Protein AF-A0A948QXV6-F1 (afdb_monomer_lite)

Secondary structure (DSSP, 8-state):
--EEEEEEEE-S-TT-SS-SEEEEEEETT--GGG-EEEEEP-S-SS-------EEE-SSEEEEEE--SS-EEEEEETTT--EEEEEE-TT-SSEEEEEEETTEEEEEEGGGTEEEEEEE-SS-EEEEEEEEES-SS-SSSS-EEEEEEETTEEEEEE---BSSSSGGGB-SEEEEETTTTEEEEEEESSEEEEEEETTEEEEEEGGGTEEEESS-EEEE-SSEEEEEEESSSSEEEEEEE-EEES-GGG---B-TTSSSEEES--EEEEEETTTTEEEEEEE-TTT-S-EEEEEEE--SS-HHHHHHHHHHHHHHHHHHHHHHHHHHHHHHHHHHHHHHHHHHHHHHHHHHHHHHHHHHHHHHHHHHHHHHHHHHHHHHHHHHHHHHHHHHHHHHHHHH-HHHHHHHHHHHHHHHHHHHHHHHHHHHHT-THHHHHHHHHHHHHHHHHHHHHHHHHHHHHHHHHHHSTTHHHHTTTTTSSS-S------

Foldseek 3Di:
DQFFWKKWAFAQAPPDWFFRIKIWGQGPQNDQVPIDIFGFGQQDPTGARTWAAWEDDPFWIWTWGQDVQTKIWIAGQQFNHTLEMDTDNVAHRWHYWYDDPQKIWTQRQQQQFIWIWHDDRRDTDDTDGPDHPDPPRGNQFRWHEWDDDPNWIKTWTLAGAPDDFSQRGFFTFMARRRVRGTLDTGQQGWHYWDDAPNWIWTFSFFLQFTDTSVGGQDHAFARKAEWEASDRFKIKTWHAFAFDPDVVVSTGGHNPGDHDTTGFGKIWIAGRVVSDTSYIDGPVVVHRGIRYMYTRDDPHDNSVSSNVSSVVVVVVSVVVVVVVVVVVVVVVVVVVVVVVVVVVVVVVVVVVVVVVVVVVVVVVVVVVVVVVVVVVVVVVVVVVVVVVVVVVVVVCVVVPVVVVVVVVVVVVVVVVVVVVVVVVVVVVVDCVVVVVVVVVVVVVVVVVVVVVVVVVVVVVVVVVVPDPPVVPPVVDVCVPVVVPDDDDD

Structure (mmCIF, N/CA/C/O backbone):
data_AF-A0A948QXV6-F1
#
_entry.id   AF-A0A948QXV6-F1
#
loop_
_atom_site.group_PDB
_atom_site.id
_atom_site.type_symbol
_atom_site.label_atom_id
_atom_site.label_alt_id
_atom_site.label_comp_id
_atom_site.label_asym_id
_atom_site.label_entity_id
_atom_site.label_seq_id
_atom_site.pdbx_PDB_ins_code
_atom_site.Cartn_x
_atom_site.Cartn_y
_atom_site.Cartn_z
_atom_site.occupancy
_atom_site.B_iso_or_equiv
_atom_site.auth_seq_id
_atom_site.auth_comp_id
_atom_site.auth_asym_id
_atom_site.auth_atom_id
_atom_site.pdbx_PDB_model_num
ATOM 1 N N . MET A 1 1 ? 1.401 -11.202 35.530 1.00 58.97 1 MET A N 1
ATOM 2 C CA . MET A 1 1 ? 1.587 -10.327 34.350 1.00 58.97 1 MET A CA 1
ATOM 3 C C . MET A 1 1 ? 1.499 -8.888 34.831 1.00 58.97 1 MET A C 1
ATOM 5 O O . MET A 1 1 ? 0.636 -8.617 35.659 1.00 58.97 1 MET A O 1
ATOM 9 N N . ASN A 1 2 ? 2.392 -8.000 34.383 1.00 81.88 2 ASN A N 1
ATOM 10 C CA . ASN A 1 2 ? 2.449 -6.621 34.900 1.00 81.88 2 ASN A CA 1
ATOM 11 C C . ASN A 1 2 ? 1.577 -5.630 34.114 1.00 81.88 2 ASN A C 1
ATOM 13 O O . ASN A 1 2 ? 1.372 -4.518 34.594 1.00 81.88 2 ASN A O 1
ATOM 17 N N . HIS A 1 3 ? 1.097 -6.015 32.928 1.00 92.56 3 HIS A N 1
ATOM 18 C CA . HIS A 1 3 ? 0.218 -5.196 32.100 1.00 92.56 3 HIS A CA 1
ATOM 19 C C . HIS A 1 3 ? -0.831 -6.065 31.391 1.00 92.56 3 HIS A C 1
ATOM 21 O O . HIS A 1 3 ? -0.591 -7.242 31.120 1.00 92.56 3 HIS A O 1
ATOM 27 N N . HIS A 1 4 ? -1.953 -5.439 31.060 1.00 96.12 4 HIS A N 1
ATOM 28 C CA . HIS A 1 4 ? -2.925 -5.831 30.050 1.00 96.12 4 HIS A CA 1
ATOM 29 C C . HIS A 1 4 ? -2.556 -5.134 28.735 1.00 96.12 4 HIS A C 1
ATOM 31 O O . HIS A 1 4 ? -2.218 -3.948 28.754 1.00 96.12 4 HIS A O 1
ATOM 37 N N . TYR A 1 5 ? -2.608 -5.839 27.606 1.00 96.94 5 TYR A N 1
ATOM 38 C CA . TYR A 1 5 ? -2.215 -5.278 26.314 1.00 96.94 5 TYR A CA 1
ATOM 39 C C . TYR A 1 5 ? -3.438 -4.940 25.460 1.00 96.94 5 TYR A C 1
ATOM 41 O O . TYR A 1 5 ? -4.331 -5.770 25.283 1.00 96.94 5 TYR A O 1
ATOM 49 N N . VAL A 1 6 ? -3.466 -3.723 24.918 1.00 97.56 6 VAL A N 1
ATOM 50 C CA . VAL A 1 6 ? -4.425 -3.317 23.882 1.00 97.56 6 VAL A CA 1
ATOM 51 C C . VAL A 1 6 ? -3.691 -2.729 22.682 1.00 97.56 6 VAL A C 1
ATOM 53 O O . VAL A 1 6 ? -2.679 -2.045 22.842 1.00 97.56 6 VAL A O 1
ATOM 56 N N . LEU A 1 7 ? -4.200 -2.985 21.481 1.00 97.44 7 LEU A N 1
ATOM 57 C CA . LEU A 1 7 ? -3.773 -2.329 20.250 1.00 97.44 7 LEU A CA 1
ATOM 58 C C . LEU A 1 7 ? -4.766 -1.218 19.934 1.00 97.44 7 LEU A C 1
ATOM 60 O O . LEU A 1 7 ? -5.964 -1.472 19.962 1.00 97.44 7 LEU A O 1
ATOM 64 N N . ILE A 1 8 ? -4.287 -0.013 19.636 1.00 97.31 8 ILE A N 1
ATOM 65 C CA . ILE A 1 8 ? -5.129 1.128 19.248 1.00 97.31 8 ILE A CA 1
ATOM 66 C C . ILE A 1 8 ? -4.711 1.578 17.855 1.00 97.31 8 ILE A C 1
ATOM 68 O O . ILE A 1 8 ? -3.530 1.880 17.654 1.00 97.31 8 ILE A O 1
ATOM 72 N N . SER A 1 9 ? -5.656 1.630 16.915 1.00 95.56 9 SER A N 1
ATOM 73 C CA . SER A 1 9 ? -5.441 2.186 15.575 1.00 95.56 9 SER A CA 1
ATOM 74 C C . SER A 1 9 ? -5.757 3.680 15.511 1.00 95.56 9 SER A C 1
ATOM 76 O O . SER A 1 9 ? -6.545 4.201 16.304 1.00 95.56 9 SER A O 1
ATOM 78 N N . PHE A 1 10 ? -5.134 4.363 14.551 1.00 94.00 10 PHE A N 1
ATOM 79 C CA . PHE A 1 10 ? -5.308 5.787 14.276 1.00 94.00 10 PHE A CA 1
ATOM 80 C C . PHE A 1 10 ? -5.606 6.022 12.795 1.00 94.00 10 PHE A C 1
ATOM 82 O O . PHE A 1 10 ? -5.034 5.367 11.920 1.00 94.00 10 PHE A O 1
ATOM 89 N N . CYS A 1 11 ? -6.471 6.995 12.515 1.00 90.69 11 CYS A N 1
ATOM 90 C CA . CYS A 1 11 ? -6.873 7.376 11.163 1.00 90.69 11 CYS A CA 1
ATOM 91 C C . CYS A 1 11 ? -6.550 8.847 10.859 1.00 90.69 11 CYS A C 1
ATOM 93 O O . CYS A 1 11 ? -6.300 9.644 11.762 1.00 90.69 11 CYS A O 1
ATOM 95 N N . ASN A 1 12 ? -6.522 9.193 9.568 1.00 84.69 12 ASN A N 1
ATOM 96 C CA . ASN A 1 12 ? -6.351 10.556 9.044 1.00 84.69 12 ASN A CA 1
ATOM 97 C C . ASN A 1 12 ? -5.079 11.285 9.525 1.00 84.69 12 ASN A C 1
ATOM 99 O O . ASN A 1 12 ? -4.978 12.513 9.485 1.00 84.69 12 ASN A O 1
ATOM 103 N N . ASN A 1 13 ? -4.073 10.529 9.957 1.00 81.06 13 ASN A N 1
ATOM 104 C CA . ASN A 1 13 ? -2.902 11.049 10.636 1.00 81.06 13 ASN A CA 1
ATOM 105 C C . ASN A 1 13 ? -1.810 11.431 9.630 1.00 81.06 13 ASN A C 1
ATOM 107 O O . ASN A 1 13 ? -1.088 10.582 9.104 1.00 81.06 13 ASN A O 1
ATOM 111 N N . GLN A 1 14 ? -1.668 12.734 9.393 1.00 68.25 14 GLN A N 1
ATOM 112 C CA . GLN A 1 14 ? -0.707 13.295 8.437 1.00 68.25 14 GLN A CA 1
ATOM 113 C C . GLN A 1 14 ? 0.762 13.235 8.908 1.00 68.25 14 GLN A C 1
ATOM 115 O O . GLN A 1 14 ? 1.654 13.590 8.141 1.00 68.25 14 GLN A O 1
ATOM 120 N N . LEU A 1 15 ? 1.035 12.804 10.148 1.00 54.91 15 LEU A N 1
ATOM 121 C CA . LEU A 1 15 ? 2.356 12.916 10.785 1.00 54.91 15 LEU A CA 1
ATOM 122 C C . LEU A 1 15 ? 3.175 11.612 10.826 1.00 54.91 15 LEU A C 1
ATOM 124 O O . LEU A 1 15 ? 4.343 11.653 11.211 1.00 54.91 15 LEU A O 1
ATOM 128 N N . SER A 1 16 ? 2.603 10.460 10.459 1.00 55.31 16 SER A N 1
ATOM 129 C CA . SER A 1 16 ? 3.240 9.147 10.656 1.00 55.31 16 SER A CA 1
ATOM 130 C C . SER A 1 16 ? 3.413 8.375 9.349 1.00 55.31 16 SER A C 1
ATOM 132 O O . SER A 1 16 ? 2.462 8.153 8.608 1.00 55.31 16 SER A O 1
ATOM 134 N N . SER A 1 17 ? 4.649 7.944 9.083 1.00 50.84 17 SER A N 1
ATOM 135 C CA . SER A 1 17 ? 5.034 7.170 7.895 1.00 50.84 17 SER A CA 1
ATOM 136 C C . SER A 1 17 ? 5.190 5.664 8.134 1.00 50.84 17 SER A C 1
ATOM 138 O O . SER A 1 17 ? 5.533 4.953 7.198 1.00 50.84 17 SER A O 1
ATOM 140 N N . SER A 1 18 ? 5.005 5.170 9.366 1.00 51.03 18 SER A N 1
ATOM 141 C CA . SER A 1 18 ? 5.247 3.746 9.703 1.00 51.03 18 SER A CA 1
ATOM 142 C C . SER A 1 18 ? 4.484 3.198 10.918 1.00 51.03 18 SER A C 1
ATOM 144 O O . SER A 1 18 ? 4.548 1.997 11.173 1.00 51.03 18 SER A O 1
ATOM 146 N N . GLY A 1 19 ? 3.746 4.027 11.668 1.00 59.25 19 GLY A N 1
ATOM 147 C CA . GLY A 1 19 ? 3.029 3.594 12.872 1.00 59.25 19 GLY A CA 1
ATOM 148 C C . GLY A 1 19 ? 1.684 4.294 13.020 1.00 59.25 19 GLY A C 1
ATOM 149 O O . GLY A 1 19 ? 1.620 5.390 13.570 1.00 59.25 19 GLY A O 1
ATOM 150 N N . GLN A 1 20 ? 0.625 3.651 12.529 1.00 84.25 20 GLN A N 1
ATOM 151 C CA . GLN A 1 20 ? -0.781 4.034 12.748 1.00 84.25 20 GLN A CA 1
ATOM 152 C C . GLN A 1 20 ? -1.489 3.059 13.699 1.00 84.25 20 GLN A C 1
ATOM 154 O O . GLN A 1 20 ? -2.712 3.011 13.792 1.00 84.25 20 GLN A O 1
ATOM 159 N N . THR A 1 21 ? -0.715 2.229 14.393 1.00 92.88 21 THR A N 1
ATOM 160 C CA . THR A 1 21 ? -1.191 1.335 15.442 1.00 92.88 21 THR A CA 1
ATOM 161 C C . THR A 1 21 ? -0.153 1.322 16.553 1.00 92.88 21 THR A C 1
ATOM 163 O O . THR A 1 21 ? 1.052 1.283 16.288 1.00 92.88 21 THR A O 1
ATOM 166 N N . ILE A 1 22 ? -0.605 1.387 17.802 1.00 94.50 22 ILE A N 1
ATOM 167 C CA . ILE A 1 22 ? 0.264 1.304 18.979 1.00 94.50 22 ILE A CA 1
ATOM 168 C C . ILE A 1 22 ? -0.183 0.156 19.876 1.00 94.50 22 ILE A C 1
ATOM 170 O O . ILE A 1 22 ? -1.375 -0.045 20.091 1.00 94.50 22 ILE A O 1
ATOM 174 N N . CYS A 1 23 ? 0.783 -0.560 20.441 1.00 96.50 23 CYS A N 1
ATOM 175 C CA . CYS A 1 23 ? 0.571 -1.465 21.558 1.00 96.50 23 CYS A CA 1
ATOM 176 C C . CYS A 1 23 ? 0.688 -0.659 22.855 1.00 96.50 23 CYS A C 1
ATOM 178 O O . CYS A 1 23 ? 1.739 -0.073 23.142 1.00 96.50 23 CYS A O 1
ATOM 180 N N . VAL A 1 24 ? -0.377 -0.658 23.651 1.00 97.44 24 VAL A N 1
ATOM 181 C CA . VAL A 1 24 ? -0.440 -0.047 24.980 1.00 97.44 24 VAL A CA 1
ATOM 182 C C . VAL A 1 24 ? -0.389 -1.147 26.032 1.00 97.44 24 VAL A C 1
ATOM 184 O O . VAL A 1 24 ? -1.213 -2.057 26.024 1.00 97.44 24 VAL A O 1
ATOM 187 N N . GLY A 1 25 ? 0.569 -1.063 26.952 1.00 97.56 25 GLY A N 1
ATOM 188 C CA . GLY A 1 25 ? 0.586 -1.868 28.169 1.00 97.56 25 GLY A CA 1
ATOM 189 C C . GLY A 1 25 ? -0.051 -1.089 29.309 1.00 97.56 25 GLY A C 1
ATOM 190 O O . GLY A 1 25 ? 0.597 -0.226 29.904 1.00 97.56 25 GLY A O 1
ATOM 191 N N . ILE A 1 26 ? -1.308 -1.407 29.608 1.00 97.81 26 ILE A N 1
ATOM 192 C CA . ILE A 1 26 ? -2.075 -0.872 30.734 1.00 97.81 26 ILE A CA 1
ATOM 193 C C . ILE A 1 26 ? -1.650 -1.647 31.986 1.00 97.81 26 ILE A C 1
ATOM 195 O O . ILE A 1 26 ? -1.830 -2.861 32.016 1.00 97.81 26 ILE A O 1
ATOM 199 N N . PRO A 1 27 ? -1.066 -1.020 33.014 1.00 96.50 27 PRO A N 1
ATOM 200 C CA . PRO A 1 27 ? -0.561 -1.740 34.178 1.00 96.50 27 PRO A CA 1
ATOM 201 C C . PRO A 1 27 ? -1.707 -2.366 34.985 1.00 96.50 27 PRO A C 1
ATOM 203 O O . PRO A 1 27 ? -2.786 -1.786 35.087 1.00 96.50 27 PRO A O 1
ATOM 206 N N . SER A 1 28 ? -1.473 -3.536 35.585 1.00 94.12 28 SER A N 1
ATOM 207 C CA . SER A 1 28 ? -2.515 -4.301 36.300 1.00 94.12 28 SER A CA 1
ATOM 208 C C . SER A 1 28 ? -3.048 -3.619 37.574 1.00 94.12 28 SER A C 1
ATOM 210 O O . SER A 1 28 ? -4.035 -4.072 38.142 1.00 94.12 28 SER A O 1
ATOM 212 N N . ASP A 1 29 ? -2.383 -2.558 38.047 1.00 95.06 29 ASP A N 1
ATOM 213 C CA . ASP A 1 29 ? -2.828 -1.691 39.148 1.00 95.06 29 ASP A CA 1
ATOM 214 C C . ASP A 1 29 ? -3.473 -0.378 38.664 1.00 95.06 29 ASP A C 1
ATOM 216 O O . ASP A 1 29 ? -3.742 0.505 39.474 1.00 95.06 29 ASP A O 1
ATOM 220 N N . PHE A 1 30 ? -3.682 -0.238 37.348 1.00 96.44 30 PHE A N 1
ATOM 221 C CA . PHE A 1 30 ? -4.265 0.924 36.665 1.00 96.44 30 PHE A CA 1
ATOM 222 C C . PHE A 1 30 ? -3.591 2.274 36.977 1.00 96.44 30 PHE A C 1
ATOM 224 O O . PHE A 1 30 ? -4.162 3.337 36.751 1.00 96.44 30 PHE A O 1
ATOM 231 N N . ASN A 1 31 ? -2.336 2.264 37.435 1.00 95.44 31 ASN A N 1
ATOM 232 C CA . ASN A 1 31 ? -1.577 3.484 37.693 1.00 95.44 31 ASN A CA 1
ATOM 233 C C . ASN A 1 31 ? -1.109 4.134 36.378 1.00 95.44 31 ASN A C 1
ATOM 235 O O . ASN A 1 31 ? -0.182 3.635 35.740 1.00 95.44 31 ASN A O 1
ATOM 239 N N . GLU A 1 32 ? -1.703 5.270 35.997 1.00 93.62 32 GLU A N 1
ATOM 240 C CA . GLU A 1 32 ? -1.393 5.976 34.742 1.00 93.62 32 GLU A CA 1
ATOM 241 C C . GLU A 1 32 ? 0.115 6.206 34.535 1.00 93.62 32 GLU A C 1
ATOM 243 O O . GLU A 1 32 ? 0.632 5.943 33.454 1.00 93.62 32 GLU A O 1
ATOM 248 N N . ALA A 1 33 ? 0.867 6.573 35.578 1.00 94.19 33 ALA A N 1
ATOM 249 C CA . ALA A 1 33 ? 2.305 6.846 35.474 1.00 94.19 33 ALA A CA 1
ATOM 250 C C . ALA A 1 33 ? 3.164 5.612 35.115 1.00 94.19 33 ALA A C 1
ATOM 252 O O . ALA A 1 33 ? 4.362 5.746 34.853 1.00 94.19 33 ALA A O 1
ATOM 253 N N . LYS A 1 34 ? 2.582 4.405 35.111 1.00 95.75 34 LYS A N 1
ATOM 254 C CA . LYS A 1 34 ? 3.232 3.154 34.686 1.00 95.75 34 LYS A CA 1
ATOM 255 C C . LYS A 1 34 ? 2.806 2.691 33.290 1.00 95.75 34 LYS A C 1
ATOM 257 O O . LYS A 1 34 ? 3.318 1.662 32.841 1.00 95.75 34 LYS A O 1
ATOM 262 N N . ILE A 1 35 ? 1.901 3.405 32.612 1.00 96.25 35 ILE A N 1
ATOM 263 C CA . ILE A 1 35 ? 1.470 3.064 31.253 1.00 96.25 35 ILE A CA 1
ATOM 264 C C . ILE A 1 35 ? 2.645 3.117 30.276 1.00 96.25 35 ILE A C 1
ATOM 266 O O . ILE A 1 35 ? 3.581 3.909 30.418 1.00 96.25 35 ILE A O 1
ATOM 270 N N . LYS A 1 36 ? 2.629 2.229 29.283 1.00 96.38 36 LYS A N 1
ATOM 271 C CA . LYS A 1 36 ? 3.708 2.116 28.299 1.00 96.38 36 LYS A CA 1
ATOM 272 C C . LYS A 1 36 ? 3.154 1.962 26.902 1.00 96.38 36 LYS A C 1
ATOM 274 O O . LYS A 1 36 ? 2.168 1.266 26.694 1.00 96.38 36 LYS A O 1
ATOM 279 N N . PHE A 1 37 ? 3.881 2.535 25.953 1.00 95.25 37 PHE A N 1
ATOM 280 C CA . PHE A 1 37 ? 3.551 2.505 24.538 1.00 95.25 37 PHE A CA 1
ATOM 281 C C . PHE A 1 37 ? 4.693 1.876 23.728 1.00 95.25 37 PHE A C 1
ATOM 283 O O . PHE A 1 37 ? 5.882 1.988 24.073 1.00 95.25 37 PHE A O 1
ATOM 290 N N . ALA A 1 38 ? 4.320 1.215 22.640 1.00 94.25 38 ALA A N 1
ATOM 291 C CA . ALA A 1 38 ? 5.201 0.730 21.591 1.00 94.25 38 ALA A CA 1
ATOM 292 C C . ALA A 1 38 ? 4.510 0.929 20.231 1.00 94.25 38 ALA A C 1
ATOM 294 O O . ALA A 1 38 ? 3.331 0.594 20.124 1.00 94.25 38 ALA A O 1
ATOM 295 N N . PRO A 1 39 ? 5.197 1.446 19.198 1.00 91.81 39 PRO A N 1
ATOM 296 C CA . PRO A 1 39 ? 4.643 1.439 17.849 1.00 91.81 39 PRO A CA 1
ATOM 297 C C . PRO A 1 39 ? 4.538 -0.007 17.352 1.00 91.81 39 PRO A C 1
ATOM 299 O O . PRO A 1 39 ? 5.430 -0.816 17.614 1.00 91.81 39 PRO A O 1
ATOM 302 N N . VAL A 1 40 ? 3.460 -0.319 16.639 1.00 90.94 40 VAL A N 1
ATOM 303 C CA . VAL A 1 40 ? 3.284 -1.583 15.918 1.00 90.94 40 VAL A CA 1
ATOM 304 C C . VAL A 1 40 ? 3.514 -1.293 14.441 1.00 90.94 40 VAL A C 1
ATOM 306 O O . VAL A 1 40 ? 2.949 -0.338 13.902 1.00 90.94 40 VAL A O 1
ATOM 309 N N . TYR A 1 41 ? 4.375 -2.083 13.796 1.00 85.06 41 TYR A N 1
ATOM 310 C CA . TYR A 1 41 ? 4.558 -1.979 12.353 1.00 85.06 41 TYR A CA 1
ATOM 311 C C . TYR A 1 41 ? 3.266 -2.398 11.649 1.00 85.06 41 TYR A C 1
ATOM 313 O O . TYR A 1 41 ? 2.662 -3.403 12.002 1.00 85.06 41 TYR A O 1
ATOM 321 N N . SER A 1 42 ? 2.838 -1.621 10.657 1.00 80.31 42 SER A N 1
ATOM 322 C CA . SER A 1 42 ? 1.554 -1.851 9.988 1.00 80.31 42 SER A CA 1
ATOM 323 C C . SER A 1 42 ? 1.550 -2.998 8.969 1.00 80.31 42 SER A C 1
ATOM 325 O O . SER A 1 42 ? 0.478 -3.329 8.481 1.00 80.31 42 SER A O 1
ATOM 327 N N . GLY A 1 43 ? 2.693 -3.615 8.641 1.00 77.31 43 GLY A N 1
ATOM 328 C CA . GLY A 1 43 ? 2.791 -4.614 7.560 1.00 77.31 43 GLY A CA 1
ATOM 329 C C . GLY A 1 43 ? 2.571 -4.023 6.167 1.00 77.31 43 GLY A C 1
ATOM 330 O O . GLY A 1 43 ? 2.031 -4.675 5.283 1.00 77.31 43 GLY A O 1
ATOM 331 N N . PHE A 1 44 ? 2.901 -2.743 5.980 1.00 76.69 44 PHE A N 1
ATOM 332 C CA . PHE A 1 44 ? 2.770 -2.062 4.698 1.00 76.69 44 PHE A CA 1
ATOM 333 C C . PHE A 1 44 ? 4.031 -1.270 4.364 1.00 76.69 44 PHE A C 1
ATOM 335 O O . PHE A 1 44 ? 4.610 -0.587 5.212 1.00 76.69 44 PHE A O 1
ATOM 342 N N . GLN A 1 45 ? 4.423 -1.311 3.093 1.00 69.88 45 GLN A N 1
ATOM 343 C CA . GLN A 1 45 ? 5.464 -0.444 2.549 1.00 69.88 45 GLN A CA 1
ATOM 344 C C . GLN A 1 45 ? 4.871 0.899 2.096 1.00 69.88 45 GLN A C 1
ATOM 346 O O . GLN A 1 45 ? 3.814 0.943 1.457 1.00 69.88 45 GLN A O 1
ATOM 351 N N . GLY A 1 46 ? 5.592 1.986 2.382 1.00 69.44 46 GLY A N 1
ATOM 352 C CA . GLY A 1 46 ? 5.215 3.354 2.014 1.00 69.44 46 GLY A CA 1
ATOM 353 C C . GLY A 1 46 ? 4.444 4.108 3.102 1.00 69.44 46 GLY A C 1
ATOM 354 O O . GLY A 1 46 ? 4.277 3.635 4.221 1.00 69.44 46 GLY A O 1
ATOM 355 N N . PHE A 1 47 ? 3.998 5.322 2.775 1.00 70.44 47 PHE A N 1
ATOM 356 C CA . PHE A 1 47 ? 3.281 6.187 3.712 1.00 70.44 47 PHE A CA 1
ATOM 357 C C . PHE A 1 47 ? 1.852 5.680 3.955 1.00 70.44 47 PHE A C 1
ATOM 359 O O . PHE A 1 47 ? 1.044 5.628 3.028 1.00 70.44 47 PHE A O 1
ATOM 366 N N . ILE A 1 48 ? 1.541 5.343 5.208 1.00 79.50 48 ILE A N 1
ATOM 367 C CA . ILE A 1 48 ? 0.209 4.929 5.661 1.00 79.50 48 ILE A CA 1
ATOM 368 C C . ILE A 1 48 ? -0.324 5.991 6.618 1.00 79.50 48 ILE A C 1
ATOM 370 O O . ILE A 1 48 ? 0.223 6.173 7.701 1.00 79.50 48 ILE A O 1
ATOM 374 N N . ASN A 1 49 ? -1.396 6.678 6.227 1.00 81.12 49 ASN A N 1
ATOM 375 C CA . ASN A 1 49 ? -2.066 7.725 7.012 1.00 81.12 49 ASN A CA 1
ATOM 376 C C . ASN A 1 49 ? -3.174 7.198 7.943 1.00 81.12 49 ASN A C 1
ATOM 378 O O . ASN A 1 49 ? -3.571 7.901 8.871 1.00 81.12 49 ASN A O 1
ATOM 382 N N . SER A 1 50 ? -3.677 5.986 7.691 1.00 90.25 50 SER A N 1
ATOM 383 C CA . SER A 1 50 ? -4.817 5.416 8.410 1.00 90.25 50 SER A CA 1
ATOM 384 C C . SER A 1 50 ? -4.701 3.907 8.594 1.00 90.25 50 SER A C 1
ATOM 386 O O . SER A 1 50 ? -4.434 3.182 7.635 1.00 90.25 50 SER A O 1
ATOM 388 N N . ILE A 1 51 ? -5.012 3.442 9.802 1.00 93.44 51 ILE A N 1
ATOM 389 C CA . ILE A 1 51 ? -5.516 2.095 10.074 1.00 93.44 51 ILE A CA 1
ATOM 390 C C . ILE A 1 51 ? -6.885 2.267 10.727 1.00 93.44 51 ILE A C 1
ATOM 392 O O . ILE A 1 51 ? -7.043 3.080 11.638 1.00 93.44 51 ILE A O 1
ATOM 396 N N . THR A 1 52 ? -7.879 1.542 10.231 1.00 93.69 52 THR A N 1
ATOM 397 C CA . THR A 1 52 ? -9.257 1.599 10.730 1.00 93.69 52 THR A CA 1
ATOM 398 C C . THR A 1 52 ? -9.506 0.406 11.638 1.00 93.69 52 THR A C 1
ATOM 400 O O . THR A 1 52 ? -9.157 0.468 12.817 1.00 93.69 52 THR A O 1
ATOM 403 N N . GLY A 1 53 ? -10.038 -0.688 11.098 1.00 92.56 53 GLY A N 1
ATOM 404 C CA . GLY A 1 53 ? -10.355 -1.894 11.854 1.00 92.56 53 GLY A CA 1
ATOM 405 C C . GLY A 1 53 ? -9.117 -2.651 12.327 1.00 92.56 53 GLY A C 1
ATOM 406 O O . GLY A 1 53 ? -8.152 -2.827 11.573 1.00 92.56 53 GLY A O 1
ATOM 407 N N . VAL A 1 54 ? -9.181 -3.136 13.569 1.00 95.62 54 VAL A N 1
ATOM 408 C CA . VAL A 1 54 ? -8.180 -4.024 14.174 1.00 95.62 54 VAL A CA 1
ATOM 409 C C . VAL A 1 54 ? -8.893 -5.241 14.746 1.00 95.62 54 VAL A C 1
ATOM 411 O O . VAL A 1 54 ? -9.714 -5.130 15.649 1.00 95.62 54 VAL A O 1
ATOM 414 N N . SER A 1 55 ? -8.565 -6.425 14.239 1.00 96.25 55 SER A N 1
ATOM 415 C CA . SER A 1 55 ? -9.201 -7.681 14.663 1.00 96.25 55 SER A CA 1
ATOM 416 C C . SER A 1 55 ? -8.177 -8.805 14.772 1.00 96.25 55 SER A C 1
ATOM 418 O O . SER A 1 55 ? -7.049 -8.650 14.313 1.00 96.25 55 SER A O 1
ATOM 420 N N . ASN A 1 56 ? -8.529 -9.925 15.398 1.00 95.75 56 ASN A N 1
ATOM 421 C CA . ASN A 1 56 ? -7.638 -11.075 15.518 1.00 95.75 56 ASN A CA 1
ATOM 422 C C . ASN A 1 56 ? -8.368 -12.413 15.398 1.00 95.75 56 ASN A C 1
ATOM 424 O O . ASN A 1 56 ? -9.585 -12.505 15.557 1.00 95.75 56 ASN A O 1
ATOM 428 N N . ASP A 1 57 ? -7.574 -13.454 15.167 1.00 94.06 57 ASP A N 1
ATOM 429 C CA . ASP A 1 57 ? -7.916 -14.830 15.509 1.00 94.06 57 ASP A CA 1
ATOM 430 C C . ASP A 1 57 ? -7.006 -15.330 16.657 1.00 94.06 57 ASP A C 1
ATOM 432 O O . ASP A 1 57 ? -6.546 -14.542 17.487 1.00 94.06 57 ASP A O 1
ATOM 436 N N . GLN A 1 58 ? -6.780 -16.642 16.757 1.00 90.12 58 GLN A N 1
ATOM 437 C CA . GLN A 1 58 ? -5.908 -17.236 17.778 1.00 90.12 58 GLN A CA 1
ATOM 438 C C . GLN A 1 58 ? -4.419 -16.889 17.586 1.00 90.12 58 GLN A C 1
ATOM 440 O O . GLN A 1 58 ? -3.701 -16.729 18.572 1.00 90.12 58 GLN A O 1
ATOM 445 N N . ASN A 1 59 ? -3.969 -16.762 16.336 1.00 91.69 59 ASN A N 1
ATOM 446 C CA . ASN A 1 59 ? -2.563 -16.697 15.929 1.00 91.69 59 ASN A CA 1
ATOM 447 C C . ASN A 1 59 ? -2.197 -15.384 15.214 1.00 91.69 59 ASN A C 1
ATOM 449 O O . ASN A 1 59 ? -1.013 -15.076 15.067 1.00 91.69 59 ASN A O 1
ATOM 453 N N . ASN A 1 60 ? -3.191 -14.638 14.725 1.00 95.50 60 ASN A N 1
ATOM 454 C CA . ASN A 1 60 ? -3.003 -13.537 13.785 1.00 95.50 60 ASN A CA 1
ATOM 455 C C . ASN A 1 60 ? -3.731 -12.262 14.228 1.00 95.50 60 ASN A C 1
ATOM 457 O O . ASN A 1 60 ? -4.861 -12.325 14.711 1.00 95.50 60 ASN A O 1
ATOM 461 N N . ILE A 1 61 ? -3.120 -11.105 13.973 1.00 96.19 61 ILE A N 1
ATOM 462 C CA . ILE A 1 61 ? -3.736 -9.776 14.057 1.00 96.19 61 ILE A CA 1
ATOM 463 C C . ILE A 1 61 ? -3.930 -9.247 12.635 1.00 96.19 61 ILE A C 1
ATOM 465 O O . ILE A 1 61 ? -3.019 -9.306 11.816 1.00 96.19 61 ILE A O 1
ATOM 469 N N . TYR A 1 62 ? -5.100 -8.686 12.360 1.00 96.94 62 TYR A N 1
ATOM 470 C CA . TYR A 1 62 ? -5.522 -8.162 11.068 1.00 96.94 62 TYR A CA 1
ATOM 471 C C . TYR A 1 62 ? -5.692 -6.645 11.167 1.00 96.94 62 TYR A C 1
ATOM 473 O O . TYR A 1 62 ? -6.500 -6.166 11.968 1.00 96.94 62 TYR A O 1
ATOM 481 N N . LEU A 1 63 ? -4.942 -5.903 10.349 1.00 95.88 63 LEU A N 1
ATOM 482 C CA . LEU A 1 63 ? -4.949 -4.439 10.295 1.00 95.88 63 LEU A CA 1
ATOM 483 C C . LEU A 1 63 ? -5.502 -3.957 8.947 1.00 95.88 63 LEU A C 1
ATOM 485 O O . LEU A 1 63 ? -4.888 -4.193 7.904 1.00 95.88 63 LEU A O 1
ATOM 489 N N . LEU A 1 64 ? -6.645 -3.264 8.961 1.00 94.94 64 LEU A N 1
ATOM 490 C CA . LEU A 1 64 ? -7.238 -2.664 7.760 1.00 94.94 64 LEU A CA 1
ATOM 491 C C . LEU A 1 64 ? -6.658 -1.275 7.479 1.00 94.94 64 LEU A C 1
ATOM 493 O O . LEU A 1 64 ? -6.684 -0.397 8.338 1.00 94.94 64 LEU A O 1
ATOM 497 N N . ASN A 1 65 ? -6.216 -1.043 6.243 1.00 92.69 65 ASN A N 1
ATOM 498 C CA . ASN A 1 65 ? -5.847 0.276 5.738 1.00 92.69 65 ASN A CA 1
ATOM 499 C C . ASN A 1 65 ? -6.874 0.749 4.687 1.00 92.69 65 ASN A C 1
ATOM 501 O O . ASN A 1 65 ? -6.937 0.148 3.605 1.00 92.69 65 ASN A O 1
ATOM 505 N N . PRO A 1 66 ? -7.626 1.843 4.943 1.00 89.25 66 PRO A N 1
ATOM 506 C CA . PRO A 1 66 ? -8.505 2.470 3.958 1.00 89.25 66 PRO A CA 1
ATOM 507 C C . PRO A 1 66 ? -7.687 3.281 2.939 1.00 89.25 66 PRO A C 1
ATOM 509 O O . PRO A 1 66 ? -7.635 4.510 2.957 1.00 89.25 66 PRO A O 1
ATOM 512 N N . GLY A 1 67 ? -6.953 2.569 2.089 1.00 81.12 67 GLY A N 1
ATOM 513 C CA . GLY A 1 67 ? -6.179 3.135 0.989 1.00 81.12 67 GLY A CA 1
ATOM 514 C C . GLY A 1 67 ? -6.961 3.194 -0.325 1.00 81.12 67 GLY A C 1
ATOM 515 O O . GLY A 1 67 ? -8.067 2.674 -0.454 1.00 81.12 67 GLY A O 1
ATOM 516 N N . ALA A 1 68 ? -6.326 3.761 -1.351 1.00 77.88 68 ALA A N 1
ATOM 517 C CA . ALA A 1 68 ? -6.745 3.623 -2.743 1.00 77.88 68 ALA A CA 1
ATOM 518 C C . ALA A 1 68 ? -5.643 2.873 -3.524 1.00 77.88 68 ALA A C 1
ATOM 520 O O . ALA A 1 68 ? -4.682 3.512 -3.957 1.00 77.88 68 ALA A O 1
ATOM 521 N N . PRO A 1 69 ? -5.724 1.534 -3.690 1.00 85.69 69 PRO A N 1
ATOM 522 C CA . PRO A 1 69 ? -6.764 0.614 -3.204 1.00 85.69 69 PRO A CA 1
ATOM 523 C C . PRO A 1 69 ? -6.645 0.276 -1.708 1.00 85.69 69 PRO A C 1
ATOM 525 O O . PRO A 1 69 ? -5.572 0.422 -1.118 1.00 85.69 69 PRO A O 1
ATOM 528 N N . ASN A 1 70 ? -7.735 -0.236 -1.124 1.00 91.75 70 ASN A N 1
ATOM 529 C CA . ASN A 1 70 ? -7.770 -0.740 0.252 1.00 91.75 70 ASN A CA 1
ATOM 530 C C . ASN A 1 70 ? -6.787 -1.902 0.427 1.00 91.75 70 ASN A C 1
ATOM 532 O O . ASN A 1 70 ? -6.583 -2.701 -0.495 1.00 91.75 70 ASN A O 1
ATOM 536 N N . LYS A 1 71 ? -6.200 -2.015 1.619 1.00 92.81 71 LYS A N 1
ATOM 537 C CA . LYS A 1 71 ? -5.256 -3.081 1.964 1.00 92.81 71 LYS A CA 1
ATOM 538 C C . LYS A 1 71 ? -5.586 -3.694 3.315 1.00 92.81 71 LYS A C 1
ATOM 540 O O . LYS A 1 71 ? -6.179 -3.050 4.179 1.00 92.81 71 LYS A O 1
ATOM 545 N N . ILE A 1 72 ? -5.110 -4.913 3.511 1.00 95.19 72 ILE A N 1
ATOM 546 C CA . ILE A 1 72 ? -5.028 -5.565 4.810 1.00 95.19 72 ILE A CA 1
ATOM 547 C C . ILE A 1 72 ? -3.629 -6.126 5.021 1.00 95.19 72 ILE A C 1
ATOM 549 O O . ILE A 1 72 ? -2.972 -6.560 4.076 1.00 95.19 72 ILE A O 1
ATOM 553 N N . SER A 1 73 ? -3.189 -6.085 6.268 1.00 94.38 73 SER A N 1
ATOM 554 C CA . SER A 1 73 ? -1.949 -6.675 6.748 1.00 94.38 73 SER A CA 1
ATOM 555 C C . SER A 1 73 ? -2.291 -7.685 7.832 1.00 94.38 73 SER A C 1
ATOM 557 O O . SER A 1 73 ? -3.173 -7.433 8.661 1.00 94.38 73 SER A O 1
ATOM 559 N N . VAL A 1 74 ? -1.621 -8.833 7.793 1.00 96.06 74 VAL A N 1
ATOM 560 C CA . VAL A 1 74 ? -1.783 -9.922 8.751 1.00 96.06 74 VAL A CA 1
ATOM 561 C C . VAL A 1 74 ? -0.456 -10.124 9.467 1.00 96.06 74 VAL A C 1
ATOM 563 O O . VAL A 1 74 ? 0.550 -10.475 8.850 1.00 96.06 74 VAL A O 1
ATOM 566 N N . LEU A 1 75 ? -0.457 -9.880 10.774 1.00 94.44 75 LEU A N 1
ATOM 567 C CA . LEU A 1 75 ? 0.706 -9.979 11.648 1.00 94.44 75 LEU A CA 1
ATOM 568 C C . LEU A 1 75 ? 0.586 -11.189 12.577 1.00 94.44 75 LEU A C 1
ATOM 570 O O . LEU A 1 75 ? -0.521 -11.571 12.954 1.00 94.44 75 LEU A O 1
ATOM 574 N N . ASP A 1 76 ? 1.707 -11.753 13.018 1.00 93.69 76 ASP A N 1
ATOM 575 C CA . ASP A 1 76 ? 1.711 -12.724 14.112 1.00 93.69 76 ASP A CA 1
ATOM 576 C C . ASP A 1 76 ? 1.352 -12.074 15.462 1.00 93.69 76 ASP A C 1
ATOM 578 O O . ASP A 1 76 ? 1.828 -10.986 15.798 1.00 93.69 76 ASP A O 1
ATOM 582 N N . ASN A 1 77 ? 0.520 -12.756 16.250 1.00 91.88 77 ASN A N 1
ATOM 583 C CA . ASN A 1 77 ? 0.016 -12.266 17.534 1.00 91.88 77 ASN A CA 1
ATOM 584 C C . ASN A 1 77 ? 1.084 -12.232 18.655 1.00 91.88 77 ASN A C 1
ATOM 586 O O . ASN A 1 77 ? 0.985 -11.419 19.574 1.00 91.88 77 ASN A O 1
ATOM 590 N N . ASP A 1 78 ? 2.124 -13.072 18.580 1.00 91.25 78 ASP A N 1
ATOM 591 C CA . ASP A 1 78 ? 3.167 -13.189 19.610 1.00 91.25 78 ASP A CA 1
ATOM 592 C C . ASP A 1 78 ? 4.416 -12.339 19.331 1.00 91.25 78 ASP A C 1
ATOM 594 O O . ASP A 1 78 ? 5.264 -12.166 20.223 1.00 91.25 78 ASP A O 1
ATOM 598 N N . ASP A 1 79 ? 4.598 -11.823 18.109 1.00 90.94 79 ASP A N 1
ATOM 599 C CA . ASP A 1 79 ? 5.751 -10.973 17.790 1.00 90.94 79 ASP A CA 1
ATOM 600 C C . ASP A 1 79 ? 5.550 -9.785 16.841 1.00 90.94 79 ASP A C 1
ATOM 602 O O . ASP A 1 79 ? 6.460 -8.956 16.755 1.00 90.94 79 ASP A O 1
ATOM 606 N N . PHE A 1 80 ? 4.366 -9.624 16.243 1.00 92.94 80 PHE A N 1
ATOM 607 C CA . PHE A 1 80 ? 4.046 -8.596 15.245 1.00 92.94 80 PHE A CA 1
ATOM 608 C C . PHE A 1 80 ? 4.881 -8.667 13.951 1.00 92.94 80 PHE A C 1
ATOM 610 O O . PHE A 1 80 ? 4.982 -7.668 13.235 1.00 92.94 80 PHE A O 1
ATOM 617 N N . SER A 1 81 ? 5.485 -9.815 13.627 1.00 90.62 81 SER A N 1
ATOM 618 C CA . SER A 1 81 ? 6.037 -10.055 12.289 1.00 90.62 81 SER A CA 1
ATOM 619 C C . SER A 1 81 ? 4.918 -10.110 11.246 1.00 90.62 81 SER A C 1
ATOM 621 O O . SER A 1 81 ? 3.836 -10.631 11.509 1.00 90.62 81 SER A O 1
ATOM 623 N N . GLU A 1 82 ? 5.157 -9.550 10.060 1.00 91.00 82 GLU A N 1
ATOM 624 C CA . GLU A 1 82 ? 4.215 -9.636 8.940 1.00 91.00 82 GLU A CA 1
ATOM 625 C C . GLU A 1 82 ? 4.217 -11.060 8.369 1.00 91.00 82 GLU A C 1
ATOM 627 O O . GLU A 1 82 ? 5.271 -11.576 7.996 1.00 91.00 82 GLU A O 1
ATOM 632 N N . LYS A 1 83 ? 3.036 -11.682 8.291 1.00 92.94 83 LYS A N 1
ATOM 633 C CA . LYS A 1 83 ? 2.823 -12.955 7.587 1.00 92.94 83 LYS A CA 1
ATOM 634 C C . LYS A 1 83 ? 2.557 -12.702 6.112 1.00 92.94 83 LYS A C 1
ATOM 636 O O . LYS A 1 83 ? 3.235 -13.266 5.259 1.00 92.94 83 LYS A O 1
ATOM 641 N N . PHE A 1 84 ? 1.602 -11.820 5.828 1.00 93.56 84 PHE A N 1
ATOM 642 C CA . PHE A 1 84 ? 1.344 -11.305 4.489 1.00 93.56 84 PHE A CA 1
ATOM 643 C C . PHE A 1 84 ? 0.582 -9.978 4.540 1.00 93.56 84 PHE A C 1
ATOM 645 O O . PHE A 1 84 ? -0.128 -9.678 5.503 1.00 93.56 84 PHE A O 1
ATOM 652 N N . SER A 1 85 ? 0.664 -9.219 3.452 1.00 93.00 85 SER A N 1
ATOM 653 C CA . SER A 1 85 ? -0.203 -8.077 3.179 1.00 93.00 85 SER A CA 1
ATOM 654 C C . SER A 1 85 ? -0.792 -8.174 1.772 1.00 93.00 85 SER A C 1
ATOM 656 O O . SER A 1 85 ? -0.174 -8.689 0.840 1.00 93.00 85 SER A O 1
ATOM 658 N N . GLN A 1 86 ? -2.036 -7.722 1.617 1.00 94.25 86 GLN A N 1
ATOM 659 C CA . GLN A 1 86 ? -2.816 -7.920 0.397 1.00 94.25 86 GLN A CA 1
ATOM 660 C C . GLN A 1 86 ? -3.751 -6.735 0.121 1.00 94.25 86 GLN A C 1
ATOM 662 O O . GLN A 1 86 ? -4.321 -6.133 1.030 1.00 94.25 86 GLN A O 1
ATOM 667 N N . TYR A 1 87 ? -3.946 -6.421 -1.162 1.00 94.94 87 TYR A N 1
ATOM 668 C CA . TYR A 1 87 ? -4.983 -5.494 -1.616 1.00 94.94 87 TYR A CA 1
ATOM 669 C C . TYR A 1 87 ? -6.374 -6.138 -1.568 1.00 94.94 87 TYR A C 1
ATOM 671 O O . TYR A 1 87 ? -6.553 -7.275 -2.006 1.00 94.94 87 TYR A O 1
ATOM 679 N N . LEU A 1 88 ? -7.373 -5.375 -1.123 1.00 96.25 88 LEU A N 1
ATOM 680 C CA . LEU A 1 88 ? -8.784 -5.766 -1.079 1.00 96.25 88 LEU A CA 1
ATOM 681 C C . LEU A 1 88 ? -9.595 -4.955 -2.111 1.00 96.25 88 LEU A C 1
ATOM 683 O O . LEU A 1 88 ? -10.341 -4.056 -1.724 1.00 96.25 88 LEU A O 1
ATOM 687 N N . PRO A 1 89 ? -9.456 -5.208 -3.430 1.00 95.12 89 PRO A N 1
ATOM 688 C CA . PRO A 1 89 ? -10.054 -4.360 -4.465 1.00 95.12 89 PRO A CA 1
ATOM 689 C C . PRO A 1 89 ? -11.591 -4.407 -4.515 1.00 95.12 89 PRO A C 1
ATOM 691 O O . PRO A 1 89 ? -12.193 -3.551 -5.154 1.00 95.12 89 PRO A O 1
ATOM 694 N N . GLN A 1 90 ? -12.231 -5.381 -3.857 1.00 95.12 90 GLN A N 1
ATOM 695 C CA . GLN A 1 90 ? -13.690 -5.455 -3.699 1.00 95.12 90 GLN A CA 1
ATOM 696 C C . GLN A 1 90 ? -14.214 -4.653 -2.497 1.00 95.12 90 GLN A C 1
ATOM 698 O O . GLN A 1 90 ? -15.422 -4.493 -2.364 1.00 95.12 90 GLN A O 1
ATOM 703 N N . VAL A 1 91 ? -13.334 -4.173 -1.613 1.00 96.38 91 VAL A N 1
ATOM 704 C CA . VAL A 1 91 ? -13.699 -3.321 -0.475 1.00 96.38 91 VAL A CA 1
ATOM 705 C C . VAL A 1 91 ? -13.422 -1.870 -0.849 1.00 96.38 91 VAL A C 1
ATOM 707 O O . VAL A 1 91 ? -12.342 -1.553 -1.351 1.00 96.38 91 VAL A O 1
ATOM 710 N N . ILE A 1 92 ? -14.380 -0.987 -0.575 1.00 94.69 92 ILE A N 1
ATOM 711 C CA . ILE A 1 92 ? -14.270 0.464 -0.732 1.00 94.69 92 ILE A CA 1
ATOM 712 C C . ILE A 1 92 ? -14.478 1.098 0.645 1.00 94.69 92 ILE A C 1
ATOM 714 O O . ILE A 1 92 ? -15.470 0.809 1.308 1.00 94.69 92 ILE A O 1
ATOM 718 N N . ASP A 1 93 ? -13.548 1.961 1.057 1.00 93.00 93 ASP A N 1
ATOM 719 C CA . ASP A 1 93 ? -13.503 2.588 2.386 1.00 93.00 93 ASP A CA 1
ATOM 720 C C . ASP A 1 93 ? -13.625 1.568 3.540 1.00 93.00 93 ASP A C 1
ATOM 722 O O . ASP A 1 93 ? -14.662 1.422 4.191 1.00 93.00 93 ASP A O 1
ATOM 726 N N . ALA A 1 94 ? -12.566 0.770 3.725 1.00 95.06 94 ALA A N 1
ATOM 727 C CA . ALA A 1 94 ? -12.533 -0.313 4.705 1.00 95.06 94 ALA A CA 1
ATOM 728 C C . ALA A 1 94 ? -12.610 0.227 6.145 1.00 95.06 94 ALA A C 1
ATOM 730 O O . ALA A 1 94 ? -11.710 0.940 6.589 1.00 95.06 94 ALA A O 1
ATOM 731 N N . HIS A 1 95 ? -13.647 -0.147 6.898 1.00 94.25 95 HIS A N 1
ATOM 732 C CA . HIS A 1 95 ? -13.907 0.407 8.237 1.00 94.25 95 HIS A CA 1
ATOM 733 C C . HIS A 1 95 ? -13.636 -0.560 9.391 1.00 94.25 95 HIS A C 1
ATOM 735 O O . HIS A 1 95 ? -12.857 -0.255 10.287 1.00 94.25 95 HIS A O 1
ATOM 741 N N . SER A 1 96 ? -14.247 -1.740 9.382 1.00 96.94 96 SER A N 1
ATOM 742 C CA . SER A 1 96 ? -14.161 -2.706 10.482 1.00 96.94 96 SER A CA 1
ATOM 743 C C . SER A 1 96 ? -14.076 -4.117 9.920 1.00 96.94 96 SER A C 1
ATOM 745 O O . SER A 1 96 ? -14.590 -4.386 8.833 1.00 96.94 96 SER A O 1
ATOM 747 N N . SER A 1 97 ? -13.427 -5.024 10.644 1.00 97.62 97 SER A N 1
ATOM 748 C CA . SER A 1 97 ? -13.400 -6.440 10.296 1.00 97.62 97 SER A CA 1
ATOM 749 C C . SER A 1 97 ? -13.530 -7.337 11.508 1.00 97.62 97 SER A C 1
ATOM 751 O O . SER A 1 97 ? -13.196 -6.951 12.623 1.00 97.62 97 SER A O 1
ATOM 753 N N . ILE A 1 98 ? -13.955 -8.571 11.255 1.00 97.81 98 ILE A N 1
ATOM 754 C CA . ILE A 1 98 ? -13.882 -9.678 12.207 1.00 97.81 98 ILE A CA 1
ATOM 755 C C . ILE A 1 98 ? -13.421 -10.948 11.506 1.00 97.81 98 ILE A C 1
ATOM 757 O O . ILE A 1 98 ? -13.683 -11.146 10.317 1.00 97.81 98 ILE A O 1
ATOM 761 N N . VAL A 1 99 ? -12.795 -11.839 12.270 1.00 97.19 99 VAL A N 1
ATOM 762 C CA . VAL A 1 99 ? -12.420 -13.177 11.815 1.00 97.19 99 VAL A CA 1
ATOM 763 C C . VAL A 1 99 ? -13.214 -14.211 12.597 1.00 97.19 99 VAL A C 1
ATOM 765 O O . VAL A 1 99 ? -13.192 -14.239 13.825 1.00 97.19 99 VAL A O 1
ATOM 768 N N . CYS A 1 100 ? -13.953 -15.060 11.887 1.00 95.75 100 CYS A N 1
ATOM 769 C CA . CYS A 1 100 ? -14.655 -16.196 12.478 1.00 95.75 100 CYS A CA 1
ATOM 770 C C . CYS A 1 100 ? -14.877 -17.294 11.431 1.00 95.75 100 CYS A C 1
ATOM 772 O O . CYS A 1 100 ? -15.002 -17.015 10.240 1.00 95.75 100 CYS A O 1
ATOM 774 N N . ASN A 1 101 ? -14.924 -18.557 11.864 1.00 92.88 101 ASN A N 1
ATOM 775 C CA . ASN A 1 101 ? -15.153 -19.718 10.990 1.00 92.88 101 ASN A CA 1
ATOM 776 C C . ASN A 1 101 ? -14.191 -19.789 9.777 1.00 92.88 101 ASN A C 1
ATOM 778 O O . ASN A 1 101 ? -14.616 -20.098 8.667 1.00 92.88 101 ASN A O 1
ATOM 782 N N . ASN A 1 102 ? -12.906 -19.467 9.991 1.00 93.69 102 ASN A N 1
ATOM 783 C CA . ASN A 1 102 ? -11.856 -19.385 8.960 1.00 93.69 102 ASN A CA 1
ATOM 784 C C . ASN A 1 102 ? -12.172 -18.428 7.785 1.00 93.69 102 ASN A C 1
ATOM 786 O O . ASN A 1 102 ? -11.678 -18.593 6.668 1.00 93.69 102 ASN A O 1
ATOM 790 N N . LYS A 1 103 ? -13.005 -17.414 8.043 1.00 97.56 103 LYS A N 1
ATOM 791 C CA . LYS A 1 103 ? -13.331 -16.333 7.114 1.00 97.56 103 LYS A CA 1
ATOM 792 C C . LYS A 1 103 ? -13.072 -14.979 7.763 1.00 97.56 103 LYS A C 1
ATOM 794 O O . LYS A 1 103 ? -13.376 -14.772 8.940 1.00 97.56 103 LYS A O 1
ATOM 799 N N . LEU A 1 104 ? -12.562 -14.053 6.962 1.00 98.44 104 LEU A N 1
ATOM 800 C CA . LEU A 1 104 ? -12.502 -12.632 7.282 1.00 98.44 104 LEU A CA 1
ATOM 801 C C . LEU A 1 104 ? -13.770 -11.970 6.740 1.00 98.44 104 LEU A C 1
ATOM 803 O O . LEU A 1 104 ? -14.123 -12.195 5.586 1.00 98.44 104 LEU A O 1
ATOM 807 N N . TYR A 1 105 ? -14.418 -11.125 7.534 1.00 98.56 105 TYR A N 1
ATOM 808 C CA . TYR A 1 105 ? -15.542 -10.288 7.110 1.00 98.56 105 TYR A CA 1
ATOM 809 C C . TYR A 1 105 ? -15.128 -8.830 7.257 1.00 98.56 105 TYR A C 1
ATOM 811 O O . TYR A 1 105 ? -14.686 -8.441 8.335 1.00 98.56 105 TYR A O 1
ATOM 819 N N . VAL A 1 106 ? -15.258 -8.038 6.193 1.00 98.44 106 VAL A N 1
ATOM 820 C CA . VAL A 1 106 ? -14.819 -6.637 6.128 1.00 98.44 106 VAL A CA 1
ATOM 821 C C . VAL A 1 106 ? -15.999 -5.739 5.777 1.00 98.44 106 VAL A C 1
ATOM 823 O O . VAL A 1 106 ? -16.702 -5.990 4.799 1.00 98.44 106 VAL A O 1
ATOM 826 N N . VAL A 1 107 ? -16.197 -4.677 6.554 1.00 98.12 107 VAL A N 1
ATOM 827 C CA . VAL A 1 107 ? -17.140 -3.596 6.256 1.00 98.12 107 VAL A CA 1
ATOM 828 C C . VAL A 1 107 ? -16.556 -2.713 5.151 1.00 98.12 107 VAL A C 1
ATOM 830 O O . VAL A 1 107 ? -15.519 -2.075 5.339 1.00 98.12 107 VAL A O 1
ATOM 833 N N . SER A 1 108 ? -17.242 -2.698 4.009 1.00 96.94 108 SER A N 1
ATOM 834 C CA . SER A 1 108 ? -17.009 -1.848 2.841 1.00 96.94 108 SER A CA 1
ATOM 835 C C . SER A 1 108 ? -17.988 -0.679 2.891 1.00 96.94 108 SER A C 1
ATOM 837 O O . SER A 1 108 ? -19.086 -0.736 2.330 1.00 96.94 108 SER A O 1
ATOM 839 N N . THR A 1 109 ? -17.624 0.373 3.620 1.00 94.94 109 THR A N 1
ATOM 840 C CA . THR A 1 109 ? -18.517 1.507 3.896 1.00 94.94 109 THR A CA 1
ATOM 841 C C . THR A 1 109 ? -18.839 2.294 2.639 1.00 94.94 109 THR A C 1
ATOM 843 O O . THR A 1 109 ? -19.975 2.716 2.442 1.00 94.94 109 THR A O 1
ATOM 846 N N . GLY A 1 110 ? -17.871 2.399 1.727 1.00 93.75 110 GLY A N 1
ATOM 847 C CA . GLY A 1 110 ? -18.035 3.062 0.441 1.00 93.75 110 GLY A CA 1
ATOM 848 C C . GLY A 1 110 ? -19.093 2.424 -0.464 1.00 93.75 110 GLY A C 1
ATOM 849 O O . GLY A 1 110 ? -19.532 3.086 -1.401 1.00 93.75 110 GLY A O 1
ATOM 850 N N . THR A 1 111 ? -19.521 1.183 -0.189 1.00 95.00 111 THR A N 1
ATOM 851 C CA . THR A 1 111 ? -20.603 0.485 -0.911 1.00 95.00 111 THR A CA 1
ATOM 852 C C . THR A 1 111 ? -21.786 0.059 -0.030 1.00 95.00 111 THR A C 1
ATOM 854 O O . THR A 1 111 ? -22.745 -0.496 -0.563 1.00 95.00 111 THR A O 1
ATOM 857 N N . ASP A 1 112 ? -21.750 0.332 1.282 1.00 96.19 112 ASP A N 1
ATOM 858 C CA . ASP A 1 112 ? -22.649 -0.232 2.305 1.00 96.19 112 ASP A CA 1
ATOM 859 C C . ASP A 1 112 ? -22.747 -1.774 2.275 1.00 96.19 112 ASP A C 1
ATOM 861 O O . ASP A 1 112 ? -23.831 -2.364 2.375 1.00 96.19 112 ASP A O 1
ATOM 865 N N . GLU A 1 113 ? -21.604 -2.452 2.155 1.00 97.19 113 GLU A N 1
ATOM 866 C CA . GLU A 1 113 ? -21.531 -3.915 2.077 1.00 97.19 113 GLU A CA 1
ATOM 867 C C . GLU A 1 113 ? -20.653 -4.533 3.168 1.00 97.19 113 GLU A C 1
ATOM 869 O O . GLU A 1 113 ? -19.754 -3.905 3.724 1.00 97.19 113 GLU A O 1
ATOM 874 N N . VAL A 1 114 ? -20.889 -5.814 3.443 1.00 98.25 114 VAL A N 1
ATOM 875 C CA . VAL A 1 114 ? -19.942 -6.683 4.146 1.00 98.25 114 VAL A CA 1
ATOM 876 C C . VAL A 1 114 ? -19.387 -7.664 3.123 1.00 98.25 114 VAL A C 1
ATOM 878 O O . VAL A 1 114 ? -20.144 -8.441 2.537 1.00 98.25 114 VAL A O 1
ATOM 881 N N . ILE A 1 115 ? -18.074 -7.646 2.914 1.00 98.19 115 ILE A N 1
ATOM 882 C CA . ILE A 1 115 ? -17.371 -8.561 2.011 1.00 98.19 115 ILE A CA 1
ATOM 883 C C . ILE A 1 115 ? -16.678 -9.635 2.850 1.00 98.19 115 ILE A C 1
ATOM 885 O O . ILE A 1 115 ? -15.895 -9.315 3.742 1.00 98.19 115 ILE A O 1
ATOM 889 N N . SER A 1 116 ? -16.959 -10.907 2.572 1.00 98.44 116 SER A N 1
ATOM 890 C CA . SER A 1 116 ? -16.258 -12.040 3.180 1.00 98.44 116 SER A CA 1
ATOM 891 C C . SER A 1 116 ? -15.156 -12.576 2.272 1.00 98.44 116 SER A C 1
ATOM 893 O O . SER A 1 116 ? -15.356 -12.656 1.059 1.00 98.44 116 SER A O 1
ATOM 895 N N . TYR A 1 117 ? -14.056 -13.021 2.872 1.00 98.62 117 TYR A N 1
ATOM 896 C CA . TYR A 1 117 ? -12.942 -13.716 2.230 1.00 98.62 117 TYR A CA 1
ATOM 897 C C . TYR A 1 117 ? -12.678 -15.040 2.952 1.00 98.62 117 TYR A C 1
ATOM 899 O O . TYR A 1 117 ? -12.794 -15.107 4.179 1.00 98.62 117 TYR A O 1
ATOM 907 N N . ASP A 1 118 ? -12.286 -16.072 2.209 1.00 98.25 118 ASP A N 1
ATOM 908 C CA . ASP A 1 118 ? -11.689 -17.278 2.788 1.00 98.25 118 ASP A CA 1
ATOM 909 C C . ASP A 1 118 ? -10.227 -16.996 3.160 1.00 98.25 118 ASP A C 1
ATOM 911 O O . ASP A 1 118 ? -9.512 -16.323 2.411 1.00 98.25 118 ASP A O 1
ATOM 915 N N . ILE A 1 119 ? -9.791 -17.504 4.314 1.00 97.38 119 ILE A N 1
ATOM 916 C CA . ILE A 1 119 ? -8.422 -17.334 4.816 1.00 97.38 119 ILE A CA 1
ATOM 917 C C . ILE A 1 119 ? -7.598 -18.580 4.474 1.00 97.38 119 ILE A C 1
ATOM 919 O O . ILE A 1 119 ? -7.909 -19.677 4.944 1.00 97.38 119 ILE A O 1
ATOM 923 N N . GLU A 1 120 ? -6.539 -18.404 3.684 1.00 95.00 120 GLU A N 1
ATOM 924 C CA . GLU A 1 120 ? -5.461 -19.386 3.516 1.00 95.00 120 GLU A CA 1
ATOM 925 C C . GLU A 1 120 ? -4.212 -18.946 4.309 1.00 95.00 120 GLU A C 1
ATOM 927 O O . GLU A 1 120 ? -4.209 -17.897 4.951 1.00 95.00 120 GLU A O 1
ATOM 932 N N . GLU A 1 121 ? -3.153 -19.761 4.302 1.00 90.12 121 GLU A N 1
ATOM 933 C CA . GLU A 1 121 ? -1.934 -19.533 5.098 1.00 90.12 121 GLU A CA 1
ATOM 934 C C . GLU A 1 121 ? -1.222 -18.209 4.760 1.00 90.12 121 GLU A C 1
ATOM 936 O O . GLU A 1 121 ? -0.734 -17.523 5.658 1.00 90.12 121 GLU A O 1
ATOM 941 N N . ASP A 1 122 ? -1.190 -17.843 3.475 1.00 93.81 122 ASP A N 1
ATOM 942 C CA . ASP A 1 122 ? -0.394 -16.739 2.929 1.00 93.81 122 ASP A CA 1
ATOM 943 C C . ASP A 1 122 ? -1.216 -15.637 2.235 1.00 93.81 122 ASP A C 1
ATOM 945 O O . ASP A 1 122 ? -0.638 -14.696 1.687 1.00 93.81 122 ASP A O 1
ATOM 949 N N . LYS A 1 123 ? -2.552 -15.759 2.204 1.00 96.56 123 LYS A N 1
ATOM 950 C CA . LYS A 1 123 ? -3.436 -14.866 1.434 1.00 96.56 123 LYS A CA 1
ATOM 951 C C . LYS A 1 123 ? -4.920 -15.001 1.789 1.00 96.56 123 LYS A C 1
ATOM 953 O O . LYS A 1 123 ? -5.364 -15.956 2.425 1.00 96.56 123 LYS A O 1
ATOM 958 N N . LEU A 1 124 ? -5.706 -14.057 1.278 1.00 97.81 124 LEU A N 1
ATOM 959 C CA . LEU A 1 124 ? -7.168 -14.047 1.304 1.00 97.81 124 LEU A CA 1
ATOM 960 C C . LEU A 1 124 ? -7.724 -14.309 -0.098 1.00 97.81 124 LEU A C 1
ATOM 962 O O . LEU A 1 124 ? -7.326 -13.651 -1.064 1.00 97.81 124 LEU A O 1
ATOM 966 N N . ILE A 1 125 ? -8.680 -15.228 -0.218 1.00 97.69 125 ILE A N 1
ATOM 967 C CA . ILE A 1 125 ? -9.280 -15.613 -1.506 1.00 97.69 125 ILE A CA 1
ATOM 968 C C . ILE A 1 125 ? -10.811 -15.549 -1.474 1.00 97.69 125 ILE A C 1
ATOM 970 O O . ILE A 1 125 ? -11.421 -15.254 -0.448 1.00 97.69 125 ILE A O 1
ATOM 974 N N . ASN A 1 126 ? -11.431 -15.821 -2.626 1.00 97.56 126 ASN A N 1
ATOM 975 C CA . ASN A 1 126 ? -12.881 -15.946 -2.799 1.00 97.56 126 ASN A CA 1
ATOM 976 C C . ASN A 1 126 ? -13.700 -14.775 -2.202 1.00 97.56 126 ASN A C 1
ATOM 978 O O . ASN A 1 126 ? -14.593 -15.019 -1.387 1.00 97.56 126 ASN A O 1
ATOM 982 N N . PRO A 1 127 ? -13.435 -13.512 -2.600 1.00 97.94 127 PRO A N 1
ATOM 983 C CA . PRO A 1 127 ? -14.249 -12.374 -2.177 1.00 97.94 127 PRO A CA 1
ATOM 984 C C . PRO A 1 127 ? -15.720 -12.583 -2.549 1.00 97.94 127 PRO A C 1
ATOM 986 O O . PRO A 1 127 ? -16.053 -12.813 -3.713 1.00 97.94 127 PRO A O 1
ATOM 989 N N . GLN A 1 128 ? -16.605 -12.467 -1.563 1.00 97.75 128 GLN A N 1
ATOM 990 C CA . GLN A 1 128 ? -18.054 -12.580 -1.731 1.00 97.75 128 GLN A CA 1
ATOM 991 C C . GLN A 1 128 ? -18.762 -11.471 -0.953 1.00 97.75 128 GLN A C 1
ATOM 993 O O . GLN A 1 128 ? -18.440 -11.234 0.210 1.00 97.75 128 GLN A O 1
ATOM 998 N N . THR A 1 129 ? -19.766 -10.828 -1.552 1.00 97.50 129 THR A N 1
ATOM 999 C CA . THR A 1 129 ? -20.688 -9.959 -0.808 1.00 97.50 129 THR A CA 1
ATOM 1000 C C . THR A 1 129 ? -21.521 -10.822 0.138 1.00 97.50 129 THR A C 1
ATOM 1002 O O . THR A 1 129 ? -22.448 -11.508 -0.290 1.00 97.50 129 THR A O 1
ATOM 1005 N N . PHE A 1 130 ? -21.186 -10.792 1.425 1.00 97.56 130 PHE A N 1
ATOM 1006 C CA . PHE A 1 130 ? -21.895 -11.509 2.482 1.00 97.56 130 PHE A CA 1
ATOM 1007 C C . PHE A 1 130 ? -23.232 -10.837 2.815 1.00 97.56 130 PHE A C 1
ATOM 1009 O O . PHE A 1 130 ? -24.239 -11.510 3.025 1.00 97.56 130 PHE A O 1
ATOM 1016 N N . TRP A 1 131 ? -23.250 -9.502 2.836 1.00 97.69 131 TRP A N 1
ATOM 1017 C CA . TRP A 1 131 ? -24.443 -8.701 3.111 1.00 97.69 131 TRP A CA 1
ATOM 1018 C C . TRP A 1 131 ? -24.338 -7.308 2.473 1.00 97.69 131 TRP A C 1
ATOM 1020 O O . TRP A 1 131 ? -23.237 -6.850 2.169 1.00 97.69 131 TRP A O 1
ATOM 1030 N N . LYS A 1 132 ? -25.476 -6.632 2.280 1.00 95.44 132 LYS A N 1
ATOM 1031 C CA . LYS A 1 132 ? -25.567 -5.240 1.808 1.00 95.44 132 LYS A CA 1
ATOM 1032 C C . LYS A 1 132 ? -26.720 -4.511 2.503 1.00 95.44 132 LYS A C 1
ATOM 1034 O O . LYS A 1 132 ? -27.783 -5.110 2.668 1.00 95.44 132 LYS A O 1
ATOM 1039 N N . ALA A 1 133 ? -26.535 -3.242 2.871 1.00 91.69 133 ALA A N 1
ATOM 1040 C CA . ALA A 1 133 ? -27.614 -2.429 3.446 1.00 91.69 133 ALA A CA 1
ATOM 1041 C C . ALA A 1 133 ? -28.567 -1.883 2.370 1.00 91.69 133 ALA A C 1
ATOM 1043 O O . ALA A 1 133 ? -29.767 -1.756 2.608 1.00 91.69 133 ALA A O 1
ATOM 1044 N N . SER A 1 134 ? -28.042 -1.588 1.177 1.00 84.81 134 SER A N 1
ATOM 1045 C CA . SER A 1 134 ? -28.808 -1.097 0.029 1.00 84.81 134 SER A CA 1
ATOM 1046 C C . SER A 1 134 ? -28.318 -1.727 -1.281 1.00 84.81 134 SER A C 1
ATOM 1048 O O . SER A 1 134 ? -27.288 -2.400 -1.337 1.00 84.81 134 SER A O 1
ATOM 1050 N N . SER A 1 135 ? -29.078 -1.537 -2.361 1.00 86.00 135 SER A N 1
ATOM 1051 C CA . SER A 1 135 ? -28.674 -1.910 -3.724 1.00 86.00 135 SER A CA 1
ATOM 1052 C C . SER A 1 135 ? -27.891 -0.808 -4.448 1.00 86.00 135 SER A C 1
ATOM 1054 O O . SER A 1 135 ? -27.551 -0.982 -5.616 1.00 86.00 135 SER A O 1
ATOM 1056 N N . ASP A 1 136 ? -27.636 0.326 -3.792 1.00 82.94 136 ASP A N 1
ATOM 1057 C CA . ASP A 1 136 ? -27.142 1.540 -4.446 1.00 82.94 136 ASP A CA 1
ATOM 1058 C C . ASP A 1 136 ? -25.637 1.500 -4.755 1.00 82.94 136 ASP A C 1
ATOM 1060 O O . ASP A 1 136 ? -25.171 2.302 -5.564 1.00 82.94 136 ASP A O 1
ATOM 1064 N N . GLY A 1 137 ? -24.881 0.597 -4.115 1.00 87.12 137 GLY A N 1
ATOM 1065 C CA . GLY A 1 137 ? -23.438 0.429 -4.333 1.00 87.12 137 GLY A CA 1
ATOM 1066 C C . GLY A 1 137 ? -22.610 1.669 -3.977 1.00 87.12 137 GLY A C 1
ATOM 1067 O O . GLY A 1 137 ? -21.592 1.930 -4.615 1.00 87.12 137 GLY A O 1
ATOM 1068 N N . LYS A 1 138 ? -23.072 2.457 -3.000 1.00 92.12 138 LYS A N 1
ATOM 1069 C CA . LYS A 1 138 ? -22.472 3.719 -2.543 1.00 92.12 138 LYS A CA 1
ATOM 1070 C C . LYS A 1 138 ? -22.695 3.887 -1.038 1.00 92.12 138 LYS A C 1
ATOM 1072 O O . LYS A 1 138 ? -23.675 3.355 -0.527 1.00 92.12 138 LYS A O 1
ATOM 1077 N N . ASP A 1 139 ? -21.882 4.708 -0.377 1.00 92.88 139 ASP A N 1
ATOM 1078 C CA . ASP A 1 139 ? -22.090 5.134 1.017 1.00 92.88 139 ASP A CA 1
ATOM 1079 C C . ASP A 1 139 ? -23.387 5.961 1.174 1.00 92.88 139 ASP A C 1
ATOM 1081 O O . ASP A 1 139 ? -23.420 7.187 0.993 1.00 92.88 139 ASP A O 1
ATOM 1085 N N . SER A 1 140 ? -24.467 5.248 1.488 1.00 93.69 140 SER A N 1
ATOM 1086 C CA . SER A 1 140 ? -25.837 5.722 1.679 1.00 93.69 140 SER A CA 1
ATOM 1087 C C . SER A 1 140 ? -26.326 5.577 3.126 1.00 93.69 140 SER A C 1
ATOM 1089 O O . SER A 1 140 ? -27.196 6.342 3.540 1.00 93.69 140 SER A O 1
ATOM 1091 N N . HIS A 1 141 ? -25.777 4.631 3.893 1.00 95.31 141 HIS A N 1
ATOM 1092 C CA . HIS A 1 141 ? -26.113 4.325 5.289 1.00 95.31 141 HIS A CA 1
ATOM 1093 C C . HIS A 1 141 ? -24.906 4.440 6.237 1.00 95.31 141 HIS A C 1
ATOM 1095 O O . HIS A 1 141 ? -25.099 4.625 7.442 1.00 95.31 141 HIS A O 1
ATOM 1101 N N . HIS A 1 142 ? -23.685 4.347 5.706 1.00 95.50 142 HIS A N 1
ATOM 1102 C CA . HIS A 1 142 ? -22.414 4.440 6.417 1.00 95.50 142 HIS A CA 1
ATOM 1103 C C . HIS A 1 142 ? -22.298 3.422 7.562 1.00 95.50 142 HIS A C 1
ATOM 1105 O O . HIS A 1 142 ? -22.447 3.741 8.750 1.00 95.50 142 HIS A O 1
ATOM 1111 N N . ILE A 1 143 ? -22.067 2.161 7.195 1.00 97.12 143 ILE A N 1
ATOM 1112 C CA . ILE A 1 143 ? -21.781 1.075 8.142 1.00 97.12 143 ILE A CA 1
ATOM 1113 C C . ILE A 1 143 ? -20.446 1.364 8.858 1.00 97.12 143 ILE A C 1
ATOM 1115 O O . ILE A 1 143 ? -19.472 1.770 8.234 1.00 97.12 143 ILE A O 1
ATOM 1119 N N . ASN A 1 144 ? -20.383 1.174 10.177 1.00 96.12 144 ASN A N 1
ATOM 1120 C CA . ASN A 1 144 ? -19.163 1.440 10.957 1.00 96.12 144 ASN A CA 1
ATOM 1121 C C . ASN A 1 144 ? -18.520 0.164 11.498 1.00 96.12 144 ASN A C 1
ATOM 1123 O O . ASN A 1 144 ? -17.315 -0.021 11.369 1.00 96.12 144 ASN A O 1
ATOM 1127 N N . SER A 1 145 ? -19.310 -0.713 12.118 1.00 97.44 145 SER A N 1
ATOM 1128 C CA . SER A 1 145 ? -18.799 -1.875 12.846 1.00 97.44 145 SER A CA 1
ATOM 1129 C C . SER A 1 145 ? -19.575 -3.135 12.503 1.00 97.44 145 SER A C 1
ATOM 1131 O O . SER A 1 145 ? -20.773 -3.075 12.218 1.00 97.44 145 SER A O 1
ATOM 1133 N N . ILE A 1 146 ? -18.884 -4.271 12.563 1.00 98.31 146 ILE A N 1
ATOM 1134 C CA . ILE A 1 146 ? -19.457 -5.612 12.490 1.00 98.31 146 ILE A CA 1
ATOM 1135 C C . ILE A 1 146 ? -18.945 -6.447 13.665 1.00 98.31 146 ILE A C 1
ATOM 1137 O O . ILE A 1 146 ? -17.766 -6.384 13.995 1.00 98.31 146 ILE A O 1
ATOM 1141 N N . ILE A 1 147 ? -19.813 -7.257 14.272 1.00 97.88 147 ILE A N 1
ATOM 1142 C CA . ILE A 1 147 ? -19.424 -8.295 15.239 1.00 97.88 147 ILE A CA 1
ATOM 1143 C C . ILE A 1 147 ? -20.210 -9.589 15.005 1.00 97.88 147 ILE A C 1
ATOM 1145 O O . ILE A 1 147 ? -21.326 -9.563 14.483 1.00 97.88 147 ILE A O 1
ATOM 1149 N N . ASN A 1 148 ? -19.644 -10.725 15.419 1.00 97.25 148 ASN A N 1
ATOM 1150 C CA . ASN A 1 148 ? -20.358 -11.998 15.500 1.00 97.25 148 ASN A CA 1
ATOM 1151 C C . ASN A 1 148 ? -20.676 -12.313 16.968 1.00 97.25 148 ASN A C 1
ATOM 1153 O O . ASN A 1 148 ? -19.785 -12.279 17.813 1.00 97.25 148 ASN A O 1
ATOM 1157 N N . ILE A 1 149 ? -21.937 -12.626 17.262 1.00 96.00 149 ILE A N 1
ATOM 1158 C CA . ILE A 1 149 ? -22.410 -13.048 18.582 1.00 96.00 149 ILE A CA 1
ATOM 1159 C C . ILE A 1 149 ? -23.098 -14.396 18.407 1.00 96.00 149 ILE A C 1
ATOM 1161 O O . ILE A 1 149 ? -24.178 -14.472 17.824 1.00 96.00 149 ILE A O 1
ATOM 1165 N N . ASN A 1 150 ? -22.495 -15.464 18.933 1.00 92.81 150 ASN A N 1
ATOM 1166 C CA . ASN A 1 150 ? -23.062 -16.819 18.911 1.00 92.81 150 ASN A CA 1
ATOM 1167 C C . ASN A 1 150 ? -23.507 -17.292 17.506 1.00 92.81 150 ASN A C 1
ATOM 1169 O O . ASN A 1 150 ? -24.510 -17.990 17.370 1.00 92.81 150 ASN A O 1
ATOM 1173 N N . GLY A 1 151 ? -22.774 -16.898 16.458 1.00 94.06 151 GLY A N 1
ATOM 1174 C CA . GLY A 1 151 ? -23.079 -17.213 15.060 1.00 94.06 151 GLY A CA 1
ATOM 1175 C C . GLY A 1 151 ? -23.871 -16.132 14.315 1.00 94.06 151 GLY A C 1
ATOM 1176 O O . GLY A 1 151 ? -23.741 -16.048 13.095 1.00 94.06 151 GLY A O 1
ATOM 1177 N N . ASP A 1 152 ? -24.598 -15.256 15.013 1.00 97.06 152 ASP A N 1
ATOM 1178 C CA . ASP A 1 152 ? -25.319 -14.136 14.401 1.00 97.06 152 ASP A CA 1
ATOM 1179 C C . ASP A 1 152 ? -24.406 -12.925 14.176 1.00 97.06 152 ASP A C 1
ATOM 1181 O O . ASP A 1 152 ? -23.742 -12.434 15.094 1.00 97.06 152 ASP A O 1
ATOM 1185 N N . PHE A 1 153 ? -24.451 -12.364 12.974 1.00 98.44 153 PHE A N 1
ATOM 1186 C CA . PHE A 1 153 ? -23.739 -11.143 12.626 1.00 98.44 153 PHE A CA 1
ATOM 1187 C C . PHE A 1 153 ? -24.593 -9.910 12.927 1.00 98.44 153 PHE A C 1
ATOM 1189 O O . PHE A 1 153 ? -25.784 -9.857 12.606 1.00 98.44 153 PHE A O 1
ATOM 1196 N N . HIS A 1 154 ? -23.960 -8.905 13.521 1.00 98.62 154 HIS A N 1
ATOM 1197 C CA . HIS A 1 154 ? -24.571 -7.639 13.904 1.00 98.62 154 HIS A CA 1
ATOM 1198 C C . HIS A 1 154 ? -23.752 -6.479 13.350 1.00 98.62 154 HIS A C 1
ATOM 1200 O O . HIS A 1 154 ? -22.523 -6.541 13.387 1.00 98.62 154 HIS A O 1
ATOM 1206 N N . ILE A 1 155 ? -24.421 -5.428 12.870 1.00 98.56 155 ILE A N 1
ATOM 1207 C CA . ILE A 1 155 ? -23.771 -4.206 12.375 1.00 98.56 155 ILE A CA 1
ATOM 1208 C C . ILE A 1 155 ? -24.340 -2.947 13.019 1.00 98.56 155 ILE A C 1
ATOM 1210 O O . ILE A 1 155 ? -25.491 -2.929 13.466 1.00 98.56 155 ILE A O 1
ATOM 1214 N N . SER A 1 156 ? -23.528 -1.892 13.026 1.00 98.50 156 SER A N 1
ATOM 1215 C CA . SER A 1 156 ? -23.934 -0.512 13.296 1.00 98.50 156 SER A CA 1
ATOM 1216 C C . SER A 1 156 ? -23.813 0.343 12.035 1.00 98.50 156 SER A C 1
ATOM 1218 O O . SER A 1 156 ? -22.880 0.171 11.247 1.00 98.50 156 SER A O 1
ATOM 1220 N N . ALA A 1 157 ? -24.732 1.289 11.848 1.00 98.00 157 ALA A N 1
ATOM 1221 C CA . ALA A 1 157 ? -24.681 2.244 10.742 1.00 98.00 157 ALA A CA 1
ATOM 1222 C C . ALA A 1 157 ? -25.211 3.622 11.158 1.00 98.00 157 ALA A C 1
ATOM 1224 O O . ALA A 1 157 ? -26.119 3.718 11.990 1.00 98.00 157 ALA A O 1
ATOM 1225 N N . PHE A 1 158 ? -24.684 4.699 10.565 1.00 97.12 158 PHE A N 1
ATOM 1226 C CA . PHE A 1 158 ? -25.172 6.061 10.838 1.00 97.12 158 PHE A CA 1
ATOM 1227 C C . PHE A 1 158 ? -26.603 6.306 10.342 1.00 97.12 158 PHE A C 1
ATOM 1229 O O . PHE A 1 158 ? -27.264 7.227 10.830 1.00 97.12 158 PHE A O 1
ATOM 1236 N N . GLY A 1 159 ? -27.087 5.463 9.430 1.00 95.31 159 GLY A N 1
ATOM 1237 C CA . GLY A 1 159 ? -28.428 5.523 8.865 1.00 95.31 159 GLY A CA 1
ATOM 1238 C C . GLY A 1 159 ? -28.498 6.381 7.599 1.00 95.31 159 GLY A C 1
ATOM 1239 O O . GLY A 1 159 ? -27.492 6.972 7.198 1.00 95.31 159 GLY A O 1
ATOM 1240 N N . PRO A 1 160 ? -29.671 6.443 6.941 1.00 93.75 160 PRO A N 1
ATOM 1241 C CA . PRO A 1 160 ? -29.825 7.079 5.637 1.00 93.75 160 PRO A CA 1
ATOM 1242 C C . PRO A 1 160 ? -29.244 8.499 5.563 1.00 93.75 160 PRO A C 1
ATOM 1244 O O . PRO A 1 160 ? -29.624 9.396 6.324 1.00 93.75 160 PRO A O 1
ATOM 1247 N N . LYS A 1 161 ? -28.326 8.700 4.615 1.00 92.69 161 LYS A N 1
ATOM 1248 C CA . LYS A 1 161 ? -27.661 9.972 4.314 1.00 92.69 161 LYS A CA 1
ATOM 1249 C C . LYS A 1 161 ? -28.462 10.784 3.302 1.00 92.69 161 LYS A C 1
ATOM 1251 O O . LYS A 1 161 ? -28.898 10.276 2.272 1.00 92.69 161 LYS A O 1
ATOM 1256 N N . SER A 1 162 ? -28.596 12.082 3.570 1.00 89.50 162 SER A N 1
ATOM 1257 C CA . SER A 1 162 ? -29.206 13.053 2.642 1.00 89.50 162 SER A CA 1
ATOM 1258 C C . SER A 1 162 ? -28.179 13.824 1.798 1.00 89.50 162 SER A C 1
ATOM 1260 O O . SER A 1 162 ? -28.556 14.615 0.935 1.00 89.50 162 SER A O 1
ATOM 1262 N N . GLY A 1 163 ? -26.884 13.593 2.024 1.00 87.50 163 GLY A N 1
ATOM 1263 C CA . GLY A 1 163 ? -25.779 14.199 1.286 1.00 87.50 163 GLY A CA 1
ATOM 1264 C C . GLY A 1 163 ? -24.458 13.473 1.545 1.00 87.50 163 GLY A C 1
ATOM 1265 O O . GLY A 1 163 ? -24.437 12.368 2.082 1.00 87.50 163 GLY A O 1
ATOM 1266 N N . THR A 1 164 ? -23.338 14.089 1.169 1.00 84.62 164 THR A N 1
ATOM 1267 C CA . THR A 1 164 ? -22.005 13.473 1.300 1.00 84.62 164 THR A CA 1
ATOM 1268 C C . THR A 1 164 ? -21.485 13.439 2.742 1.00 84.62 164 THR A C 1
ATOM 1270 O O . THR A 1 164 ? -20.850 12.460 3.122 1.00 84.62 164 THR A O 1
ATOM 1273 N N . LEU A 1 165 ? -21.787 14.467 3.547 1.00 86.81 165 LEU A N 1
ATOM 1274 C CA . LEU A 1 165 ? -21.333 14.613 4.940 1.00 86.81 165 LEU A CA 1
ATOM 1275 C C . LEU A 1 165 ? -21.936 13.560 5.883 1.00 86.81 165 LEU A C 1
ATOM 1277 O O . LEU A 1 165 ? -23.110 13.199 5.752 1.00 86.81 165 LEU A O 1
ATOM 1281 N N . HIS A 1 166 ? -21.185 13.146 6.905 1.00 84.62 166 HIS A N 1
ATOM 1282 C CA . HIS A 1 166 ? -21.624 12.150 7.894 1.00 84.62 166 HIS A CA 1
ATOM 1283 C C . HIS A 1 166 ? -22.737 12.690 8.802 1.00 84.62 166 HIS A C 1
ATOM 1285 O O . HIS A 1 166 ? -23.664 11.976 9.178 1.00 84.62 166 HIS A O 1
ATOM 1291 N N . SER A 1 167 ? -22.696 13.981 9.122 1.00 85.69 167 SER A N 1
ATOM 1292 C CA . SER A 1 167 ? -23.742 14.728 9.836 1.00 85.69 167 SER A CA 1
ATOM 1293 C C . SER A 1 167 ? -25.079 14.808 9.085 1.00 85.69 167 SER A C 1
ATOM 1295 O O . SER A 1 167 ? -26.111 15.106 9.700 1.00 85.69 167 SER A O 1
ATOM 1297 N N . SER A 1 168 ? -25.103 14.490 7.783 1.00 87.75 168 SER A N 1
ATOM 1298 C CA . SER A 1 168 ? -26.345 14.365 7.006 1.00 87.75 168 SER A CA 1
ATOM 1299 C C . SER A 1 168 ? -27.116 13.071 7.298 1.00 87.75 168 SER A C 1
ATOM 1301 O O . SER A 1 168 ? -28.319 13.029 7.033 1.00 87.75 168 SER A O 1
ATOM 1303 N N . ALA A 1 169 ? -26.453 12.054 7.866 1.00 90.50 169 ALA A N 1
ATOM 1304 C CA . ALA A 1 169 ? -27.067 10.793 8.270 1.00 90.50 169 ALA A CA 1
ATOM 1305 C C . ALA A 1 169 ? -28.079 10.998 9.406 1.00 90.50 169 ALA A C 1
ATOM 1307 O O . ALA A 1 169 ? -27.908 11.870 10.275 1.00 90.50 169 ALA A O 1
ATOM 1308 N N . LYS A 1 170 ? -29.156 10.211 9.392 1.00 91.69 170 LYS A N 1
ATOM 1309 C CA . LYS A 1 170 ? -30.235 10.245 10.388 1.00 91.69 170 LYS A CA 1
ATOM 1310 C C . LYS A 1 170 ? -30.698 8.828 10.708 1.00 91.69 170 LYS A C 1
ATOM 1312 O O . LYS A 1 170 ? -30.586 7.936 9.878 1.00 91.69 170 LYS A O 1
ATOM 1317 N N . ASN A 1 171 ? -31.287 8.668 11.894 1.00 95.06 171 ASN A N 1
ATOM 1318 C CA . ASN A 1 171 ? -31.804 7.392 12.389 1.00 95.06 171 ASN A CA 1
ATOM 1319 C C . ASN A 1 171 ? -30.744 6.272 12.389 1.00 95.06 171 ASN A C 1
ATOM 1321 O O . ASN A 1 171 ? -30.962 5.203 11.825 1.00 95.06 171 ASN A O 1
ATOM 1325 N N . GLY A 1 172 ? -29.588 6.533 13.009 1.00 97.69 172 GLY A N 1
ATOM 1326 C CA . GLY A 1 172 ? -28.538 5.529 13.159 1.00 97.69 172 GLY A CA 1
ATOM 1327 C C . GLY A 1 172 ? -29.027 4.328 13.959 1.00 97.69 172 GLY A C 1
ATOM 1328 O O . GLY A 1 172 ? -29.857 4.464 14.864 1.00 97.69 172 GLY A O 1
ATOM 1329 N N . TYR A 1 173 ? -28.548 3.145 13.596 1.00 98.38 173 TYR A N 1
ATOM 1330 C CA . TYR A 1 173 ? -29.182 1.900 14.004 1.00 98.38 173 TYR A CA 1
ATOM 1331 C C . TYR A 1 173 ? -28.198 0.757 14.254 1.00 98.38 173 TYR A C 1
ATOM 1333 O O . TYR A 1 173 ? -27.027 0.809 13.869 1.00 98.38 173 TYR A O 1
ATOM 1341 N N . ILE A 1 174 ? -28.710 -0.281 14.917 1.00 98.62 174 ILE A N 1
ATOM 1342 C CA . ILE A 1 174 ? -28.039 -1.552 15.185 1.00 98.62 174 ILE A CA 1
ATOM 1343 C C . ILE A 1 174 ? -28.950 -2.679 14.705 1.00 98.62 174 ILE A C 1
ATOM 1345 O O . ILE A 1 174 ? -30.090 -2.797 15.162 1.00 98.62 174 ILE A O 1
ATOM 1349 N N . GLN A 1 175 ? -28.438 -3.530 13.818 1.00 98.25 175 GLN A N 1
ATOM 1350 C CA . GLN A 1 175 ? -29.202 -4.594 13.167 1.00 98.25 175 GLN A CA 1
ATOM 1351 C C . GLN A 1 175 ? -28.486 -5.940 13.304 1.00 98.25 175 GLN A C 1
ATOM 1353 O O . GLN A 1 175 ? -27.291 -6.043 13.038 1.00 98.25 175 GLN A O 1
ATOM 1358 N N . ASN A 1 176 ? -29.229 -6.988 13.663 1.00 98.38 176 ASN A N 1
ATOM 1359 C CA . ASN A 1 176 ? -28.821 -8.375 13.450 1.00 98.38 176 ASN A CA 1
ATOM 1360 C C . ASN A 1 176 ? -29.079 -8.711 11.975 1.00 98.38 176 ASN A C 1
ATOM 1362 O O . ASN A 1 176 ? -30.229 -8.879 11.560 1.00 98.38 176 ASN A O 1
ATOM 1366 N N . ILE A 1 177 ? -28.016 -8.762 11.173 1.00 98.19 177 ILE A N 1
ATOM 1367 C CA . ILE A 1 177 ? -28.105 -8.941 9.718 1.00 98.19 177 ILE A CA 1
ATOM 1368 C C . ILE A 1 177 ? -28.323 -10.404 9.315 1.00 98.19 177 ILE A C 1
ATOM 1370 O O . ILE A 1 177 ? -28.884 -10.660 8.255 1.00 98.19 177 ILE A O 1
ATOM 1374 N N . THR A 1 178 ? -27.973 -11.363 10.179 1.00 97.44 178 THR A N 1
ATOM 1375 C CA . THR A 1 178 ? -28.240 -12.797 9.962 1.00 97.44 178 THR A CA 1
ATOM 1376 C C . THR A 1 178 ? -29.729 -13.124 10.041 1.00 97.44 178 THR A C 1
ATOM 1378 O O . THR A 1 178 ? -30.239 -13.893 9.230 1.00 97.44 178 THR A O 1
ATOM 1381 N N . LYS A 1 179 ? -30.441 -12.530 11.005 1.00 97.12 179 LYS A N 1
ATOM 1382 C CA . LYS A 1 179 ? -31.883 -12.736 11.228 1.00 97.12 179 LYS A CA 1
ATOM 1383 C C . LYS A 1 179 ? -32.752 -11.634 10.622 1.00 97.12 179 LYS A C 1
ATOM 1385 O O . LYS A 1 179 ? -33.974 -11.745 10.658 1.00 97.12 179 LYS A O 1
ATOM 1390 N N . ASN A 1 180 ? -32.131 -10.585 10.080 1.00 96.31 180 ASN A N 1
ATOM 1391 C CA . ASN A 1 180 ? -32.779 -9.362 9.609 1.00 96.31 180 ASN A CA 1
ATOM 1392 C C . ASN A 1 180 ? -33.685 -8.707 10.677 1.00 96.31 180 ASN A C 1
ATOM 1394 O O . ASN A 1 180 ? -34.830 -8.346 10.409 1.00 96.31 180 ASN A O 1
ATOM 1398 N N . ILE A 1 181 ? -33.173 -8.578 11.906 1.00 97.44 181 ILE A N 1
ATOM 1399 C CA . ILE A 1 181 ? -33.893 -7.985 13.044 1.00 97.44 181 ILE A CA 1
ATOM 1400 C C . ILE A 1 181 ? -33.239 -6.656 13.416 1.00 97.44 181 ILE A C 1
ATOM 1402 O O . ILE A 1 181 ? -32.043 -6.605 13.710 1.00 97.44 181 ILE A O 1
ATOM 1406 N N . MET A 1 182 ? -34.032 -5.587 13.449 1.00 97.69 182 MET A N 1
ATOM 1407 C CA . MET A 1 182 ? -33.600 -4.299 13.984 1.00 97.69 182 MET A CA 1
ATOM 1408 C C . MET A 1 182 ? -33.592 -4.354 15.517 1.00 97.69 182 MET A C 1
ATOM 1410 O O . MET A 1 182 ? -34.610 -4.683 16.122 1.00 97.69 182 MET A O 1
ATOM 1414 N N . LEU A 1 183 ? -32.449 -4.063 16.145 1.00 97.81 183 LEU A N 1
ATOM 1415 C CA . LEU A 1 183 ? -32.298 -4.106 17.606 1.00 97.81 183 LEU A CA 1
ATOM 1416 C C . LEU A 1 183 ? -32.498 -2.734 18.253 1.00 97.81 183 LEU A C 1
ATOM 1418 O O . LEU A 1 183 ? -33.039 -2.649 19.354 1.00 97.81 183 LEU A O 1
ATOM 1422 N N . LYS A 1 184 ? -32.043 -1.662 17.594 1.00 98.06 184 LYS A N 1
ATOM 1423 C CA . LYS A 1 184 ? -32.178 -0.283 18.080 1.00 98.06 184 LYS A CA 1
ATOM 1424 C C . LYS A 1 184 ? -32.041 0.711 16.930 1.00 98.06 184 LYS A C 1
ATOM 1426 O O . LYS A 1 184 ? -31.229 0.504 16.036 1.00 98.06 184 LYS A O 1
ATOM 1431 N N . GLU A 1 185 ? -32.798 1.798 17.002 1.00 97.69 185 GLU A N 1
ATOM 1432 C CA . GLU A 1 185 ? -32.807 2.913 16.046 1.00 97.69 185 GLU A CA 1
ATOM 1433 C C . GLU A 1 185 ? -32.690 4.256 16.792 1.00 97.69 185 GLU A C 1
ATOM 1435 O O . GLU A 1 185 ? -32.655 4.289 18.026 1.00 97.69 185 GLU A O 1
ATOM 1440 N N . GLY A 1 186 ? -32.628 5.372 16.059 1.00 96.38 186 GLY A N 1
ATOM 1441 C CA . GLY A 1 186 ? -32.541 6.721 16.631 1.00 96.38 186 GLY A CA 1
ATOM 1442 C C . GLY A 1 186 ? -31.196 7.072 17.282 1.00 96.38 186 GLY A C 1
ATOM 1443 O O . GLY A 1 186 ? -31.123 8.040 18.038 1.00 96.38 186 GLY A O 1
ATOM 1444 N N . ILE A 1 187 ? -30.136 6.307 17.010 1.00 96.94 187 ILE A N 1
ATOM 1445 C CA . ILE A 1 187 ? -28.814 6.467 17.624 1.00 96.94 187 ILE A CA 1
ATOM 1446 C C . ILE A 1 187 ? -28.006 7.547 16.894 1.00 96.94 187 ILE A C 1
ATOM 1448 O O . ILE A 1 187 ? -27.974 7.610 15.663 1.00 96.94 187 ILE A O 1
ATOM 1452 N N . ASN A 1 188 ? -27.310 8.395 17.652 1.00 94.62 188 ASN A N 1
ATOM 1453 C CA . ASN A 1 188 ? -26.561 9.528 17.110 1.00 94.62 188 ASN A CA 1
ATOM 1454 C C . ASN A 1 188 ? -25.138 9.115 16.688 1.00 94.62 188 ASN A C 1
ATOM 1456 O O . ASN A 1 188 ? -24.193 9.200 17.475 1.00 94.62 188 ASN A O 1
ATOM 1460 N N . GLN A 1 189 ? -24.999 8.705 15.421 1.00 95.38 189 GLN A N 1
ATOM 1461 C CA . GLN A 1 189 ? -23.759 8.191 14.817 1.00 95.38 189 GLN A CA 1
ATOM 1462 C C . GLN A 1 189 ? -23.161 7.002 15.604 1.00 95.38 189 GLN A C 1
ATOM 1464 O O . GLN A 1 189 ? -22.134 7.164 16.262 1.00 95.38 189 GLN A O 1
ATOM 1469 N N . PRO A 1 190 ? -23.803 5.815 15.593 1.00 97.56 190 PRO A N 1
ATOM 1470 C CA . PRO A 1 190 ? -23.252 4.628 16.241 1.00 97.56 190 PRO A CA 1
ATOM 1471 C C . PRO A 1 190 ? -21.970 4.139 15.551 1.00 97.56 190 PRO A C 1
ATOM 1473 O O . PRO A 1 190 ? -21.955 3.978 14.332 1.00 97.56 190 PRO A O 1
ATOM 1476 N N . HIS A 1 191 ? -20.924 3.857 16.334 1.00 96.69 191 HIS A N 1
ATOM 1477 C CA . HIS A 1 191 ? -19.640 3.328 15.844 1.00 96.69 191 HIS A CA 1
ATOM 1478 C C . HIS A 1 191 ? -19.422 1.879 16.301 1.00 96.69 191 HIS A C 1
ATOM 1480 O O . HIS A 1 191 ? -20.200 1.007 15.918 1.00 96.69 191 HIS A O 1
ATOM 1486 N N . THR A 1 192 ? -18.392 1.586 17.100 1.00 97.88 192 THR A N 1
ATOM 1487 C CA . THR A 1 192 ? -18.009 0.206 17.431 1.00 97.88 192 THR A CA 1
ATOM 1488 C C . THR A 1 192 ? -19.093 -0.501 18.236 1.00 97.88 192 THR A C 1
ATOM 1490 O O . THR A 1 192 ? -19.640 0.065 19.184 1.00 97.88 192 THR A O 1
ATOM 1493 N N . LEU A 1 193 ? -19.393 -1.740 17.840 1.00 98.12 193 LEU A N 1
ATOM 1494 C CA . LEU A 1 193 ? -20.188 -2.690 18.608 1.00 98.12 193 LEU A CA 1
ATOM 1495 C C . LEU A 1 193 ? -19.271 -3.591 19.437 1.00 98.12 193 LEU A C 1
ATOM 1497 O O . LEU A 1 193 ? -18.165 -3.923 19.020 1.00 98.12 193 LEU A O 1
ATOM 1501 N N . SER A 1 194 ? -19.744 -4.034 20.597 1.00 97.62 194 SER A N 1
ATOM 1502 C CA . SER A 1 194 ? -19.035 -5.013 21.420 1.00 97.62 194 SER A CA 1
ATOM 1503 C C . SER A 1 194 ? -20.015 -5.850 22.235 1.00 97.62 194 SER A C 1
ATOM 1505 O O . SER A 1 194 ? -21.062 -5.356 22.648 1.00 97.62 194 SER A O 1
ATOM 1507 N N . GLU A 1 195 ? -19.677 -7.108 22.497 1.00 97.06 195 GLU A N 1
ATOM 1508 C CA . GLU A 1 195 ? -20.475 -8.012 23.327 1.00 97.06 195 GLU A CA 1
ATOM 1509 C C . GLU A 1 195 ? -19.712 -8.377 24.605 1.00 97.06 195 GLU A C 1
ATOM 1511 O O . GLU A 1 195 ? -18.485 -8.552 24.607 1.00 97.06 195 GLU A O 1
ATOM 1516 N N . ARG A 1 196 ? -20.452 -8.452 25.715 1.00 97.00 196 ARG A N 1
ATOM 1517 C CA . ARG A 1 196 ? -19.968 -9.015 26.975 1.00 97.00 196 ARG A CA 1
ATOM 1518 C C . ARG A 1 196 ? -21.138 -9.562 27.789 1.00 97.00 196 ARG A C 1
ATOM 1520 O O . ARG A 1 196 ? -22.114 -8.851 28.024 1.00 97.00 196 ARG A O 1
ATOM 1527 N N . ASN A 1 197 ? -21.013 -10.794 28.283 1.00 93.75 197 ASN A N 1
ATOM 1528 C CA . ASN A 1 197 ? -21.967 -11.429 29.204 1.00 93.75 197 ASN A CA 1
ATOM 1529 C C . ASN A 1 197 ? -23.433 -11.432 28.726 1.00 93.75 197 ASN A C 1
ATOM 1531 O O . ASN A 1 197 ? -24.360 -11.211 29.506 1.00 93.75 197 ASN A O 1
ATOM 1535 N N . GLY A 1 198 ? -23.649 -11.680 27.434 1.00 92.56 198 GLY A N 1
ATOM 1536 C CA . GLY A 1 198 ? -24.962 -11.704 26.794 1.00 92.56 198 GLY A CA 1
ATOM 1537 C C . GLY A 1 198 ? -25.556 -10.319 26.530 1.00 92.56 198 GLY A C 1
ATOM 1538 O O . GLY A 1 198 ? -26.720 -10.232 26.137 1.00 92.56 198 GLY A O 1
ATOM 1539 N N . LYS A 1 199 ? -24.795 -9.238 26.747 1.00 95.69 199 LYS A N 1
ATOM 1540 C CA . LYS A 1 199 ? -25.229 -7.856 26.521 1.00 95.69 199 LYS A CA 1
ATOM 1541 C C . LYS A 1 199 ? -24.457 -7.216 25.375 1.00 95.69 199 LYS A C 1
ATOM 1543 O O . LYS A 1 199 ? -23.239 -7.347 25.267 1.00 95.69 199 LYS A O 1
ATOM 1548 N N . LEU A 1 200 ? -25.195 -6.481 24.545 1.00 98.00 200 LEU A N 1
ATOM 1549 C CA . LEU A 1 200 ? -24.651 -5.685 23.453 1.00 98.00 200 LEU A CA 1
ATOM 1550 C C . LEU A 1 200 ? -24.381 -4.251 23.920 1.00 98.00 200 LEU A C 1
ATOM 1552 O O . LEU A 1 200 ? -25.252 -3.595 24.501 1.00 98.00 200 LEU A O 1
ATOM 1556 N N . TYR A 1 201 ? -23.181 -3.778 23.610 1.00 98.56 201 TYR A N 1
ATOM 1557 C CA . TYR A 1 201 ? -22.672 -2.448 23.907 1.00 98.56 201 TYR A CA 1
ATOM 1558 C C . TYR A 1 201 ? -22.266 -1.737 22.621 1.00 98.56 201 TYR A C 1
ATOM 1560 O O . TYR A 1 201 ? -21.886 -2.379 21.639 1.00 98.56 201 TYR A O 1
ATOM 1568 N N . TYR A 1 202 ? -22.339 -0.409 22.627 1.00 98.69 202 TYR A N 1
ATOM 1569 C CA . TYR A 1 202 ? -21.978 0.406 21.476 1.00 98.69 202 TYR A CA 1
ATOM 1570 C C . TYR A 1 202 ? -21.526 1.819 21.862 1.00 98.69 202 TYR A C 1
ATOM 1572 O O . TYR A 1 202 ? -21.845 2.337 22.938 1.00 98.69 202 TYR A O 1
ATOM 1580 N N . CYS A 1 203 ? -20.808 2.460 20.942 1.00 98.44 203 CYS A N 1
ATOM 1581 C CA . CYS A 1 203 ? -20.468 3.878 21.015 1.00 98.44 203 CYS A CA 1
ATOM 1582 C C . CYS A 1 203 ? -21.564 4.727 20.363 1.00 98.44 203 CYS A C 1
ATOM 1584 O O . CYS A 1 203 ? -21.778 4.609 19.160 1.00 98.44 203 CYS A O 1
ATOM 1586 N N . GLU A 1 204 ? -22.230 5.607 21.115 1.00 97.06 204 GLU A N 1
ATOM 1587 C CA . GLU A 1 204 ? -23.045 6.700 20.564 1.00 97.06 204 GLU A CA 1
ATOM 1588 C C . GLU A 1 204 ? -22.142 7.920 20.337 1.00 97.06 204 GLU A C 1
ATOM 1590 O O . GLU A 1 204 ? -22.110 8.872 21.124 1.00 97.06 204 GLU A O 1
ATOM 1595 N N . SER A 1 205 ? -21.326 7.830 19.287 1.00 96.62 205 SER A N 1
ATOM 1596 C CA . SER A 1 205 ? -20.084 8.588 19.141 1.00 96.62 205 SER A CA 1
ATOM 1597 C C . SER A 1 205 ? -20.265 10.093 19.165 1.00 96.62 205 SER A C 1
ATOM 1599 O O . SER A 1 205 ? -19.490 10.786 19.824 1.00 96.62 205 SER A O 1
ATOM 1601 N N . SER A 1 206 ? -21.311 10.598 18.506 1.00 93.81 206 SER A N 1
ATOM 1602 C CA . SER A 1 206 ? -21.518 12.046 18.391 1.00 93.81 206 SER A CA 1
ATOM 1603 C C . SER A 1 206 ? -22.077 12.726 19.646 1.00 93.81 206 SER A C 1
ATOM 1605 O O . SER A 1 206 ? -22.128 13.956 19.722 1.00 93.81 206 SER A O 1
ATOM 1607 N N . LEU A 1 207 ? -22.460 11.927 20.646 1.00 93.75 207 LEU A N 1
ATOM 1608 C CA . LEU A 1 207 ? -22.845 12.378 21.984 1.00 93.75 207 LEU A CA 1
ATOM 1609 C C . LEU A 1 207 ? -21.854 11.915 23.068 1.00 93.75 207 LEU A C 1
ATOM 1611 O O . LEU A 1 207 ? -22.144 12.076 24.249 1.00 93.75 207 LEU A O 1
ATOM 1615 N N . GLY A 1 208 ? -20.722 11.307 22.694 1.00 95.81 208 GLY A N 1
ATOM 1616 C CA . GLY A 1 208 ? -19.683 10.876 23.636 1.00 95.81 208 GLY A CA 1
ATOM 1617 C C . GLY A 1 208 ? -20.086 9.744 24.593 1.00 95.81 208 GLY A C 1
ATOM 1618 O O . GLY A 1 208 ? -19.404 9.541 25.597 1.00 95.81 208 GLY A O 1
ATOM 1619 N N . TYR A 1 209 ? -21.175 9.004 24.335 1.00 97.88 209 TYR A N 1
ATOM 1620 C CA . TYR A 1 209 ? -21.686 7.991 25.272 1.00 97.88 209 TYR A CA 1
ATOM 1621 C C . TYR A 1 209 ? -21.291 6.554 24.916 1.00 97.88 209 TYR A C 1
ATOM 1623 O O . TYR A 1 209 ? -21.660 6.034 23.863 1.00 97.88 209 TYR A O 1
ATOM 1631 N N . PHE A 1 210 ? -20.660 5.863 25.865 1.00 98.62 210 PHE A N 1
ATOM 1632 C CA . PHE A 1 210 ? -20.622 4.401 25.900 1.00 98.62 210 PHE A CA 1
ATOM 1633 C C . PHE A 1 210 ? -21.954 3.895 26.461 1.00 98.62 210 PHE A C 1
ATOM 1635 O O . PHE A 1 210 ? -22.388 4.344 27.527 1.00 98.62 210 PHE A O 1
ATOM 1642 N N . SER A 1 211 ? -22.620 2.994 25.740 1.00 98.31 211 SER A N 1
ATOM 1643 C CA . SER A 1 211 ? -24.007 2.598 26.017 1.00 98.31 211 SER A CA 1
ATOM 1644 C C . SER A 1 211 ? -24.205 1.089 25.902 1.00 98.31 211 SER A C 1
ATOM 1646 O O . SER A 1 211 ? -23.535 0.429 25.111 1.00 98.31 211 SER A O 1
ATOM 1648 N N . SER A 1 212 ? -25.163 0.551 26.655 1.00 97.44 212 SER A N 1
ATOM 1649 C CA . SER A 1 212 ? -25.833 -0.708 26.317 1.00 97.44 212 SER A CA 1
ATOM 1650 C C . SER A 1 212 ? -27.080 -0.413 25.475 1.00 97.44 212 SER A C 1
ATOM 1652 O O . SER A 1 212 ? -27.441 0.747 25.261 1.00 97.44 212 SER A O 1
ATOM 1654 N N . LEU A 1 213 ? -27.789 -1.448 25.014 1.00 96.06 213 LEU A N 1
ATOM 1655 C CA . LEU A 1 213 ? -29.104 -1.258 24.386 1.00 96.06 213 LEU A CA 1
ATOM 1656 C C . LEU A 1 213 ? -30.131 -0.576 25.312 1.00 96.06 213 LEU A C 1
ATOM 1658 O O . LEU A 1 213 ? -31.023 0.109 24.803 1.00 96.06 213 LEU A O 1
ATOM 1662 N N . ASP A 1 214 ? -29.983 -0.712 26.633 1.00 94.00 214 ASP A N 1
ATOM 1663 C CA . ASP A 1 214 ? -30.953 -0.257 27.636 1.00 94.00 214 ASP A CA 1
ATOM 1664 C C . ASP A 1 214 ? -30.603 1.108 28.257 1.00 94.00 214 ASP A C 1
ATOM 1666 O O . ASP A 1 214 ? -31.496 1.915 28.513 1.00 94.00 214 ASP A O 1
ATOM 1670 N N . GLU A 1 215 ? -29.316 1.392 28.500 1.00 95.19 215 GLU A N 1
ATOM 1671 C CA . GLU A 1 215 ? -28.861 2.595 29.216 1.00 95.19 215 GLU A CA 1
ATOM 1672 C C . GLU A 1 215 ? -27.562 3.196 28.645 1.00 95.19 215 GLU A C 1
ATOM 1674 O O . GLU A 1 215 ? -26.697 2.501 28.108 1.00 95.19 215 GLU A O 1
ATOM 1679 N N . ARG A 1 216 ? -27.391 4.512 28.826 1.00 97.25 216 ARG A N 1
ATOM 1680 C CA . ARG A 1 216 ? -26.103 5.201 28.649 1.00 97.25 216 ARG A CA 1
ATOM 1681 C C . ARG A 1 216 ? -25.280 5.035 29.927 1.00 97.25 216 ARG A C 1
ATOM 1683 O O . ARG A 1 216 ? -25.740 5.413 31.001 1.00 97.25 216 ARG A O 1
ATOM 1690 N N . LEU A 1 217 ? -24.076 4.480 29.809 1.00 97.81 217 LEU A N 1
ATOM 1691 C CA . LEU A 1 217 ? -23.264 4.023 30.943 1.00 97.81 217 LEU A CA 1
ATOM 1692 C C . LEU A 1 217 ? -22.212 5.049 31.368 1.00 97.81 217 LEU A C 1
ATOM 1694 O O . LEU A 1 217 ? -22.035 5.286 32.561 1.00 97.81 217 LEU A O 1
ATOM 1698 N N . LEU A 1 218 ? -21.525 5.654 30.396 1.00 98.31 218 LEU A N 1
ATOM 1699 C CA . LEU A 1 218 ? -20.452 6.620 30.626 1.00 98.31 218 LEU A CA 1
ATOM 1700 C C . LEU A 1 218 ? -20.438 7.676 29.519 1.00 98.31 218 LEU A C 1
ATOM 1702 O O . LEU A 1 218 ? -20.528 7.331 28.344 1.00 98.31 218 LEU A O 1
ATOM 1706 N N . HIS A 1 219 ? -20.288 8.946 29.896 1.00 97.50 219 HIS A N 1
ATOM 1707 C CA . HIS A 1 219 ? -20.000 10.047 28.976 1.00 97.50 219 HIS A CA 1
ATOM 1708 C C . HIS A 1 219 ? -18.500 10.355 28.990 1.00 97.50 219 HIS A C 1
ATOM 1710 O O . HIS A 1 219 ? -17.923 10.530 30.066 1.00 97.50 219 HIS A O 1
ATOM 1716 N N . LEU A 1 220 ? -17.884 10.482 27.816 1.00 96.88 220 LEU A N 1
ATOM 1717 C CA . LEU A 1 220 ? -16.489 10.878 27.644 1.00 96.88 220 LEU A CA 1
ATOM 1718 C C . LEU A 1 220 ? -16.379 12.098 26.725 1.00 96.88 220 LEU A C 1
ATOM 1720 O O . LEU A 1 220 ? -17.126 12.251 25.765 1.00 96.88 220 LEU A O 1
ATOM 1724 N N . ASP A 1 221 ? -15.420 12.970 27.032 1.00 94.44 221 ASP A N 1
ATOM 1725 C CA . ASP A 1 221 ? -15.138 14.169 26.245 1.00 94.44 221 ASP A CA 1
ATOM 1726 C C . ASP A 1 221 ? -14.373 13.819 24.958 1.00 94.44 221 ASP A C 1
ATOM 1728 O O . ASP A 1 221 ? -13.163 13.575 24.987 1.00 94.44 221 ASP A O 1
ATOM 1732 N N . GLY A 1 222 ? -15.085 13.764 23.834 1.00 95.06 222 GLY A N 1
ATOM 1733 C CA . GLY A 1 222 ? -14.552 13.407 22.520 1.00 95.06 222 GLY A CA 1
ATOM 1734 C C . GLY A 1 222 ? -15.516 12.555 21.702 1.00 95.06 222 GLY A C 1
ATOM 1735 O O . GLY A 1 222 ? -16.550 12.099 22.184 1.00 95.06 222 GLY A O 1
ATOM 1736 N N . TYR A 1 223 ? -15.154 12.324 20.445 1.00 96.75 223 TYR A N 1
ATOM 1737 C CA . TYR A 1 223 ? -15.878 11.422 19.560 1.00 96.75 223 TYR A CA 1
ATOM 1738 C C . TYR A 1 223 ? -15.510 9.979 19.915 1.00 96.75 223 TYR A C 1
ATOM 1740 O O . TYR A 1 223 ? -14.395 9.533 19.634 1.00 96.75 223 TYR A O 1
ATOM 1748 N N . LEU A 1 224 ? -16.405 9.271 20.604 1.00 97.06 224 LEU A N 1
ATOM 1749 C CA . LEU A 1 224 ? -16.144 7.916 21.096 1.00 97.06 224 LEU A CA 1
ATOM 1750 C C . LEU A 1 224 ? -16.046 6.927 19.926 1.00 97.06 224 LEU A C 1
ATOM 1752 O O . LEU A 1 224 ? -16.907 6.949 19.052 1.00 97.06 224 LEU A O 1
ATOM 1756 N N . ARG A 1 225 ? -15.040 6.050 19.892 1.00 95.44 225 ARG A N 1
ATOM 1757 C CA . ARG A 1 225 ? -14.868 5.095 18.788 1.00 95.44 225 ARG A CA 1
ATOM 1758 C C . ARG A 1 225 ? -14.694 3.654 19.241 1.00 95.44 225 ARG A C 1
ATOM 1760 O O . ARG A 1 225 ? -15.638 2.896 19.062 1.00 95.44 225 ARG A O 1
ATOM 1767 N N . GLY A 1 226 ? -13.554 3.273 19.813 1.00 96.31 226 GLY A N 1
ATOM 1768 C CA . GLY A 1 226 ? -13.231 1.871 20.102 1.00 96.31 226 GLY A CA 1
ATOM 1769 C C . GLY A 1 226 ? -13.745 1.355 21.455 1.00 96.31 226 GLY A C 1
ATOM 1770 O O . GLY A 1 226 ? -13.833 2.118 22.420 1.00 96.31 226 GLY A O 1
ATOM 1771 N N . ILE A 1 227 ? -14.027 0.044 21.530 1.00 98.44 227 ILE A N 1
ATOM 1772 C CA . ILE A 1 227 ? -14.398 -0.697 22.751 1.00 98.44 227 ILE A CA 1
ATOM 1773 C C . ILE A 1 227 ? -13.610 -2.018 22.815 1.00 98.44 227 ILE A C 1
ATOM 1775 O O . ILE A 1 227 ? -13.800 -2.879 21.961 1.00 98.44 227 ILE A O 1
ATOM 1779 N N . ALA A 1 228 ? -12.815 -2.237 23.867 1.00 98.06 228 ALA A N 1
ATOM 1780 C CA . ALA A 1 228 ? -12.143 -3.517 24.122 1.00 98.06 228 ALA A CA 1
ATOM 1781 C C . ALA A 1 228 ? -12.229 -3.922 25.596 1.00 98.06 228 ALA A C 1
ATOM 1783 O O . ALA A 1 228 ? -11.924 -3.133 26.481 1.00 98.06 228 ALA A O 1
ATOM 1784 N N . TRP A 1 229 ? -12.597 -5.167 25.881 1.00 98.00 229 TRP A N 1
ATOM 1785 C CA . TRP A 1 229 ? -12.746 -5.661 27.253 1.00 98.00 229 TRP A CA 1
ATOM 1786 C C . TRP A 1 229 ? -11.457 -6.310 27.760 1.00 98.00 229 TRP A C 1
ATOM 1788 O O . TRP A 1 229 ? -10.948 -7.236 27.132 1.00 98.00 229 TRP A O 1
ATOM 1798 N N . ILE A 1 230 ? -10.966 -5.867 28.921 1.00 96.62 230 ILE A N 1
ATOM 1799 C CA . ILE A 1 230 ? -9.869 -6.526 29.651 1.00 96.62 230 ILE A CA 1
ATOM 1800 C C . ILE A 1 230 ? -10.388 -7.791 30.347 1.00 96.62 230 ILE A C 1
ATOM 1802 O O . ILE A 1 230 ? -9.709 -8.818 30.391 1.00 96.62 230 ILE A O 1
ATOM 1806 N N . ASN A 1 231 ? -11.588 -7.702 30.919 1.00 95.88 231 ASN A N 1
ATOM 1807 C CA . ASN A 1 231 ? -12.315 -8.794 31.555 1.00 95.88 231 ASN A CA 1
ATOM 1808 C C . ASN A 1 231 ? -13.822 -8.474 31.539 1.00 95.88 231 ASN A C 1
ATOM 1810 O O . ASN A 1 231 ? -14.263 -7.591 30.809 1.00 95.88 231 ASN A O 1
ATOM 1814 N N . ASP A 1 232 ? -14.605 -9.188 32.337 1.00 96.88 232 ASP A N 1
ATOM 1815 C CA . ASP A 1 232 ? -16.066 -9.099 32.357 1.00 96.88 232 ASP A CA 1
ATOM 1816 C C . ASP A 1 232 ? -16.641 -7.815 32.977 1.00 96.88 232 ASP A C 1
ATOM 1818 O O . ASP A 1 232 ? -17.822 -7.526 32.783 1.00 96.88 232 ASP A O 1
ATOM 1822 N N . GLU A 1 233 ? -15.816 -7.031 33.677 1.00 96.94 233 GLU A N 1
ATOM 1823 C CA . GLU A 1 233 ? -16.207 -5.764 34.310 1.00 96.94 233 GLU A CA 1
ATOM 1824 C C . GLU A 1 233 ? -15.434 -4.549 33.777 1.00 96.94 233 GLU A C 1
ATOM 1826 O O . GLU A 1 233 ? -15.926 -3.423 33.845 1.00 96.94 233 GLU A O 1
ATOM 1831 N N . ILE A 1 234 ? -14.213 -4.755 33.277 1.00 98.19 234 ILE A N 1
ATOM 1832 C CA . ILE A 1 234 ? -13.271 -3.688 32.933 1.00 98.19 234 ILE A CA 1
ATOM 1833 C C . ILE A 1 234 ? -13.153 -3.550 31.415 1.00 98.19 234 ILE A C 1
ATOM 1835 O O . ILE A 1 234 ? -12.708 -4.470 30.721 1.00 98.19 234 ILE A O 1
ATOM 1839 N N . VAL A 1 235 ? -13.489 -2.360 30.917 1.00 98.62 235 VAL A N 1
ATOM 1840 C CA . VAL A 1 235 ? -13.489 -2.003 29.495 1.00 98.62 235 VAL A CA 1
ATOM 1841 C C . VAL A 1 235 ? -12.551 -0.831 29.205 1.00 98.62 235 VAL A C 1
ATOM 1843 O O . VAL A 1 235 ? -12.478 0.143 29.952 1.00 98.62 235 VAL A O 1
ATOM 1846 N N . CYS A 1 236 ? -11.828 -0.933 28.097 1.00 98.56 236 CYS A N 1
ATOM 1847 C CA . CYS A 1 236 ? -11.062 0.122 27.458 1.00 98.56 236 CYS A CA 1
ATOM 1848 C C . CYS A 1 236 ? -11.920 0.800 26.390 1.00 98.56 236 CYS A C 1
ATOM 1850 O O . CYS A 1 236 ? -12.482 0.137 25.519 1.00 98.56 236 CYS A O 1
ATOM 1852 N N . LEU A 1 237 ? -11.977 2.124 26.447 1.00 98.69 237 LEU A N 1
ATOM 1853 C CA . LEU A 1 237 ? -12.728 2.985 25.544 1.00 98.69 237 LEU A CA 1
ATOM 1854 C C . LEU A 1 237 ? -11.776 4.011 24.933 1.00 98.69 237 LEU A C 1
ATOM 1856 O O . LEU A 1 237 ? -10.977 4.607 25.661 1.00 98.69 237 LEU A O 1
ATOM 1860 N N . THR A 1 238 ? -11.863 4.241 23.622 1.00 98.31 238 THR A N 1
ATOM 1861 C CA . THR A 1 238 ? -11.068 5.278 22.946 1.00 98.31 238 THR A CA 1
ATOM 1862 C C . THR A 1 238 ? -11.934 6.411 22.417 1.00 98.31 238 THR A C 1
ATOM 1864 O O . THR A 1 238 ? -13.027 6.199 21.890 1.00 98.31 238 THR A O 1
ATOM 1867 N N . THR A 1 239 ? -11.436 7.638 22.551 1.00 97.94 239 THR A N 1
ATOM 1868 C CA . THR A 1 239 ? -12.035 8.848 21.978 1.00 97.94 239 THR A CA 1
ATOM 1869 C C . THR A 1 239 ? -11.112 9.480 20.940 1.00 97.94 239 THR A C 1
ATOM 1871 O O . THR A 1 239 ? -9.904 9.241 20.929 1.00 97.94 239 THR A O 1
ATOM 1874 N N . SER A 1 240 ? -11.692 10.295 20.064 1.00 96.50 240 SER A N 1
ATOM 1875 C CA . SER A 1 240 ? -11.020 11.108 19.045 1.00 96.50 240 SER A CA 1
ATOM 1876 C C . SER A 1 240 ? -11.418 12.579 19.174 1.00 96.50 240 SER A C 1
ATOM 1878 O O . SER A 1 240 ? -12.509 12.890 19.656 1.00 96.50 240 SER A O 1
ATOM 1880 N N . ILE A 1 241 ? -10.580 13.489 18.680 1.00 94.50 241 ILE A N 1
ATOM 1881 C CA . ILE A 1 241 ? -10.927 14.908 18.533 1.00 94.50 241 ILE A CA 1
ATOM 1882 C C . ILE A 1 241 ? -11.890 15.046 17.347 1.00 94.50 241 ILE A C 1
ATOM 1884 O O . ILE A 1 241 ? -11.492 14.941 16.185 1.00 94.50 241 ILE A O 1
ATOM 1888 N N . GLY A 1 242 ? -13.166 15.281 17.643 1.00 91.38 242 GLY A N 1
ATOM 1889 C CA . GLY A 1 242 ? -14.210 15.482 16.641 1.00 91.38 242 GLY A CA 1
ATOM 1890 C C . GLY A 1 242 ? -14.350 16.939 16.210 1.00 91.38 242 GLY A C 1
ATOM 1891 O O . GLY A 1 242 ? -13.393 17.721 16.262 1.00 91.38 242 GLY A O 1
ATOM 1892 N N . ARG A 1 243 ? -15.543 17.303 15.731 1.00 90.06 243 ARG A N 1
ATOM 1893 C CA . ARG A 1 243 ? -15.810 18.601 15.087 1.00 90.06 243 ARG A CA 1
ATOM 1894 C C . ARG A 1 243 ? -17.083 19.229 15.636 1.00 90.06 243 ARG A C 1
ATOM 1896 O O . ARG A 1 243 ? -18.084 18.549 15.818 1.00 90.06 243 ARG A O 1
ATOM 1903 N N . THR A 1 244 ? -17.075 20.533 15.891 1.00 87.00 244 THR A N 1
ATOM 1904 C CA . THR A 1 244 ? -18.246 21.260 16.404 1.00 87.00 244 THR A CA 1
ATOM 1905 C C . THR A 1 244 ? -18.611 22.430 15.501 1.00 87.00 244 THR A C 1
ATOM 1907 O O . THR A 1 244 ? -17.763 23.241 15.139 1.00 87.00 244 THR A O 1
ATOM 1910 N N . ILE A 1 245 ? -19.897 22.525 15.153 1.00 77.88 245 ILE A N 1
ATOM 1911 C CA . ILE A 1 245 ? -20.469 23.662 14.408 1.00 77.88 245 ILE A CA 1
ATOM 1912 C C . ILE A 1 245 ? -21.257 24.580 15.359 1.00 77.88 245 ILE A C 1
ATOM 1914 O O . ILE A 1 245 ? -21.260 25.796 15.193 1.00 77.88 245 ILE A O 1
ATOM 1918 N N . SER A 1 246 ? -21.888 24.022 16.403 1.00 73.94 246 SER A N 1
ATOM 1919 C CA . SER A 1 246 ? -22.578 24.799 17.438 1.00 73.94 246 SER A CA 1
ATOM 1920 C C . SER A 1 246 ? -22.386 24.211 18.835 1.00 73.94 246 SER A C 1
ATOM 1922 O O . SER A 1 246 ? -22.937 23.158 19.169 1.00 73.94 246 SER A O 1
ATOM 1924 N N . LYS A 1 247 ? -21.660 24.947 19.686 1.00 68.62 247 LYS A N 1
ATOM 1925 C CA . LYS A 1 247 ? -21.366 24.563 21.078 1.00 68.62 247 LYS A CA 1
ATOM 1926 C C . LYS A 1 247 ? -22.617 24.435 21.959 1.00 68.62 247 LYS A C 1
ATOM 1928 O O . LYS A 1 247 ? -22.569 23.727 22.956 1.00 68.62 247 LYS A O 1
ATOM 1933 N N . SER A 1 248 ? -23.739 25.069 21.600 1.00 69.19 248 SER A N 1
ATOM 1934 C CA . SER A 1 248 ? -24.987 24.988 22.379 1.00 69.19 248 SER A CA 1
ATOM 1935 C C . SER A 1 248 ? -25.720 23.649 22.250 1.00 69.19 248 SER A C 1
ATOM 1937 O O . SER A 1 248 ? -26.592 23.363 23.064 1.00 69.19 248 SER A O 1
ATOM 1939 N N . THR A 1 249 ? -25.378 22.830 21.250 1.00 72.50 249 THR A N 1
ATOM 1940 C CA . THR A 1 249 ? -25.996 21.508 21.040 1.00 72.50 249 THR A CA 1
ATOM 1941 C C . THR A 1 249 ? -25.320 20.388 21.829 1.00 72.50 249 THR A C 1
ATOM 1943 O O . THR A 1 249 ? -25.907 19.322 21.984 1.00 72.50 249 THR A O 1
ATOM 1946 N N . GLY A 1 250 ? -24.077 20.598 22.282 1.00 71.50 250 GLY A N 1
ATOM 1947 C CA . GLY A 1 250 ? -23.235 19.555 22.877 1.00 71.50 250 GLY A CA 1
ATOM 1948 C C . GLY A 1 250 ? -22.800 18.436 21.917 1.00 71.50 250 GLY A C 1
ATOM 1949 O O . GLY A 1 250 ? -22.072 17.547 22.342 1.00 71.50 250 GLY A O 1
ATOM 1950 N N . GLN A 1 251 ? -23.216 18.457 20.643 1.00 80.81 251 GLN A N 1
ATOM 1951 C CA . GLN A 1 251 ? -22.883 17.407 19.678 1.00 80.81 251 GLN A CA 1
ATOM 1952 C C . GLN A 1 251 ? -21.465 17.580 19.129 1.00 80.81 251 GLN A C 1
ATOM 1954 O O . GLN A 1 251 ? -21.120 18.640 18.601 1.00 80.81 251 GLN A O 1
ATOM 1959 N N . ILE A 1 252 ? -20.678 16.508 19.193 1.00 85.44 252 ILE A N 1
ATOM 1960 C CA . ILE A 1 252 ? -19.368 16.399 18.549 1.00 85.44 252 ILE A CA 1
ATOM 1961 C C . ILE A 1 252 ? -19.566 15.571 17.277 1.00 85.44 252 ILE A C 1
ATOM 1963 O O . ILE A 1 252 ? -19.838 14.381 17.333 1.00 85.44 252 ILE A O 1
ATOM 1967 N N . LEU A 1 253 ? -19.463 16.190 16.108 1.00 87.31 253 LEU A N 1
ATOM 1968 C CA . LEU A 1 253 ? -19.598 15.511 14.821 1.00 87.31 253 LEU A CA 1
ATOM 1969 C C . LEU A 1 253 ? -18.349 14.680 14.493 1.00 87.31 253 LEU A C 1
ATOM 1971 O O . LEU A 1 253 ? -17.273 14.888 15.068 1.00 87.31 253 LEU A O 1
ATOM 1975 N N . ASN A 1 254 ? -18.514 13.757 13.539 1.00 87.50 254 ASN A N 1
ATOM 1976 C CA . ASN A 1 254 ? -17.447 12.924 12.989 1.00 87.50 254 ASN A CA 1
ATOM 1977 C C . ASN A 1 254 ? -16.199 13.775 12.647 1.00 87.50 254 ASN A C 1
ATOM 1979 O O . ASN A 1 254 ? -16.348 14.827 12.022 1.00 87.50 254 ASN A O 1
ATOM 1983 N N . PRO A 1 255 ? -14.978 13.342 13.018 1.00 79.88 255 PRO A N 1
ATOM 1984 C CA . PRO A 1 255 ? -13.743 14.079 12.736 1.00 79.88 255 PRO A CA 1
ATOM 1985 C C . PRO A 1 255 ? -13.502 14.477 11.265 1.00 79.88 255 PRO A C 1
ATOM 1987 O O . PRO A 1 255 ? -12.818 15.470 11.010 1.00 79.88 255 PRO A O 1
ATOM 1990 N N . ALA A 1 256 ? -14.075 13.746 10.303 1.00 82.25 256 ALA A N 1
ATOM 1991 C CA . ALA A 1 256 ? -13.968 14.037 8.872 1.00 82.25 256 ALA A CA 1
ATOM 1992 C C . ALA A 1 256 ? -14.937 15.132 8.370 1.00 82.25 256 ALA A C 1
ATOM 1994 O O . ALA A 1 256 ? -14.775 15.622 7.252 1.00 82.25 256 ALA A O 1
ATOM 1995 N N . ASP A 1 257 ? -15.938 15.530 9.162 1.00 85.75 257 ASP A N 1
ATOM 1996 C CA . ASP A 1 257 ? -16.867 16.605 8.794 1.00 85.75 257 ASP A CA 1
ATOM 1997 C C . ASP A 1 257 ? -16.265 18.011 9.058 1.00 85.75 257 ASP A C 1
ATOM 1999 O O . ASP A 1 257 ? -15.331 18.167 9.847 1.00 85.75 257 ASP A O 1
ATOM 2003 N N . PRO A 1 258 ? -16.792 19.085 8.440 1.00 85.00 258 PRO A N 1
ATOM 2004 C CA . PRO A 1 258 ? -16.380 20.452 8.759 1.00 85.00 258 PRO A CA 1
ATOM 2005 C C . PRO A 1 258 ? -16.764 20.883 10.185 1.00 85.00 258 PRO A C 1
ATOM 2007 O O . PRO A 1 258 ? -17.859 20.590 10.666 1.00 85.00 258 PRO A O 1
ATOM 2010 N N . GLY A 1 259 ? -15.901 21.664 10.837 1.00 88.06 259 GLY A N 1
ATOM 2011 C CA . GLY A 1 259 ? -16.179 22.303 12.127 1.00 88.06 259 GLY A CA 1
ATOM 2012 C C . GLY A 1 259 ? -14.915 22.557 12.946 1.00 88.06 259 GLY A C 1
ATOM 2013 O O . GLY A 1 259 ? -13.824 22.132 12.572 1.00 88.06 259 GLY A O 1
ATOM 2014 N N . GLU A 1 260 ? -15.067 23.221 14.089 1.00 89.44 260 GLU A N 1
ATOM 2015 C CA . GLU A 1 260 ? -13.956 23.481 15.009 1.00 89.44 260 GLU A CA 1
ATOM 2016 C C . GLU A 1 260 ? -13.576 22.202 15.777 1.00 89.44 260 GLU A C 1
ATOM 2018 O O . GLU A 1 260 ? -14.483 21.535 16.300 1.00 89.44 260 GLU A O 1
ATOM 2023 N N . PRO A 1 261 ? -12.277 21.850 15.891 1.00 91.38 261 PRO A N 1
ATOM 2024 C CA . PRO A 1 261 ? -11.817 20.710 16.683 1.00 91.38 261 PRO A CA 1
ATOM 2025 C C . PRO A 1 261 ? -12.353 20.735 18.121 1.00 91.38 261 PRO A C 1
ATOM 2027 O O . PRO A 1 261 ? -12.332 21.773 18.786 1.00 91.38 261 PRO A O 1
ATOM 2030 N N . SER A 1 262 ? -12.850 19.595 18.611 1.00 92.31 262 SER A N 1
ATOM 2031 C CA . SER A 1 262 ? -13.450 19.511 19.947 1.00 92.31 262 SER A CA 1
ATOM 2032 C C . SER A 1 262 ? -13.335 18.131 20.599 1.00 92.31 262 SER A C 1
ATOM 2034 O O . SER A 1 262 ? -13.289 17.106 19.915 1.00 92.31 262 SER A O 1
ATOM 2036 N N . GLY A 1 263 ? -13.328 18.129 21.933 1.00 92.81 263 GLY A N 1
ATOM 2037 C CA . GLY A 1 263 ? -13.101 16.964 22.786 1.00 92.81 263 GLY A CA 1
ATOM 2038 C C . GLY A 1 263 ? -11.647 16.484 22.820 1.00 92.81 263 GLY A C 1
ATOM 2039 O O . GLY A 1 263 ? -10.747 17.170 22.334 1.00 92.81 263 GLY A O 1
ATOM 2040 N N . SER A 1 264 ? -11.413 15.305 23.405 1.00 94.69 264 SER A N 1
ATOM 2041 C CA . SER A 1 264 ? -10.070 14.752 23.647 1.00 94.69 264 SER A CA 1
ATOM 2042 C C . SER A 1 264 ? -9.804 13.453 22.875 1.00 94.69 264 SER A C 1
ATOM 2044 O O . SER A 1 264 ? -10.692 12.606 22.754 1.00 94.69 264 SER A O 1
ATOM 2046 N N . CYS A 1 265 ? -8.570 13.251 22.395 1.00 96.06 265 CYS A N 1
ATOM 2047 C CA . CYS A 1 265 ? -8.104 11.947 21.910 1.00 96.06 265 CYS A CA 1
ATOM 2048 C C . CYS A 1 265 ? -7.509 11.174 23.092 1.00 96.06 265 CYS A C 1
ATOM 2050 O O . CYS A 1 265 ? -6.453 11.542 23.598 1.00 96.06 265 CYS A O 1
ATOM 2052 N N . SER A 1 266 ? -8.195 10.148 23.601 1.00 97.50 266 SER A N 1
ATOM 2053 C CA . SER A 1 266 ? -7.795 9.512 24.863 1.00 97.50 266 SER A CA 1
ATOM 2054 C C . SER A 1 266 ? -8.145 8.032 24.939 1.00 97.50 266 SER A C 1
ATOM 2056 O O . SER A 1 266 ? -9.094 7.578 24.300 1.00 97.50 266 SER A O 1
ATOM 2058 N N . LEU A 1 267 ? -7.396 7.296 25.761 1.00 98.44 267 LEU A N 1
ATOM 2059 C CA . LEU A 1 267 ? -7.762 5.968 26.249 1.00 98.44 267 LEU A CA 1
ATOM 2060 C C . LEU A 1 267 ? -8.325 6.124 27.663 1.00 98.44 267 LEU A C 1
ATOM 2062 O O . LEU A 1 267 ? -7.673 6.707 28.527 1.00 98.44 267 LEU A O 1
ATOM 2066 N N . THR A 1 268 ? -9.508 5.569 27.908 1.00 98.69 268 THR A N 1
ATOM 2067 C CA . THR A 1 268 ? -10.126 5.484 29.236 1.00 98.69 268 THR A CA 1
ATOM 2068 C C . THR A 1 268 ? -10.376 4.022 29.596 1.00 98.69 268 THR A C 1
ATOM 2070 O O . THR A 1 268 ? -10.901 3.265 28.785 1.00 98.69 268 THR A O 1
ATOM 2073 N N . VAL A 1 269 ? -10.012 3.620 30.811 1.00 98.62 269 VAL A N 1
ATOM 2074 C CA . VAL A 1 269 ? -10.307 2.311 31.401 1.00 98.62 269 VAL A CA 1
ATOM 2075 C C . VAL A 1 269 ? -11.399 2.501 32.446 1.00 98.62 269 VAL A C 1
ATOM 2077 O O . VAL A 1 269 ? -11.246 3.302 33.367 1.00 98.62 269 VAL A O 1
ATOM 2080 N N . PHE A 1 270 ? -12.500 1.775 32.302 1.00 98.62 270 PHE A N 1
ATOM 2081 C CA . PHE A 1 270 ? -13.725 1.942 33.079 1.00 98.62 270 PHE A CA 1
ATOM 2082 C C . PHE A 1 270 ? -14.171 0.605 33.671 1.00 98.62 270 PHE A C 1
ATOM 2084 O O . PHE A 1 270 ? -14.160 -0.407 32.971 1.00 98.62 270 PHE A O 1
ATOM 2091 N N . ASN A 1 271 ? -14.576 0.598 34.943 1.00 98.38 271 ASN A N 1
ATOM 2092 C CA . ASN A 1 271 ? -15.254 -0.537 35.563 1.00 98.38 271 ASN A CA 1
ATOM 2093 C C . ASN A 1 271 ? -16.772 -0.318 35.484 1.00 98.38 271 ASN A C 1
ATOM 2095 O O . ASN A 1 271 ? -17.306 0.620 36.078 1.00 98.38 271 ASN A O 1
ATOM 2099 N N . ILE A 1 272 ? -17.476 -1.190 34.759 1.00 96.94 272 ILE A N 1
ATOM 2100 C CA . ILE A 1 272 ? -18.926 -1.079 34.558 1.00 96.94 272 ILE A CA 1
ATOM 2101 C C . ILE A 1 272 ? -19.737 -1.391 35.826 1.00 96.94 272 ILE A C 1
ATOM 2103 O O . ILE A 1 272 ? -20.809 -0.815 36.015 1.00 96.94 272 ILE A O 1
ATOM 2107 N N . SER A 1 273 ? -19.225 -2.263 36.699 1.00 95.62 273 SER A N 1
ATOM 2108 C CA . SER A 1 273 ? -19.878 -2.679 37.945 1.00 95.62 273 SER A CA 1
ATOM 2109 C C . SER A 1 273 ? -19.837 -1.576 39.006 1.00 95.62 273 SER A C 1
ATOM 2111 O O . SER A 1 273 ? -20.854 -1.310 39.644 1.00 95.62 273 SER A O 1
ATOM 2113 N N . THR A 1 274 ? -18.693 -0.902 39.182 1.00 97.31 274 THR A N 1
ATOM 2114 C CA . THR A 1 274 ? -18.552 0.214 40.142 1.00 97.31 274 THR A CA 1
ATOM 2115 C C . THR A 1 274 ? -18.923 1.577 39.549 1.00 97.31 274 THR A C 1
ATOM 2117 O O . THR A 1 274 ? -19.177 2.520 40.295 1.00 97.31 274 THR A O 1
ATOM 2120 N N . LYS A 1 275 ? -19.009 1.675 38.213 1.00 96.44 275 LYS A N 1
ATOM 2121 C CA . LYS A 1 275 ? -19.168 2.919 37.436 1.00 96.44 275 LYS A CA 1
ATOM 2122 C C . LYS A 1 275 ? -18.016 3.919 37.640 1.00 96.44 275 LYS A C 1
ATOM 2124 O O . LYS A 1 275 ? -18.210 5.129 37.526 1.00 96.44 275 LYS A O 1
ATOM 2129 N N . GLU A 1 276 ? -16.804 3.420 37.886 1.00 97.69 276 GLU A N 1
ATOM 2130 C CA . GLU A 1 276 ? -15.596 4.228 38.104 1.00 97.69 276 GLU A CA 1
ATOM 2131 C C . GLU A 1 276 ? -14.644 4.202 36.899 1.00 97.69 276 GLU A C 1
ATOM 2133 O O . GLU A 1 276 ? -14.423 3.167 36.266 1.00 97.69 276 GLU A O 1
ATOM 2138 N N . ILE A 1 277 ? -14.021 5.348 36.609 1.00 98.44 277 ILE A N 1
ATOM 2139 C CA . ILE A 1 277 ? -12.863 5.421 35.709 1.00 98.44 277 ILE A CA 1
ATOM 2140 C C . ILE A 1 277 ? -11.624 5.014 36.511 1.00 98.44 277 ILE A C 1
ATOM 2142 O O . ILE A 1 277 ? -11.259 5.690 37.470 1.00 98.44 277 ILE A O 1
ATOM 2146 N N . LEU A 1 278 ? -10.976 3.922 36.103 1.00 98.19 278 LEU A N 1
ATOM 2147 C CA . LEU A 1 278 ? -9.778 3.380 36.752 1.00 98.19 278 LEU A CA 1
ATOM 2148 C C . LEU A 1 278 ? -8.494 4.066 36.265 1.00 98.19 278 LEU A C 1
ATOM 2150 O O . LEU A 1 278 ? -7.562 4.263 37.036 1.00 98.19 278 LEU A O 1
ATOM 2154 N N . LEU A 1 279 ? -8.448 4.417 34.977 1.00 97.38 279 LEU A N 1
ATOM 2155 C CA . LEU A 1 279 ? -7.328 5.094 34.320 1.00 97.38 279 LEU A CA 1
ATOM 2156 C C . LEU A 1 279 ? -7.871 5.925 33.155 1.00 97.38 279 LEU A C 1
ATOM 2158 O O . LEU A 1 279 ? -8.755 5.474 32.430 1.00 97.38 279 LEU A O 1
ATOM 2162 N N . LYS A 1 280 ? -7.310 7.109 32.919 1.00 97.75 280 LYS A N 1
ATOM 2163 C CA . LYS A 1 280 ? -7.455 7.846 31.657 1.00 97.75 280 LYS A CA 1
ATOM 2164 C C . LYS A 1 280 ? -6.074 8.346 31.250 1.00 97.75 280 LYS A C 1
ATOM 2166 O O . LYS A 1 280 ? -5.319 8.730 32.127 1.00 97.75 280 LYS A O 1
ATOM 2171 N N . THR A 1 281 ? -5.750 8.336 29.960 1.00 97.12 281 THR A N 1
ATOM 2172 C CA . THR A 1 281 ? -4.501 8.914 29.445 1.00 97.12 281 THR A CA 1
ATOM 2173 C C . THR A 1 281 ? -4.711 9.577 28.082 1.00 97.12 281 THR A C 1
ATOM 2175 O O . THR A 1 281 ? -5.594 9.171 27.318 1.00 97.12 281 THR A O 1
ATOM 2178 N N . ASP A 1 282 ? -3.919 10.605 27.780 1.00 95.94 282 ASP A N 1
ATOM 2179 C CA . ASP A 1 282 ? -3.951 11.312 26.495 1.00 95.94 282 ASP A CA 1
ATOM 2180 C C . ASP A 1 282 ? -3.247 10.511 25.387 1.00 95.94 282 ASP A C 1
ATOM 2182 O O . ASP A 1 282 ? -2.162 9.960 25.579 1.00 95.94 282 ASP A O 1
ATOM 2186 N N . LEU A 1 283 ? -3.865 10.473 24.207 1.00 94.75 283 LEU A N 1
ATOM 2187 C CA . LEU A 1 283 ? -3.331 9.840 23.000 1.00 94.75 283 LEU A CA 1
ATOM 2188 C C . LEU A 1 283 ? -3.003 10.850 21.892 1.00 94.75 283 LEU A C 1
ATOM 2190 O O . LEU A 1 283 ? -2.493 10.448 20.846 1.00 94.75 283 LEU A O 1
ATOM 2194 N N . SER A 1 284 ? -3.245 12.148 22.109 1.00 88.81 284 SER A N 1
ATOM 2195 C CA . SER A 1 284 ? -3.097 13.199 21.090 1.00 88.81 284 SER A CA 1
ATOM 2196 C C . SER A 1 284 ? -1.685 13.278 20.486 1.00 88.81 284 SER A C 1
ATOM 2198 O O . SER A 1 284 ? -1.531 13.674 19.333 1.00 88.81 284 SER A O 1
ATOM 2200 N N . ASN A 1 285 ? -0.658 12.833 21.222 1.00 88.44 285 ASN A N 1
ATOM 2201 C CA . ASN A 1 285 ? 0.728 12.716 20.740 1.00 88.44 285 ASN A CA 1
ATOM 2202 C C . ASN A 1 285 ? 0.943 11.651 19.642 1.00 88.44 285 ASN A C 1
ATOM 2204 O O . ASN A 1 285 ? 1.958 11.697 18.950 1.00 88.44 285 ASN A O 1
ATOM 2208 N N . PHE A 1 286 ? 0.034 10.681 19.493 1.00 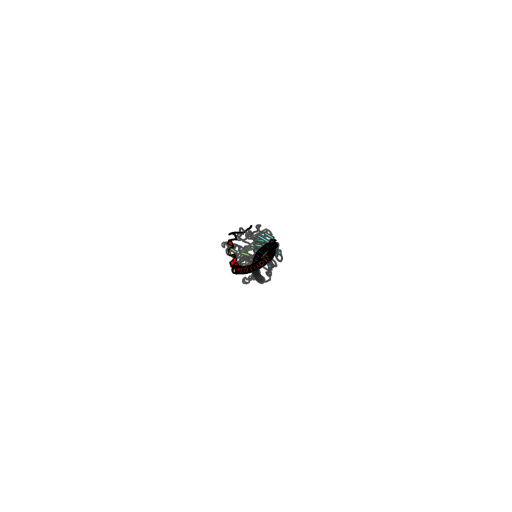89.69 286 PHE A N 1
ATOM 2209 C CA . PHE A 1 286 ? 0.090 9.647 18.449 1.00 89.69 286 PHE A CA 1
ATOM 2210 C C . PHE A 1 286 ? -0.756 10.021 17.224 1.00 89.69 286 PHE A C 1
ATOM 2212 O O . PHE A 1 286 ? -0.381 9.711 16.093 1.00 89.69 286 PHE A O 1
ATOM 2219 N N . GLY A 1 287 ? -1.866 10.724 17.449 1.00 89.69 287 GLY A N 1
ATOM 2220 C CA . GLY A 1 287 ? -2.740 11.276 16.420 1.00 89.69 287 GLY A CA 1
ATOM 2221 C C . GLY A 1 287 ? -4.013 11.874 17.033 1.00 89.69 287 GLY A C 1
ATOM 2222 O O . GLY A 1 287 ? -4.367 11.532 18.163 1.00 89.69 287 GLY A O 1
ATOM 2223 N N . PRO A 1 288 ? -4.732 12.753 16.312 1.00 91.31 288 PRO A N 1
ATOM 2224 C CA . PRO A 1 288 ? -5.974 13.358 16.804 1.00 91.31 288 PRO A CA 1
ATOM 2225 C C . PRO A 1 288 ? -7.160 12.382 16.796 1.00 91.31 288 PRO A C 1
ATOM 2227 O O . PRO A 1 288 ? -8.160 12.620 17.473 1.00 91.31 288 PRO A O 1
ATOM 2230 N N . GLU A 1 289 ? -7.066 11.304 16.018 1.00 93.19 289 GLU A N 1
ATOM 2231 C CA . GLU A 1 289 ? -8.165 10.389 15.731 1.00 93.19 289 GLU A CA 1
ATOM 2232 C C . GLU A 1 289 ? -7.708 8.942 15.925 1.00 93.19 289 GLU A C 1
ATOM 2234 O O . GLU A 1 289 ? -6.988 8.387 15.095 1.00 93.19 289 GLU A O 1
ATOM 2239 N N . THR A 1 290 ? -8.154 8.323 17.020 1.00 95.38 290 THR A N 1
ATOM 2240 C CA . THR A 1 290 ? -8.205 6.858 17.108 1.00 95.38 290 THR A CA 1
ATOM 2241 C C . THR A 1 290 ? -9.228 6.321 16.098 1.00 95.38 290 THR A C 1
ATOM 2243 O O . THR A 1 290 ? -10.009 7.091 15.535 1.00 95.38 290 THR A O 1
ATOM 2246 N N . TYR A 1 291 ? -9.254 5.013 15.849 1.00 95.00 291 TYR A N 1
ATOM 2247 C CA . TYR A 1 291 ? -10.352 4.391 15.103 1.00 95.00 291 TYR A CA 1
ATOM 2248 C C . TYR A 1 291 ? -10.917 3.159 15.811 1.00 95.00 291 TYR A C 1
ATOM 2250 O O . TYR A 1 291 ? -12.109 3.122 16.106 1.00 95.00 291 TYR A O 1
ATOM 2258 N N . ASP A 1 292 ? -10.070 2.189 16.140 1.00 95.75 292 ASP A N 1
ATOM 2259 C CA . ASP A 1 292 ? -10.468 0.937 16.779 1.00 95.75 292 ASP A CA 1
ATOM 2260 C C . ASP A 1 292 ? -9.535 0.585 17.944 1.00 95.75 292 ASP A C 1
ATOM 2262 O O . ASP A 1 292 ? -8.451 1.160 18.103 1.00 95.75 292 ASP A O 1
ATOM 2266 N N . VAL A 1 293 ? -9.968 -0.355 18.783 1.00 97.50 293 VAL A N 1
ATOM 2267 C CA . VAL A 1 293 ? -9.151 -0.895 19.873 1.00 97.50 293 VAL A CA 1
ATOM 2268 C C . VAL A 1 293 ? -9.403 -2.385 20.050 1.00 97.50 293 VAL A C 1
ATOM 2270 O O . VAL A 1 293 ? -10.540 -2.825 20.175 1.00 97.50 293 VAL A O 1
ATOM 2273 N N . LEU A 1 294 ? -8.320 -3.155 20.120 1.00 97.25 294 LEU A N 1
ATOM 2274 C CA . LEU A 1 294 ? -8.348 -4.600 20.309 1.00 97.25 294 LEU A CA 1
ATOM 2275 C C . LEU A 1 294 ? -7.633 -4.980 21.605 1.00 97.25 294 LEU A C 1
ATOM 2277 O O . LEU A 1 294 ? -6.489 -4.583 21.818 1.00 97.25 294 LEU A O 1
ATOM 2281 N N . PHE A 1 295 ? -8.264 -5.792 22.454 1.00 96.69 295 PHE A N 1
ATOM 2282 C CA . PHE A 1 295 ? -7.584 -6.417 23.591 1.00 96.69 295 PHE A CA 1
ATOM 2283 C C . PHE A 1 295 ? -6.822 -7.663 23.139 1.00 96.69 295 PHE A C 1
ATOM 2285 O O . PHE A 1 295 ? -7.400 -8.560 22.528 1.00 96.69 295 PHE A O 1
ATOM 2292 N N . VAL A 1 296 ? -5.537 -7.741 23.490 1.00 94.88 296 VAL A N 1
ATOM 2293 C CA . VAL A 1 296 ? -4.672 -8.875 23.154 1.00 94.88 296 VAL A CA 1
ATOM 2294 C C . VAL A 1 296 ? -4.231 -9.573 24.433 1.00 94.88 296 VAL A C 1
ATOM 2296 O O . VAL A 1 296 ? -3.430 -9.063 25.219 1.00 94.88 296 VAL A O 1
ATOM 2299 N N . LYS A 1 297 ? -4.748 -10.786 24.642 1.00 91.38 297 LYS A N 1
ATOM 2300 C CA . LYS A 1 297 ? -4.302 -11.661 25.725 1.00 91.38 297 LYS A CA 1
ATOM 2301 C C . LYS A 1 297 ? -2.983 -12.325 25.323 1.00 91.38 297 LYS A C 1
ATOM 2303 O O . LYS A 1 297 ? -2.988 -13.218 24.486 1.00 91.38 297 LYS A O 1
ATOM 2308 N N . SER A 1 298 ? -1.885 -11.942 25.968 1.00 90.94 298 SER A N 1
ATOM 2309 C CA . SER A 1 298 ? -0.586 -12.612 25.831 1.00 90.94 298 SER A CA 1
ATOM 2310 C C . SER A 1 298 ? 0.123 -12.707 27.182 1.00 90.94 298 SER A C 1
ATOM 2312 O O . SER A 1 298 ? -0.050 -11.852 28.053 1.00 90.94 298 SER A O 1
ATOM 2314 N N . GLU A 1 299 ? 0.924 -13.757 27.354 1.00 89.94 299 GLU A N 1
ATOM 2315 C CA . GLU A 1 299 ? 1.818 -13.926 28.508 1.00 89.94 299 GLU A CA 1
ATOM 2316 C C . GLU A 1 299 ? 3.205 -13.302 28.261 1.00 89.94 299 GLU A C 1
ATOM 2318 O O . GLU A 1 299 ? 4.008 -13.155 29.187 1.00 89.94 299 GLU A O 1
ATOM 2323 N N . ILE A 1 300 ? 3.481 -12.921 27.010 1.00 91.69 300 ILE A N 1
ATOM 2324 C CA . ILE A 1 300 ? 4.744 -12.363 26.530 1.00 91.69 300 ILE A CA 1
ATOM 2325 C C . ILE A 1 300 ? 4.699 -10.829 26.626 1.00 91.69 300 ILE A C 1
ATOM 2327 O O . ILE A 1 300 ? 3.640 -10.211 26.535 1.00 91.69 300 ILE A O 1
ATOM 2331 N N . ASP A 1 301 ? 5.858 -10.180 26.789 1.00 93.56 301 ASP A N 1
ATOM 2332 C CA . ASP A 1 301 ? 5.927 -8.715 26.784 1.00 93.56 301 ASP A CA 1
ATOM 2333 C C . ASP A 1 301 ? 5.770 -8.127 25.370 1.00 93.56 301 ASP A C 1
ATOM 2335 O O . ASP A 1 301 ? 6.754 -7.831 24.681 1.00 93.56 301 ASP A O 1
ATOM 2339 N N . LEU A 1 302 ? 4.517 -7.937 24.945 1.00 94.38 302 LEU A N 1
ATOM 2340 C CA . LE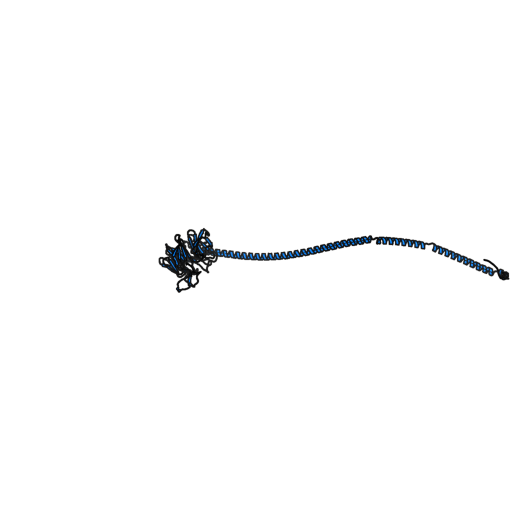U A 1 302 ? 4.168 -7.408 23.623 1.00 94.38 302 LEU A CA 1
ATOM 2341 C C . LEU A 1 302 ? 4.764 -6.018 23.347 1.00 94.38 302 LEU A C 1
ATOM 2343 O O . LEU A 1 302 ? 5.117 -5.720 22.208 1.00 94.38 302 LEU A O 1
ATOM 2347 N N . LEU A 1 303 ? 5.010 -5.194 24.373 1.00 94.94 303 LEU A N 1
ATOM 2348 C CA . LEU A 1 303 ? 5.704 -3.906 24.208 1.00 94.94 303 LEU A CA 1
ATOM 2349 C C . LEU A 1 303 ? 7.144 -4.075 23.711 1.00 94.94 303 LEU A C 1
ATOM 2351 O O . LEU A 1 303 ? 7.643 -3.241 22.952 1.00 94.94 303 LEU A O 1
ATOM 2355 N N . LYS A 1 304 ? 7.834 -5.129 24.161 1.00 94.75 304 LYS A N 1
ATOM 2356 C CA . LYS A 1 304 ? 9.193 -5.456 23.714 1.00 94.75 304 LYS A CA 1
ATOM 2357 C C . LYS A 1 304 ? 9.172 -6.036 22.301 1.00 94.75 304 LYS A C 1
ATOM 2359 O O . LYS A 1 304 ? 10.043 -5.694 21.500 1.00 94.75 304 LYS A O 1
ATOM 2364 N N . LYS A 1 305 ? 8.180 -6.878 22.002 1.00 94.50 305 LYS A N 1
ATOM 2365 C CA . LYS A 1 305 ? 7.964 -7.477 20.678 1.00 94.50 305 LYS A CA 1
ATOM 2366 C C . LYS A 1 305 ? 7.689 -6.413 19.615 1.00 94.50 305 LYS A C 1
ATOM 2368 O O . LYS A 1 305 ? 8.504 -6.268 18.711 1.00 94.50 305 LYS A O 1
ATOM 2373 N N . ALA A 1 306 ? 6.671 -5.575 19.818 1.00 92.62 306 ALA A N 1
ATOM 2374 C CA . ALA A 1 306 ? 6.310 -4.475 18.923 1.00 92.62 306 ALA A CA 1
ATOM 2375 C C . ALA A 1 306 ? 7.501 -3.538 18.636 1.00 92.62 306 ALA A C 1
ATOM 2377 O O . ALA A 1 306 ? 7.813 -3.260 17.480 1.00 92.62 306 ALA A O 1
ATOM 2378 N N . LYS A 1 307 ? 8.263 -3.142 19.672 1.00 91.88 307 LYS A N 1
ATOM 2379 C CA . LYS A 1 307 ? 9.501 -2.352 19.499 1.00 91.88 307 LYS A CA 1
ATOM 2380 C C . LYS A 1 307 ? 10.562 -3.071 18.667 1.00 91.88 307 LYS A C 1
ATOM 2382 O O . LYS A 1 307 ? 11.235 -2.423 17.872 1.00 91.88 307 LYS A O 1
ATOM 2387 N N . SER A 1 308 ? 10.736 -4.378 18.858 1.00 91.44 308 SER A N 1
ATOM 2388 C CA . SER A 1 308 ? 11.738 -5.160 18.124 1.00 91.44 308 SER A CA 1
ATOM 2389 C C . SER A 1 308 ? 11.359 -5.301 16.649 1.00 91.44 308 SER A C 1
ATOM 2391 O O . SER A 1 308 ? 12.190 -4.996 15.796 1.00 91.44 308 SER A O 1
ATOM 2393 N N . ALA A 1 309 ? 10.103 -5.655 16.356 1.00 87.94 309 ALA A N 1
ATOM 2394 C CA . ALA A 1 309 ? 9.571 -5.744 14.995 1.00 87.94 309 ALA A CA 1
ATOM 2395 C C . ALA A 1 309 ? 9.674 -4.398 14.255 1.00 87.94 309 ALA A C 1
ATOM 2397 O O . ALA A 1 309 ? 10.233 -4.332 13.163 1.00 87.94 309 ALA A O 1
ATOM 2398 N N . PHE A 1 310 ? 9.252 -3.300 14.893 1.00 86.19 310 PHE A N 1
ATOM 2399 C CA . PHE A 1 310 ? 9.330 -1.950 14.324 1.00 86.19 310 PHE A CA 1
ATOM 2400 C C . PHE A 1 310 ? 10.774 -1.492 14.035 1.00 86.19 310 PHE A C 1
ATOM 2402 O O . PHE A 1 310 ? 11.043 -0.852 13.021 1.00 86.19 310 PHE A O 1
ATOM 2409 N N . ILE A 1 311 ? 11.741 -1.826 14.900 1.00 86.69 311 ILE A N 1
ATOM 2410 C CA . ILE A 1 311 ? 13.163 -1.517 14.656 1.00 86.69 311 ILE A CA 1
ATOM 2411 C C . ILE A 1 311 ? 13.727 -2.374 13.512 1.00 86.69 311 ILE A C 1
ATOM 2413 O O . ILE A 1 311 ? 14.517 -1.874 12.706 1.00 86.69 311 ILE A O 1
ATOM 2417 N N . GLN A 1 312 ? 13.346 -3.652 13.444 1.00 86.94 312 GLN A N 1
ATOM 2418 C CA . GLN A 1 312 ? 13.787 -4.576 12.400 1.00 86.94 312 GLN A CA 1
ATOM 2419 C C . GLN A 1 312 ? 13.278 -4.146 11.022 1.00 86.94 312 GLN A C 1
ATOM 2421 O O . GLN A 1 312 ? 14.077 -4.057 10.088 1.00 86.94 312 GLN A O 1
ATOM 2426 N N . GLU A 1 313 ? 11.992 -3.811 10.913 1.00 83.12 313 GLU A N 1
ATOM 2427 C CA . GLU A 1 313 ? 11.405 -3.281 9.684 1.00 83.12 313 GLU A CA 1
ATOM 2428 C C . GLU A 1 313 ? 12.081 -1.983 9.259 1.00 83.12 313 GLU A C 1
ATOM 2430 O O . GLU A 1 313 ? 12.582 -1.898 8.141 1.00 83.12 313 GLU A O 1
ATOM 2435 N N . ARG A 1 314 ? 12.208 -1.002 10.158 1.00 82.50 314 ARG A N 1
ATOM 2436 C CA . ARG A 1 314 ? 12.813 0.285 9.802 1.00 82.50 314 ARG A CA 1
ATOM 2437 C C . ARG A 1 314 ? 14.251 0.131 9.303 1.00 82.50 314 ARG A C 1
ATOM 2439 O O . ARG A 1 314 ? 14.697 0.886 8.441 1.00 82.50 314 ARG A O 1
ATOM 2446 N N . LYS A 1 315 ? 14.989 -0.859 9.818 1.00 87.88 315 LYS A N 1
ATOM 2447 C CA . LYS A 1 315 ? 16.327 -1.211 9.326 1.00 87.88 315 LYS A CA 1
ATOM 2448 C C . LYS A 1 315 ? 16.279 -1.813 7.915 1.00 87.88 315 LYS A C 1
ATOM 2450 O O . LYS A 1 315 ? 17.100 -1.432 7.085 1.00 87.88 315 LYS A O 1
ATOM 2455 N N . TRP A 1 316 ? 15.334 -2.713 7.650 1.00 84.25 316 TRP A N 1
ATOM 2456 C CA . TRP A 1 316 ? 15.108 -3.327 6.338 1.00 84.25 316 TRP A CA 1
ATOM 2457 C C . TRP A 1 316 ? 14.670 -2.295 5.285 1.00 84.25 316 TRP A C 1
ATOM 2459 O O . TRP A 1 316 ? 15.286 -2.195 4.226 1.00 84.25 316 TRP A O 1
ATOM 2469 N N . SER A 1 317 ? 13.695 -1.446 5.610 1.00 82.88 317 SER A N 1
ATOM 2470 C CA . SER A 1 317 ? 13.213 -0.368 4.739 1.00 82.88 317 SER A CA 1
ATOM 2471 C C . SER A 1 317 ? 14.306 0.658 4.416 1.00 82.88 317 SER A C 1
ATOM 2473 O O . SER A 1 317 ? 14.463 1.033 3.255 1.00 82.88 317 SER A O 1
ATOM 2475 N N . ASN A 1 318 ? 15.144 1.039 5.391 1.00 86.12 318 ASN A N 1
ATOM 2476 C CA . ASN A 1 318 ? 16.326 1.872 5.132 1.00 86.12 318 ASN A CA 1
ATOM 2477 C C . ASN A 1 318 ? 17.340 1.185 4.192 1.00 86.12 318 ASN A C 1
ATOM 2479 O O . ASN A 1 318 ? 17.957 1.855 3.365 1.00 86.12 318 ASN A O 1
ATOM 2483 N N . GLN A 1 319 ? 17.537 -0.135 4.308 1.00 89.69 319 GLN A N 1
ATOM 2484 C CA . GLN A 1 319 ? 18.428 -0.875 3.409 1.00 89.69 319 GLN A CA 1
ATOM 2485 C C . GLN A 1 319 ? 17.883 -0.875 1.973 1.00 89.69 319 GLN A C 1
ATOM 2487 O O . GLN A 1 319 ? 18.619 -0.523 1.053 1.00 89.69 319 GLN A O 1
ATOM 2492 N N . ILE A 1 320 ? 16.595 -1.186 1.787 1.00 88.06 320 ILE A N 1
ATOM 2493 C CA . ILE A 1 320 ? 15.945 -1.157 0.468 1.00 88.06 320 ILE A CA 1
ATOM 2494 C C . ILE A 1 320 ? 16.020 0.242 -0.158 1.00 88.06 320 ILE A C 1
ATOM 2496 O O . ILE A 1 320 ? 16.304 0.352 -1.347 1.00 88.06 320 ILE A O 1
ATOM 2500 N N . GLN A 1 321 ? 15.826 1.315 0.616 1.00 87.06 321 GLN A N 1
ATOM 2501 C CA . GLN A 1 321 ? 15.954 2.684 0.101 1.00 87.06 321 GLN A CA 1
ATOM 2502 C C . GLN A 1 321 ? 17.362 2.991 -0.429 1.00 87.06 321 GLN A C 1
ATOM 2504 O O . GLN A 1 321 ? 17.486 3.592 -1.496 1.00 87.06 321 GLN A O 1
ATOM 2509 N N . ASN A 1 322 ? 18.415 2.533 0.256 1.00 91.12 322 ASN A N 1
ATOM 2510 C CA . ASN A 1 322 ? 19.790 2.684 -0.230 1.00 91.12 322 ASN A CA 1
ATOM 2511 C C . ASN A 1 322 ? 20.030 1.868 -1.513 1.00 91.12 322 ASN A C 1
ATOM 2513 O O . ASN A 1 322 ? 20.558 2.399 -2.487 1.00 91.12 322 ASN A O 1
ATOM 2517 N N . GLU A 1 323 ? 19.582 0.607 -1.555 1.00 94.50 323 GLU A N 1
ATOM 2518 C CA . GLU A 1 323 ? 19.704 -0.243 -2.751 1.00 94.50 323 GLU A CA 1
ATOM 2519 C C . GLU A 1 323 ? 18.932 0.322 -3.958 1.00 94.50 323 GLU A C 1
ATOM 2521 O O . GLU A 1 323 ? 19.389 0.208 -5.097 1.00 94.50 323 GLU A O 1
ATOM 2526 N N . LEU A 1 324 ? 17.776 0.957 -3.732 1.00 93.38 324 LEU A N 1
ATOM 2527 C CA . LEU A 1 324 ? 17.020 1.655 -4.774 1.00 93.38 324 LEU A CA 1
ATOM 2528 C C . LEU A 1 324 ? 17.757 2.903 -5.277 1.00 93.38 324 LEU A C 1
ATOM 2530 O O . LEU A 1 324 ? 17.837 3.088 -6.490 1.00 93.38 324 LEU A O 1
ATOM 2534 N N . ALA A 1 325 ? 18.344 3.709 -4.389 1.00 93.75 325 ALA A N 1
ATOM 2535 C CA . ALA A 1 325 ? 19.122 4.889 -4.773 1.00 93.75 325 ALA A CA 1
ATOM 2536 C C . ALA A 1 325 ? 20.373 4.524 -5.601 1.00 93.75 325 ALA A C 1
ATOM 2538 O O . ALA A 1 325 ? 20.665 5.168 -6.613 1.00 93.75 325 ALA A O 1
ATOM 2539 N N . ASP A 1 326 ? 21.080 3.449 -5.237 1.00 95.81 326 ASP A N 1
ATOM 2540 C CA . ASP A 1 326 ? 22.222 2.941 -6.011 1.00 95.81 326 ASP A CA 1
ATOM 2541 C C . ASP A 1 326 ? 21.797 2.398 -7.389 1.00 95.81 326 ASP A C 1
ATOM 2543 O O . ASP A 1 326 ? 22.480 2.621 -8.398 1.00 95.81 326 ASP A O 1
ATOM 2547 N N . ARG A 1 327 ? 20.636 1.732 -7.473 1.00 95.88 327 ARG A N 1
ATOM 2548 C CA . ARG A 1 327 ? 20.046 1.300 -8.753 1.00 95.88 327 ARG A CA 1
ATOM 2549 C C . ARG A 1 327 ? 19.627 2.485 -9.618 1.00 95.88 327 ARG A C 1
ATOM 2551 O O . ARG A 1 327 ? 19.916 2.475 -10.811 1.00 95.88 327 ARG A O 1
ATOM 2558 N N . GLU A 1 328 ? 19.012 3.515 -9.045 1.00 96.94 328 GLU A N 1
ATOM 2559 C CA . GLU A 1 328 ? 18.624 4.728 -9.772 1.00 96.94 328 GLU A CA 1
ATOM 2560 C C . GLU A 1 328 ? 19.852 5.438 -10.358 1.00 96.94 328 GLU A C 1
ATOM 2562 O O . GLU A 1 328 ? 19.890 5.736 -11.553 1.00 96.94 328 GLU A O 1
ATOM 2567 N N . LYS A 1 329 ? 20.918 5.597 -9.565 1.00 96.62 329 LYS A N 1
ATOM 2568 C CA . LYS A 1 329 ? 22.210 6.119 -10.033 1.00 96.62 329 LYS A CA 1
ATOM 2569 C C . LYS A 1 329 ? 22.821 5.264 -11.152 1.00 96.62 329 LYS A C 1
ATOM 2571 O O . LYS A 1 329 ? 23.415 5.798 -12.090 1.00 96.62 329 LYS A O 1
ATOM 2576 N N . THR A 1 330 ? 22.658 3.943 -11.083 1.00 97.31 330 THR A N 1
ATOM 2577 C CA . THR A 1 330 ? 23.097 3.017 -12.141 1.00 97.31 330 THR A CA 1
ATOM 2578 C C . THR A 1 330 ? 22.299 3.224 -13.433 1.00 97.31 330 THR A C 1
ATOM 2580 O O . THR A 1 330 ? 22.895 3.315 -14.504 1.00 97.31 330 THR A O 1
ATOM 2583 N N . VAL A 1 331 ? 20.973 3.377 -13.344 1.00 98.00 331 VAL A N 1
ATOM 2584 C CA . VAL A 1 331 ? 20.098 3.687 -14.491 1.00 98.00 331 VAL A CA 1
ATOM 2585 C C . VAL A 1 331 ? 20.458 5.037 -15.117 1.00 98.00 331 VAL A C 1
ATOM 2587 O O . VAL A 1 331 ? 20.577 5.127 -16.336 1.00 98.00 331 VAL A O 1
ATOM 2590 N N . GLN A 1 332 ? 20.709 6.072 -14.309 1.00 96.69 332 GLN A N 1
ATOM 2591 C CA . GLN A 1 332 ? 21.149 7.385 -14.799 1.00 96.69 332 GLN A CA 1
ATOM 2592 C C . GLN A 1 332 ? 22.472 7.296 -15.584 1.00 96.69 332 GLN A C 1
ATOM 2594 O O . GLN A 1 332 ? 22.588 7.882 -16.659 1.00 96.69 332 GLN A O 1
ATOM 2599 N N . ASN A 1 333 ? 23.446 6.518 -15.096 1.00 97.38 333 ASN A N 1
ATOM 2600 C CA . ASN A 1 333 ? 24.718 6.283 -15.790 1.00 97.38 333 ASN A CA 1
ATOM 2601 C C . ASN A 1 333 ? 24.527 5.514 -17.114 1.00 97.38 333 ASN A C 1
ATOM 2603 O O . ASN A 1 333 ? 25.066 5.912 -18.145 1.00 97.38 333 ASN A O 1
ATOM 2607 N N . LEU A 1 334 ? 23.713 4.453 -17.119 1.00 97.62 334 LEU A N 1
ATOM 2608 C CA . LEU A 1 334 ? 23.403 3.700 -18.342 1.00 97.62 334 LEU A CA 1
ATOM 2609 C C . LEU A 1 334 ? 22.700 4.573 -19.393 1.00 97.62 334 LEU A C 1
ATOM 2611 O O . LEU A 1 334 ? 23.055 4.509 -20.567 1.00 97.62 334 LEU A O 1
ATOM 2615 N N . ASN A 1 335 ? 21.771 5.439 -18.980 1.00 97.81 335 ASN A N 1
ATOM 2616 C CA . ASN A 1 335 ? 21.109 6.387 -19.879 1.00 97.81 335 ASN A CA 1
ATOM 2617 C C . ASN A 1 335 ? 22.092 7.415 -20.469 1.00 97.81 335 ASN A C 1
ATOM 2619 O O . ASN A 1 335 ? 21.994 7.736 -21.652 1.00 97.81 335 ASN A O 1
ATOM 2623 N N . ALA A 1 336 ? 23.065 7.895 -19.686 1.00 96.81 336 ALA A N 1
ATOM 2624 C CA . ALA A 1 336 ? 24.116 8.782 -20.190 1.00 96.81 336 ALA A CA 1
ATOM 2625 C C . ALA A 1 336 ? 25.008 8.083 -21.237 1.00 96.81 336 ALA A C 1
ATOM 2627 O O . ALA A 1 336 ? 25.277 8.653 -22.293 1.00 96.81 336 ALA A O 1
ATOM 2628 N N . GLN A 1 337 ? 25.397 6.826 -20.992 1.00 97.69 337 GLN A N 1
ATOM 2629 C CA . GLN A 1 337 ? 26.167 6.019 -21.950 1.00 97.69 337 GLN A CA 1
ATOM 2630 C C . GLN A 1 337 ? 25.377 5.706 -23.229 1.00 97.69 337 GLN A C 1
ATOM 2632 O O . GLN A 1 337 ? 25.960 5.657 -24.310 1.00 97.69 337 GLN A O 1
ATOM 2637 N N . LEU A 1 338 ? 24.059 5.496 -23.140 1.00 97.88 338 LEU A N 1
ATOM 2638 C CA . LEU A 1 338 ? 23.210 5.343 -24.325 1.00 97.88 338 LEU A CA 1
ATOM 2639 C C . LEU A 1 338 ? 23.196 6.629 -25.163 1.00 97.88 338 LEU A C 1
ATOM 2641 O O . LEU A 1 338 ? 23.439 6.559 -26.363 1.00 97.88 338 LEU A O 1
ATOM 2645 N N . ALA A 1 339 ? 23.034 7.797 -24.534 1.00 96.69 339 ALA A N 1
ATOM 2646 C CA . ALA A 1 339 ? 23.056 9.082 -25.236 1.00 96.69 339 ALA A CA 1
ATOM 2647 C C . ALA A 1 339 ? 24.401 9.368 -25.944 1.00 96.69 339 ALA A C 1
ATOM 2649 O O . ALA A 1 339 ? 24.410 9.858 -27.072 1.00 96.69 339 ALA A O 1
ATOM 2650 N N . GLU A 1 340 ? 25.537 9.025 -25.325 1.00 97.50 340 GLU A N 1
ATOM 2651 C CA . GLU A 1 340 ? 26.871 9.134 -25.945 1.00 97.50 340 GLU A CA 1
ATOM 2652 C C . GLU A 1 340 ? 27.022 8.203 -27.165 1.00 97.50 340 GLU A C 1
ATOM 2654 O O . GLU A 1 340 ? 27.580 8.579 -28.204 1.00 97.50 340 GLU A O 1
ATOM 2659 N N . ARG A 1 341 ? 26.476 6.984 -27.079 1.00 97.25 341 ARG A N 1
ATOM 2660 C CA . ARG A 1 341 ? 26.477 6.024 -28.194 1.00 97.25 341 ARG A CA 1
ATOM 2661 C C . ARG A 1 341 ? 25.562 6.473 -29.328 1.00 97.25 341 ARG A C 1
ATOM 2663 O O . ARG A 1 341 ? 25.966 6.350 -30.480 1.00 97.25 341 ARG A O 1
ATOM 2670 N N . ASP A 1 342 ? 24.401 7.048 -29.028 1.00 98.06 342 ASP A N 1
ATOM 2671 C CA . ASP A 1 342 ? 23.496 7.605 -30.038 1.00 98.06 342 ASP A CA 1
ATOM 2672 C C . ASP A 1 342 ? 24.140 8.785 -30.785 1.00 98.06 342 ASP A C 1
ATOM 2674 O O . ASP A 1 342 ? 24.072 8.840 -32.014 1.00 98.06 342 ASP A O 1
ATOM 2678 N N . GLN A 1 343 ? 24.850 9.678 -30.083 1.00 97.12 343 GLN A N 1
ATOM 2679 C CA . GLN A 1 343 ? 25.656 10.737 -30.714 1.00 97.12 343 GLN A CA 1
ATOM 2680 C C . GLN A 1 343 ? 26.757 10.157 -31.614 1.00 97.12 343 GLN A C 1
ATOM 2682 O O . GLN A 1 343 ? 26.945 10.612 -32.742 1.00 97.12 343 GLN A O 1
ATOM 2687 N N . THR A 1 344 ? 27.445 9.107 -31.156 1.00 97.81 344 THR A N 1
ATOM 2688 C CA . THR A 1 344 ? 28.476 8.417 -31.948 1.00 97.81 344 THR A CA 1
ATOM 2689 C C . THR A 1 344 ? 27.886 7.780 -33.214 1.00 97.81 344 THR A C 1
ATOM 2691 O O . THR A 1 344 ? 28.475 7.882 -34.288 1.00 97.81 344 THR A O 1
ATOM 2694 N N . ILE A 1 345 ? 26.704 7.161 -33.124 1.00 98.06 345 ILE A N 1
ATOM 2695 C CA . ILE A 1 345 ? 25.990 6.578 -34.273 1.00 98.06 345 ILE A CA 1
ATOM 2696 C C . ILE A 1 345 ? 25.561 7.670 -35.263 1.00 98.06 345 ILE A C 1
ATOM 2698 O O . ILE A 1 345 ? 25.719 7.488 -36.469 1.00 98.06 345 ILE A O 1
ATOM 2702 N N . GLN A 1 346 ? 25.068 8.815 -34.779 1.00 97.44 346 GLN A N 1
ATOM 2703 C CA . GLN A 1 346 ? 24.720 9.955 -35.635 1.00 97.44 346 GLN A CA 1
ATOM 2704 C C . GLN A 1 346 ? 25.939 10.497 -36.392 1.00 97.44 346 GLN A C 1
ATOM 2706 O O . GLN A 1 346 ? 25.840 10.725 -37.598 1.00 97.44 346 GLN A O 1
ATOM 2711 N N . GLN A 1 347 ? 27.092 10.633 -35.726 1.00 97.62 347 GLN A N 1
ATOM 2712 C CA . GLN A 1 347 ? 28.334 11.041 -36.387 1.00 97.62 347 GLN A CA 1
ATOM 2713 C C . GLN A 1 347 ? 28.771 10.018 -37.445 1.00 97.62 347 GLN A C 1
ATOM 2715 O O . GLN A 1 347 ? 29.032 10.391 -38.583 1.00 97.62 347 GLN A O 1
ATOM 2720 N N . LEU A 1 348 ? 28.767 8.720 -37.121 1.00 97.62 348 LEU A N 1
ATOM 2721 C CA . LEU A 1 348 ? 29.131 7.671 -38.080 1.00 97.62 348 LEU A CA 1
ATOM 2722 C C . LEU A 1 348 ? 28.190 7.627 -39.299 1.00 97.62 348 LEU A C 1
ATOM 2724 O O . LEU A 1 348 ? 28.652 7.374 -40.409 1.00 97.62 348 LEU A O 1
ATOM 2728 N N . HIS A 1 349 ? 26.893 7.905 -39.134 1.00 97.69 349 HIS A N 1
ATOM 2729 C CA . HIS A 1 349 ? 25.971 8.051 -40.267 1.00 97.69 349 HIS A CA 1
ATOM 2730 C C . HIS A 1 349 ? 26.280 9.284 -41.133 1.00 97.69 349 HIS A C 1
ATOM 2732 O O . HIS A 1 349 ? 26.161 9.203 -42.359 1.00 97.69 349 HIS A O 1
ATOM 2738 N N . ALA A 1 350 ? 26.698 10.404 -40.534 1.00 96.62 350 ALA A N 1
ATOM 2739 C CA . ALA A 1 350 ? 27.138 11.580 -41.285 1.00 96.62 350 ALA A CA 1
ATOM 2740 C C . ALA A 1 350 ? 28.409 11.274 -42.101 1.00 96.62 350 ALA A C 1
ATOM 2742 O O . ALA A 1 350 ? 28.417 11.496 -43.312 1.00 96.62 350 ALA A O 1
ATOM 2743 N N . ASP A 1 351 ? 29.420 10.659 -41.475 1.00 97.00 351 ASP A N 1
ATOM 2744 C CA . ASP A 1 351 ? 30.670 10.239 -42.124 1.00 97.00 351 ASP A CA 1
ATOM 2745 C C . ASP A 1 351 ? 30.425 9.272 -43.302 1.00 97.00 351 ASP A C 1
ATOM 2747 O O . ASP A 1 351 ? 31.084 9.359 -44.339 1.00 97.00 351 ASP A O 1
ATOM 2751 N N . VAL A 1 352 ? 29.484 8.328 -43.159 1.00 97.94 352 VAL A N 1
ATOM 2752 C CA . VAL A 1 352 ? 29.083 7.416 -44.247 1.00 97.94 352 VAL A CA 1
ATOM 2753 C C . VAL A 1 352 ? 28.428 8.191 -45.392 1.00 97.94 352 VAL A C 1
ATOM 2755 O O . VAL A 1 352 ? 28.789 7.984 -46.547 1.00 97.94 352 VAL A O 1
ATOM 2758 N N . THR A 1 353 ? 27.539 9.137 -45.080 1.00 97.31 353 THR A N 1
ATOM 2759 C CA . THR A 1 353 ? 26.846 9.958 -46.088 1.00 97.31 353 THR A CA 1
ATOM 2760 C C . THR A 1 353 ? 27.827 10.809 -46.909 1.00 97.31 353 THR A C 1
ATOM 2762 O O . THR A 1 353 ? 27.690 10.903 -48.129 1.00 97.31 353 THR A O 1
ATOM 2765 N N . GLU A 1 354 ? 28.846 11.398 -46.274 1.00 97.56 354 GLU A N 1
ATOM 2766 C CA . GLU A 1 354 ? 29.902 12.170 -46.953 1.00 97.56 354 GLU A CA 1
ATOM 2767 C C . GLU A 1 354 ? 30.768 11.287 -47.874 1.00 97.56 354 GLU A C 1
ATOM 2769 O O . GLU A 1 354 ? 31.112 11.668 -49.000 1.00 97.56 354 GLU A O 1
ATOM 2774 N N . ARG A 1 355 ? 31.086 10.063 -47.433 1.00 96.38 355 ARG A N 1
ATOM 2775 C CA . ARG A 1 355 ? 31.825 9.087 -48.249 1.00 96.38 355 ARG A CA 1
ATOM 2776 C C . ARG A 1 355 ? 31.020 8.634 -49.461 1.00 96.38 355 ARG A C 1
ATOM 2778 O O . ARG A 1 355 ? 31.585 8.577 -50.550 1.00 96.38 355 ARG A O 1
ATOM 2785 N N . ASP A 1 356 ? 29.724 8.377 -49.305 1.00 97.81 356 ASP A N 1
ATOM 2786 C CA . ASP A 1 356 ? 28.850 7.995 -50.418 1.00 97.81 356 ASP A CA 1
ATOM 2787 C C . ASP A 1 356 ? 28.753 9.110 -51.474 1.00 97.81 356 ASP A C 1
ATOM 2789 O O . ASP A 1 356 ? 28.837 8.832 -52.672 1.00 97.81 356 ASP A O 1
ATOM 2793 N N . GLN A 1 357 ? 28.675 10.381 -51.057 1.00 96.81 357 GLN A N 1
ATOM 2794 C CA . GLN A 1 357 ? 28.750 11.534 -51.969 1.00 96.81 357 GLN A CA 1
ATOM 2795 C C . GLN A 1 357 ? 30.099 11.599 -52.704 1.00 96.81 357 GLN A C 1
ATOM 2797 O O . GLN A 1 357 ? 30.141 11.802 -53.918 1.00 96.81 357 GLN A O 1
ATOM 2802 N N . THR A 1 358 ? 31.204 11.360 -51.992 1.00 97.50 358 THR A N 1
ATOM 2803 C CA . THR A 1 358 ? 32.553 11.327 -52.583 1.00 97.50 358 THR A CA 1
ATOM 2804 C C . THR A 1 358 ? 32.693 10.201 -53.617 1.00 97.50 358 THR A C 1
ATOM 2806 O O . THR A 1 358 ? 33.258 10.410 -54.690 1.00 97.50 358 THR A O 1
ATOM 2809 N N . ILE A 1 359 ? 32.139 9.015 -53.339 1.00 97.62 359 ILE A N 1
ATOM 2810 C CA . ILE A 1 359 ? 32.123 7.876 -54.270 1.00 97.62 359 ILE A CA 1
ATOM 2811 C C . ILE A 1 359 ? 31.300 8.205 -55.524 1.00 97.62 359 ILE A C 1
ATOM 2813 O O . ILE A 1 359 ? 31.738 7.900 -56.633 1.00 97.62 359 ILE A O 1
ATOM 2817 N N . GLN A 1 360 ? 30.144 8.861 -55.376 1.00 96.75 360 GLN A N 1
ATOM 2818 C CA . GLN A 1 360 ? 29.331 9.304 -56.516 1.00 96.75 360 GLN A CA 1
ATOM 2819 C C . GLN A 1 360 ? 30.088 10.293 -57.413 1.00 96.75 360 GLN A C 1
ATOM 2821 O O . GLN A 1 360 ? 30.069 10.129 -58.634 1.00 96.75 360 GLN A O 1
ATOM 2826 N N . GLN A 1 361 ? 30.805 11.261 -56.830 1.00 97.25 361 GLN A N 1
ATOM 2827 C CA . GLN A 1 361 ? 31.637 12.192 -57.598 1.00 97.25 361 GLN A CA 1
ATOM 2828 C C . GLN A 1 361 ? 32.765 11.459 -58.341 1.00 97.25 361 GLN A C 1
ATOM 2830 O O . GLN A 1 361 ? 32.929 11.648 -59.541 1.00 97.25 361 GLN A O 1
ATOM 2835 N N . LEU A 1 362 ? 33.492 10.559 -57.671 1.00 96.94 362 LEU A N 1
ATOM 2836 C CA . LEU A 1 362 ? 34.567 9.788 -58.308 1.00 96.94 362 LEU A CA 1
ATOM 2837 C C . LEU A 1 362 ? 34.061 8.892 -59.453 1.00 96.94 362 LEU A C 1
ATOM 2839 O O . LEU A 1 362 ? 34.754 8.743 -60.458 1.00 96.94 362 LEU A O 1
ATOM 2843 N N . HIS A 1 363 ? 32.855 8.324 -59.351 1.00 97.38 363 HIS A N 1
ATOM 2844 C CA . HIS A 1 363 ? 32.227 7.606 -60.467 1.00 97.38 363 HIS A CA 1
ATOM 2845 C C . HIS A 1 363 ? 31.878 8.527 -61.649 1.00 97.38 363 HIS A C 1
ATOM 2847 O O . HIS A 1 363 ? 32.030 8.111 -62.802 1.00 97.38 363 HIS A O 1
ATOM 2853 N N . ALA A 1 364 ? 31.443 9.766 -61.397 1.00 95.88 364 ALA A N 1
ATOM 2854 C CA . ALA A 1 364 ? 31.207 10.747 -62.455 1.00 95.88 364 ALA A CA 1
ATOM 2855 C C . ALA A 1 364 ? 32.519 11.123 -63.171 1.00 95.88 364 ALA A C 1
ATOM 2857 O O . ALA A 1 364 ? 32.590 11.020 -64.396 1.00 95.88 364 ALA A O 1
ATOM 2858 N N . ASP A 1 365 ? 33.578 11.431 -62.413 1.00 96.56 365 ASP A N 1
ATOM 2859 C CA . ASP A 1 365 ? 34.915 11.745 -62.938 1.00 96.56 365 ASP A CA 1
ATOM 2860 C C . ASP A 1 365 ? 35.493 10.600 -63.796 1.00 96.56 365 ASP A C 1
ATOM 2862 O O . ASP A 1 365 ? 36.118 10.836 -64.831 1.00 96.56 365 ASP A O 1
ATOM 2866 N N . VAL A 1 366 ? 35.302 9.341 -63.378 1.00 97.38 366 VAL A N 1
ATOM 2867 C CA . VAL A 1 366 ? 35.708 8.159 -64.163 1.00 97.38 366 VAL A CA 1
ATOM 2868 C C . VAL A 1 366 ? 34.914 8.073 -65.467 1.00 97.38 366 VAL A C 1
ATOM 2870 O O . VAL A 1 366 ? 35.506 7.871 -66.523 1.00 97.38 366 VAL A O 1
ATOM 2873 N N . THR A 1 367 ? 33.600 8.309 -65.419 1.00 96.75 367 THR A N 1
ATOM 2874 C CA . THR A 1 367 ? 32.731 8.274 -66.607 1.00 96.75 367 THR A CA 1
ATOM 2875 C C . THR A 1 367 ? 33.134 9.333 -67.645 1.00 96.75 367 THR A C 1
ATOM 2877 O O . THR A 1 367 ? 33.180 9.038 -68.839 1.00 96.75 367 THR A O 1
ATOM 2880 N N . GLU A 1 368 ? 33.475 10.551 -67.213 1.00 96.88 368 GLU A N 1
ATOM 2881 C CA . GLU A 1 368 ? 33.964 11.627 -68.094 1.00 96.88 368 GLU A CA 1
ATOM 2882 C C . GLU A 1 368 ? 35.325 11.283 -68.730 1.00 96.88 368 GLU A C 1
ATOM 2884 O O . GLU A 1 368 ? 35.556 11.517 -69.923 1.00 96.88 368 GLU A O 1
ATOM 2889 N N . ARG A 1 369 ? 36.230 10.668 -67.958 1.00 95.75 369 ARG A N 1
ATOM 2890 C CA . ARG A 1 369 ? 37.526 10.196 -68.472 1.00 95.75 369 ARG A CA 1
ATOM 2891 C C . ARG A 1 369 ? 37.360 9.078 -69.493 1.00 95.75 369 ARG A C 1
ATOM 2893 O O . ARG A 1 369 ? 38.022 9.129 -70.526 1.00 95.75 369 ARG A O 1
ATOM 2900 N N . ASP A 1 370 ? 36.463 8.125 -69.259 1.00 97.50 370 ASP A N 1
ATOM 2901 C CA . ASP A 1 370 ? 36.181 7.045 -70.210 1.00 97.50 370 ASP A CA 1
ATOM 2902 C C . ASP A 1 370 ? 35.605 7.588 -71.529 1.00 97.50 370 ASP A C 1
ATOM 2904 O O . ASP A 1 370 ? 36.031 7.163 -72.605 1.00 97.50 370 ASP A O 1
ATOM 2908 N N . GLN A 1 371 ? 34.715 8.587 -71.477 1.00 96.25 371 GLN A N 1
ATOM 2909 C CA . GLN A 1 371 ? 34.234 9.298 -72.672 1.00 96.25 371 GLN A CA 1
ATOM 2910 C C . GLN A 1 371 ? 35.376 10.019 -73.408 1.00 96.25 371 GLN A C 1
ATOM 2912 O O . GLN A 1 371 ? 35.489 9.924 -74.631 1.00 96.25 371 GLN A O 1
ATOM 2917 N N . THR A 1 372 ? 36.267 10.684 -72.669 1.00 96.62 372 THR A N 1
ATOM 2918 C CA . THR A 1 372 ? 37.447 11.358 -73.237 1.00 96.62 372 THR A CA 1
ATOM 2919 C C . THR A 1 372 ? 38.396 10.362 -73.914 1.00 96.62 372 THR A C 1
ATOM 2921 O O . THR A 1 372 ? 38.894 10.624 -75.008 1.00 96.62 372 THR A O 1
ATOM 2924 N N . ILE A 1 373 ? 38.619 9.191 -73.308 1.00 96.81 373 ILE A N 1
ATOM 2925 C CA . ILE A 1 373 ? 39.431 8.106 -73.880 1.00 96.81 373 ILE A CA 1
ATOM 2926 C C . ILE A 1 373 ? 38.787 7.561 -75.161 1.00 96.81 373 ILE A C 1
ATOM 2928 O O . ILE A 1 373 ? 39.494 7.345 -76.146 1.00 96.81 373 ILE A O 1
ATOM 2932 N N . GLN A 1 374 ? 37.463 7.377 -75.186 1.00 96.00 374 GLN A N 1
ATOM 2933 C CA . GLN A 1 374 ? 36.741 6.954 -76.392 1.00 96.00 374 GLN A CA 1
ATOM 2934 C C . GLN A 1 374 ? 36.879 7.974 -77.531 1.00 96.00 374 GLN A C 1
ATOM 2936 O O . GLN A 1 374 ? 37.164 7.573 -78.660 1.00 96.00 374 GLN A O 1
ATOM 2941 N N . GLN A 1 375 ? 36.758 9.275 -77.241 1.00 96.50 375 GLN A N 1
ATOM 2942 C CA . GLN A 1 375 ? 36.964 10.327 -78.241 1.00 96.50 375 GLN A CA 1
ATOM 2943 C C . GLN A 1 375 ? 38.404 10.326 -78.771 1.00 96.50 375 GLN A C 1
ATOM 2945 O O . GLN A 1 375 ? 38.609 10.278 -79.979 1.00 96.50 375 GLN A O 1
ATOM 2950 N N . LEU A 1 376 ? 39.410 10.287 -77.891 1.00 95.94 376 LEU A N 1
ATOM 2951 C CA . LEU A 1 376 ? 40.818 10.235 -78.305 1.00 95.94 376 LEU A CA 1
ATOM 2952 C C . LEU A 1 376 ? 41.138 8.989 -79.148 1.00 95.94 376 LEU A C 1
ATOM 2954 O O . LEU A 1 376 ? 41.954 9.061 -80.064 1.00 95.94 376 LEU A O 1
ATOM 2958 N N . HIS A 1 377 ? 40.494 7.852 -78.876 1.00 96.50 377 HIS A N 1
ATOM 2959 C CA . HIS A 1 377 ? 40.645 6.639 -79.683 1.00 96.50 377 HIS A CA 1
ATOM 2960 C C . HIS A 1 377 ? 40.004 6.787 -81.077 1.00 96.50 377 HIS A C 1
ATOM 2962 O O . HIS A 1 377 ? 40.574 6.316 -82.066 1.00 96.50 377 HIS A O 1
ATOM 2968 N N . ALA A 1 378 ? 38.870 7.488 -81.185 1.00 94.62 378 ALA A N 1
ATOM 2969 C CA . ALA A 1 378 ? 38.271 7.843 -82.471 1.00 94.62 378 ALA A CA 1
ATOM 2970 C C . ALA A 1 378 ? 39.180 8.796 -83.274 1.00 94.62 378 ALA A C 1
ATOM 2972 O O . ALA A 1 378 ? 39.482 8.502 -84.431 1.00 94.62 378 ALA A O 1
ATOM 2973 N N . ASP A 1 379 ? 39.706 9.853 -82.644 1.00 95.06 379 ASP A N 1
ATOM 2974 C CA . ASP A 1 379 ? 40.650 10.802 -83.256 1.00 95.06 379 ASP A CA 1
ATOM 2975 C C . ASP A 1 379 ? 41.923 10.102 -83.775 1.00 95.06 379 ASP A C 1
ATOM 2977 O O . ASP A 1 379 ? 42.433 10.426 -84.848 1.00 95.06 379 ASP A O 1
ATOM 2981 N N . VAL A 1 380 ? 42.461 9.134 -83.019 1.00 95.81 380 VAL A N 1
ATOM 2982 C CA . VAL A 1 380 ? 43.605 8.310 -83.454 1.00 95.81 380 VAL A CA 1
ATOM 2983 C C . VAL A 1 380 ? 43.230 7.461 -84.669 1.00 95.81 380 VAL A C 1
ATOM 2985 O O . VAL A 1 380 ? 43.980 7.438 -85.641 1.00 95.81 380 VAL A O 1
ATOM 2988 N N . THR A 1 381 ? 42.048 6.841 -84.665 1.00 95.19 381 THR A N 1
ATOM 2989 C CA . THR A 1 381 ? 41.566 6.019 -85.788 1.00 95.19 381 THR A CA 1
ATOM 2990 C C . THR A 1 381 ? 41.400 6.842 -87.075 1.00 95.19 381 THR A C 1
ATOM 2992 O O . THR A 1 381 ? 41.793 6.390 -88.150 1.00 95.19 381 THR A O 1
ATOM 2995 N N . GLU A 1 382 ? 40.865 8.064 -86.986 1.00 95.25 382 GLU A N 1
ATOM 2996 C CA . GLU A 1 382 ? 40.738 8.989 -88.126 1.00 95.25 382 GLU A CA 1
ATOM 2997 C C . GLU A 1 382 ? 42.111 9.437 -88.660 1.00 95.25 382 GLU A C 1
ATOM 2999 O O . GLU A 1 382 ? 42.338 9.501 -89.875 1.00 95.25 382 GLU A O 1
ATOM 3004 N N . ARG A 1 383 ? 43.070 9.698 -87.762 1.00 94.12 383 ARG A N 1
ATOM 3005 C CA . ARG A 1 383 ? 44.453 10.022 -88.145 1.00 94.12 383 ARG A CA 1
ATOM 3006 C C . ARG A 1 383 ? 45.143 8.850 -88.829 1.00 94.12 383 ARG A C 1
ATOM 3008 O O . ARG A 1 383 ? 45.795 9.074 -89.844 1.00 94.12 383 ARG A O 1
ATOM 3015 N N . ASP A 1 384 ? 44.966 7.625 -88.344 1.00 95.62 384 ASP A N 1
ATOM 3016 C CA . ASP A 1 384 ? 45.528 6.427 -88.977 1.00 95.62 384 ASP A CA 1
ATOM 3017 C C . ASP A 1 384 ? 44.944 6.202 -90.382 1.00 95.62 384 ASP A C 1
ATOM 3019 O O . ASP A 1 384 ? 45.691 5.910 -91.317 1.00 95.62 384 ASP A O 1
ATOM 3023 N N . GLN A 1 385 ? 43.638 6.427 -90.578 1.00 94.56 385 GLN A N 1
ATOM 3024 C CA . GLN A 1 385 ? 43.014 6.421 -91.911 1.00 94.56 385 GLN A CA 1
ATOM 3025 C C . GLN A 1 385 ? 43.596 7.515 -92.822 1.00 94.56 385 GLN A C 1
ATOM 3027 O O . GLN A 1 385 ? 43.925 7.253 -93.980 1.00 94.56 385 GLN A O 1
ATOM 3032 N N . THR A 1 386 ? 43.792 8.725 -92.292 1.00 94.31 386 THR A N 1
ATOM 3033 C CA . THR A 1 386 ? 44.407 9.842 -93.028 1.00 94.31 386 THR A CA 1
ATOM 3034 C C . THR A 1 386 ? 45.855 9.529 -93.426 1.00 94.31 386 THR A C 1
ATOM 3036 O O . THR A 1 386 ? 46.261 9.806 -94.553 1.00 94.31 386 THR A O 1
ATOM 3039 N N . ILE A 1 387 ? 46.634 8.907 -92.536 1.00 94.75 387 ILE A N 1
ATOM 3040 C CA . ILE A 1 387 ? 48.007 8.459 -92.805 1.00 94.75 387 ILE A CA 1
ATOM 3041 C C . ILE A 1 387 ? 48.019 7.380 -93.895 1.00 94.75 387 ILE A C 1
ATOM 3043 O O . ILE A 1 387 ? 48.846 7.455 -94.803 1.00 94.75 387 ILE A O 1
ATOM 3047 N N . GLN A 1 388 ? 47.094 6.415 -93.855 1.00 93.75 388 GLN A N 1
ATOM 3048 C CA . GLN A 1 388 ? 46.961 5.398 -94.906 1.00 93.75 388 GLN A CA 1
ATOM 3049 C C . GLN A 1 388 ? 46.626 6.019 -96.269 1.00 93.75 388 GLN A C 1
ATOM 3051 O O . GLN A 1 388 ? 47.251 5.649 -97.263 1.00 93.75 388 GLN A O 1
ATOM 3056 N N . GLN A 1 389 ? 45.713 6.996 -96.321 1.00 94.19 389 GLN A N 1
ATOM 3057 C CA . GLN A 1 389 ? 45.389 7.709 -97.560 1.00 94.19 389 GLN A CA 1
ATOM 3058 C C . GLN A 1 389 ? 46.594 8.495 -98.092 1.00 94.19 389 GLN A C 1
ATOM 3060 O O . GLN A 1 389 ? 46.962 8.333 -99.249 1.00 94.19 389 GLN A O 1
ATOM 3065 N N . LEU A 1 390 ? 47.272 9.280 -97.248 1.00 93.00 390 LEU A N 1
ATOM 3066 C CA . LEU A 1 390 ? 48.470 10.024 -97.655 1.00 93.00 390 LEU A CA 1
ATOM 3067 C C . LEU A 1 390 ? 49.598 9.095 -98.133 1.00 93.00 390 LEU A C 1
ATOM 3069 O O . LEU A 1 390 ? 50.310 9.427 -99.079 1.00 93.00 390 LEU A O 1
ATOM 3073 N N . HIS A 1 391 ? 49.754 7.920 -97.519 1.00 93.00 391 HIS A N 1
ATOM 3074 C CA . HIS A 1 391 ? 50.709 6.911 -97.975 1.00 93.00 391 HIS A CA 1
ATOM 3075 C C . HIS A 1 391 ? 50.316 6.331 -99.345 1.00 93.00 391 HIS A C 1
ATOM 3077 O O . HIS A 1 391 ? 51.192 6.088 -100.181 1.00 93.00 391 HIS A O 1
ATOM 3083 N N . ALA A 1 392 ? 49.021 6.126 -99.605 1.00 88.31 392 ALA A N 1
ATOM 3084 C CA . ALA A 1 392 ? 48.526 5.721 -100.919 1.00 88.31 392 ALA A CA 1
ATOM 3085 C C . ALA A 1 392 ? 48.778 6.811 -101.978 1.00 88.31 392 ALA A C 1
ATOM 3087 O O . ALA A 1 392 ? 49.358 6.499 -103.014 1.00 88.31 392 ALA A O 1
ATOM 3088 N N . ASP A 1 393 ? 48.469 8.078 -101.685 1.00 87.31 393 ASP A N 1
ATOM 3089 C CA . ASP A 1 393 ? 48.705 9.226 -102.577 1.00 87.31 393 ASP A CA 1
ATOM 3090 C C . ASP A 1 393 ? 50.198 9.400 -102.929 1.00 87.31 393 ASP A C 1
ATOM 3092 O O . ASP A 1 393 ? 50.552 9.708 -104.070 1.00 87.31 393 ASP A O 1
ATOM 3096 N N . VAL A 1 394 ? 51.098 9.203 -101.955 1.00 86.38 394 VAL A N 1
ATOM 3097 C CA . VAL A 1 394 ? 52.556 9.203 -102.181 1.00 86.38 394 VAL A CA 1
ATOM 3098 C C . VAL A 1 394 ? 52.965 8.022 -103.060 1.00 86.38 394 VAL A C 1
ATOM 3100 O O . VAL A 1 394 ? 53.695 8.212 -104.029 1.00 86.38 394 VAL A O 1
ATOM 3103 N N . THR A 1 395 ? 52.442 6.824 -102.784 1.00 83.19 395 THR A N 1
ATOM 3104 C CA . THR A 1 395 ? 52.725 5.626 -103.590 1.00 83.19 395 THR A CA 1
ATOM 3105 C C . THR A 1 395 ? 52.243 5.798 -105.034 1.00 83.19 395 THR A C 1
ATOM 3107 O O . THR A 1 395 ? 52.960 5.431 -105.964 1.00 83.19 395 THR A O 1
ATOM 3110 N N . GLU A 1 396 ? 51.064 6.389 -105.246 1.00 83.31 396 GLU A N 1
ATOM 3111 C CA . GLU A 1 396 ? 50.553 6.717 -106.578 1.00 83.31 396 GLU A CA 1
ATOM 3112 C C . GLU A 1 396 ? 51.447 7.749 -107.271 1.00 83.31 396 GLU A C 1
ATOM 3114 O O . GLU A 1 396 ? 51.802 7.553 -108.432 1.00 83.31 396 GLU A O 1
ATOM 3119 N N . ARG A 1 397 ? 51.883 8.812 -106.578 1.00 78.88 397 ARG A N 1
ATOM 3120 C CA . ARG A 1 397 ? 52.834 9.794 -107.131 1.00 78.88 397 ARG A CA 1
ATOM 3121 C C . ARG A 1 397 ? 54.158 9.167 -107.563 1.00 78.88 397 ARG A C 1
ATOM 3123 O O . ARG A 1 397 ? 54.591 9.426 -108.683 1.00 78.88 397 ARG A O 1
ATOM 3130 N N . ASP A 1 398 ? 54.754 8.312 -106.738 1.00 74.94 398 ASP A N 1
ATOM 3131 C CA . ASP A 1 398 ? 56.007 7.616 -107.062 1.00 74.94 398 ASP A CA 1
ATOM 3132 C C . ASP A 1 398 ? 55.834 6.625 -108.231 1.00 74.94 398 ASP A C 1
ATOM 3134 O O . ASP A 1 398 ? 56.739 6.441 -109.047 1.00 74.94 398 ASP A O 1
ATOM 3138 N N . GLN A 1 399 ? 54.648 6.020 -108.358 1.00 68.50 399 GLN A N 1
ATOM 3139 C CA . GLN A 1 399 ? 54.255 5.183 -109.497 1.00 68.50 399 GLN A CA 1
ATOM 3140 C C . GLN A 1 399 ? 53.737 5.982 -110.708 1.00 68.50 399 GLN A C 1
ATOM 3142 O O . GLN A 1 399 ? 53.498 5.398 -111.770 1.00 68.50 399 GLN A O 1
ATOM 3147 N N . THR A 1 400 ? 53.544 7.300 -110.594 1.00 65.38 400 THR A N 1
ATOM 3148 C CA . THR A 1 400 ? 52.902 8.087 -111.646 1.00 65.38 400 THR A CA 1
ATOM 3149 C C . THR A 1 400 ? 53.826 8.141 -112.848 1.00 65.38 400 THR A C 1
ATOM 3151 O O . THR A 1 400 ? 54.944 8.662 -112.772 1.00 65.38 400 THR A O 1
ATOM 3154 N N . LYS A 1 401 ? 53.320 7.662 -113.993 1.00 60.12 401 LYS A N 1
ATOM 3155 C CA . LYS A 1 401 ? 54.076 7.577 -115.250 1.00 60.12 401 LYS A CA 1
ATOM 3156 C C . LYS A 1 401 ? 54.838 8.852 -115.593 1.00 60.12 401 LYS A C 1
ATOM 3158 O O . LYS A 1 401 ? 55.896 8.739 -116.180 1.00 60.12 401 LYS A O 1
ATOM 3163 N N . THR A 1 402 ? 54.366 10.033 -115.197 1.00 64.88 402 THR A N 1
ATOM 3164 C CA . THR A 1 402 ? 55.037 11.322 -115.402 1.00 64.88 402 THR A CA 1
ATOM 3165 C C . THR A 1 402 ? 56.499 11.351 -114.939 1.00 64.88 402 THR A C 1
ATOM 3167 O O . THR A 1 402 ? 57.319 11.877 -115.677 1.00 64.88 402 THR A O 1
ATOM 3170 N N . ILE A 1 403 ? 56.878 10.782 -113.784 1.00 68.44 403 ILE A N 1
ATOM 3171 C CA . ILE A 1 403 ? 58.294 10.814 -113.345 1.00 68.44 403 ILE A CA 1
ATOM 3172 C C . ILE A 1 403 ? 59.151 9.857 -114.185 1.00 68.44 403 ILE A C 1
ATOM 3174 O O . ILE A 1 403 ? 60.254 10.212 -114.596 1.00 68.44 403 ILE A O 1
ATOM 3178 N N . GLN A 1 404 ? 58.634 8.663 -114.482 1.00 71.62 404 GLN A N 1
ATOM 3179 C CA . GLN A 1 404 ? 59.319 7.678 -115.328 1.00 71.62 404 GLN A CA 1
ATOM 3180 C C . GLN A 1 404 ? 59.417 8.148 -116.790 1.00 71.62 404 GLN A C 1
ATOM 3182 O O . GLN A 1 404 ? 60.445 7.953 -117.430 1.00 71.62 404 GLN A O 1
ATOM 3187 N N . GLN A 1 405 ? 58.376 8.819 -117.288 1.00 74.00 405 GLN A N 1
ATOM 3188 C CA . GLN A 1 405 ? 58.308 9.438 -118.608 1.00 74.00 405 GLN A CA 1
ATOM 3189 C C . GLN A 1 405 ? 59.288 10.604 -118.696 1.00 74.00 405 GLN A C 1
ATOM 3191 O O . GLN A 1 405 ? 60.106 10.605 -119.596 1.00 74.00 405 GLN A O 1
ATOM 3196 N N . LEU A 1 406 ? 59.314 11.519 -117.720 1.00 78.56 406 LEU A N 1
ATOM 3197 C CA . LEU A 1 406 ? 60.313 12.593 -117.679 1.00 78.56 406 LEU A CA 1
ATOM 3198 C C . LEU A 1 406 ? 61.751 12.049 -117.644 1.00 78.56 406 LEU A C 1
ATOM 3200 O O . LEU A 1 406 ? 62.626 12.621 -118.285 1.00 78.56 406 LEU A O 1
ATOM 3204 N N . HIS A 1 407 ? 62.006 10.933 -116.952 1.00 80.00 407 HIS A N 1
ATOM 3205 C CA . HIS A 1 407 ? 63.309 10.257 -117.009 1.00 80.00 407 HIS A CA 1
ATOM 3206 C C . HIS A 1 407 ? 63.621 9.694 -118.406 1.00 80.00 407 HIS A C 1
ATOM 3208 O O . HIS A 1 407 ? 64.754 9.815 -118.876 1.00 80.00 407 HIS A O 1
ATOM 3214 N N . ALA A 1 408 ? 62.635 9.092 -119.078 1.00 77.81 408 ALA A N 1
ATOM 3215 C CA . ALA A 1 408 ? 62.780 8.591 -120.443 1.00 77.81 408 ALA A CA 1
ATOM 3216 C C . ALA A 1 408 ? 63.012 9.735 -121.448 1.00 77.81 408 ALA A C 1
ATOM 3218 O O . ALA A 1 408 ? 63.959 9.665 -122.227 1.00 77.81 408 ALA A O 1
ATOM 3219 N N . ASP A 1 409 ? 62.228 10.811 -121.360 1.00 81.69 409 ASP A N 1
ATOM 3220 C CA . ASP A 1 409 ? 62.328 12.012 -122.193 1.00 81.69 409 ASP A CA 1
ATOM 3221 C C . ASP A 1 409 ? 63.702 12.695 -122.013 1.00 81.69 409 ASP A C 1
ATOM 3223 O O . ASP A 1 409 ? 64.328 13.104 -122.990 1.00 81.69 409 ASP A O 1
ATOM 3227 N N . VAL A 1 410 ? 64.222 12.778 -120.778 1.00 84.06 410 VAL A N 1
ATOM 3228 C CA . VAL A 1 410 ? 65.591 13.266 -120.503 1.00 84.06 410 VAL A CA 1
ATOM 3229 C C . VAL A 1 410 ? 66.643 12.345 -121.124 1.00 84.06 410 VAL A C 1
ATOM 3231 O O . VAL A 1 410 ? 67.582 12.835 -121.747 1.00 84.06 410 VAL A O 1
ATOM 3234 N N . THR A 1 411 ? 66.470 11.023 -121.030 1.00 84.25 411 THR A N 1
ATOM 3235 C CA . THR A 1 411 ? 67.396 10.050 -121.639 1.00 84.25 411 THR A CA 1
ATOM 3236 C C . THR A 1 411 ? 67.412 10.173 -123.172 1.00 84.25 411 THR A C 1
ATOM 3238 O O . THR A 1 411 ? 68.473 10.106 -123.792 1.00 84.25 411 THR A O 1
ATOM 3241 N N . GLU A 1 412 ? 66.253 10.394 -123.800 1.00 84.25 412 GLU A N 1
ATOM 3242 C CA . GLU A 1 412 ? 66.123 10.640 -125.243 1.00 84.25 412 GLU A CA 1
ATOM 3243 C C . GLU A 1 412 ? 66.776 11.975 -125.655 1.00 84.25 412 GLU A C 1
ATOM 3245 O O . GLU A 1 412 ? 67.475 12.050 -126.672 1.00 84.25 412 GLU A O 1
ATOM 3250 N N . GLN A 1 413 ? 66.637 13.022 -124.835 1.00 84.06 413 GLN A N 1
ATOM 3251 C CA . GLN A 1 413 ? 67.337 14.294 -125.039 1.00 84.06 413 GLN A CA 1
ATOM 3252 C C . GLN A 1 413 ? 68.860 14.148 -124.908 1.00 84.06 413 GLN A C 1
ATOM 3254 O O . GLN A 1 413 ? 69.587 14.689 -125.740 1.00 84.06 413 GLN A O 1
ATOM 3259 N N . GLU A 1 414 ? 69.366 13.386 -123.935 1.00 87.12 414 GLU A N 1
ATOM 3260 C CA . GLU A 1 414 ? 70.805 13.116 -123.795 1.00 87.12 414 GLU A CA 1
ATOM 3261 C C . GLU A 1 414 ? 71.367 12.335 -124.993 1.00 87.12 414 GLU A C 1
ATOM 3263 O O . GLU A 1 414 ? 72.433 12.687 -125.504 1.00 87.12 414 GLU A O 1
ATOM 3268 N N . GLN A 1 415 ? 70.636 11.341 -125.511 1.00 85.56 415 GLN A N 1
ATOM 3269 C CA . GLN A 1 415 ? 71.001 10.646 -126.755 1.00 85.56 415 GLN A CA 1
ATOM 3270 C C . GLN A 1 415 ? 71.017 11.600 -127.959 1.00 85.56 415 GLN A C 1
ATOM 3272 O O . GLN A 1 415 ? 71.954 11.579 -128.758 1.00 85.56 415 GLN A O 1
ATOM 3277 N N . THR A 1 416 ? 70.028 12.492 -128.059 1.00 85.50 416 THR A N 1
ATOM 3278 C CA . THR A 1 416 ? 69.962 13.516 -129.115 1.00 85.50 416 THR A CA 1
ATOM 3279 C C . THR A 1 416 ? 71.146 14.489 -129.038 1.00 85.50 416 THR A C 1
ATOM 3281 O O . THR A 1 416 ? 71.727 14.844 -130.063 1.00 85.50 416 THR A O 1
ATOM 3284 N N . ILE A 1 417 ? 71.557 14.890 -127.830 1.00 86.81 417 ILE A N 1
ATOM 3285 C CA . ILE A 1 417 ? 72.735 15.742 -127.610 1.00 86.81 417 ILE A CA 1
ATOM 3286 C C . ILE A 1 417 ? 74.021 15.022 -128.039 1.00 86.81 417 ILE A C 1
ATOM 3288 O O . ILE A 1 417 ? 74.845 15.631 -128.722 1.00 86.81 417 ILE A O 1
ATOM 3292 N N . GLN A 1 418 ? 74.186 13.737 -127.703 1.00 83.75 418 GLN A N 1
ATOM 3293 C CA . GLN A 1 418 ? 75.341 12.946 -128.151 1.00 83.75 418 GLN A CA 1
ATOM 3294 C C . GLN A 1 418 ? 75.398 12.828 -129.681 1.00 83.75 418 GLN A C 1
ATOM 3296 O O . GLN A 1 418 ? 76.470 12.994 -130.263 1.00 83.75 418 GLN A O 1
ATOM 3301 N N . GLN A 1 419 ? 74.255 12.616 -130.342 1.00 84.25 419 GLN A N 1
ATOM 3302 C CA . GLN A 1 419 ? 74.177 12.578 -131.805 1.00 84.25 419 GLN A CA 1
ATOM 3303 C C . GLN A 1 419 ? 74.599 13.920 -132.426 1.00 84.25 419 GLN A C 1
ATOM 3305 O O . GLN A 1 419 ? 75.469 13.953 -133.290 1.00 84.25 419 GLN A O 1
ATOM 3310 N N . LEU A 1 420 ? 74.074 15.045 -131.928 1.00 82.75 420 LEU A N 1
ATOM 3311 C CA . LEU A 1 420 ? 74.449 16.380 -132.414 1.00 82.75 420 LEU A CA 1
ATOM 3312 C C . LEU A 1 420 ? 75.933 16.718 -132.169 1.00 82.75 420 LEU A C 1
ATOM 3314 O O . LEU A 1 420 ? 76.536 17.449 -132.956 1.00 82.75 420 LEU A O 1
ATOM 3318 N N . GLN A 1 421 ? 76.543 16.189 -131.104 1.00 82.38 421 GLN A N 1
ATOM 3319 C CA . GLN A 1 421 ? 77.985 16.310 -130.856 1.00 82.38 421 GLN A CA 1
ATOM 3320 C C . GLN A 1 421 ? 78.823 15.474 -131.841 1.00 82.38 421 GLN A C 1
ATOM 3322 O O . GLN A 1 421 ? 79.894 15.925 -132.263 1.00 82.38 421 GLN A O 1
ATOM 3327 N N . ALA A 1 422 ? 78.340 14.295 -132.245 1.00 77.75 422 ALA A N 1
ATOM 3328 C CA . ALA A 1 422 ? 78.959 13.494 -133.301 1.00 77.75 422 ALA A CA 1
ATOM 3329 C C . ALA A 1 422 ? 78.888 14.217 -134.660 1.00 77.75 422 ALA A C 1
ATOM 3331 O O . ALA A 1 422 ? 79.917 14.407 -135.307 1.00 77.75 422 ALA A O 1
ATOM 3332 N N . ASP A 1 423 ? 77.716 14.736 -135.036 1.00 78.50 423 ASP A N 1
ATOM 3333 C CA . ASP A 1 423 ? 77.519 15.491 -136.281 1.00 78.50 423 ASP A CA 1
ATOM 3334 C C . ASP A 1 423 ? 78.399 16.767 -136.335 1.00 78.50 423 ASP A C 1
ATOM 3336 O O . ASP A 1 423 ? 78.932 17.141 -137.386 1.00 78.50 423 ASP A O 1
ATOM 3340 N N . LEU A 1 424 ? 78.596 17.443 -135.193 1.00 76.00 424 LEU A N 1
ATOM 3341 C CA . LEU A 1 424 ? 79.509 18.589 -135.068 1.00 76.00 424 LEU A CA 1
ATOM 3342 C C . LEU A 1 424 ? 80.982 18.193 -135.245 1.00 76.00 424 LEU A C 1
ATOM 3344 O O . LEU A 1 424 ? 81.718 18.890 -135.945 1.00 76.00 424 LEU A O 1
ATOM 3348 N N . THR A 1 425 ? 81.414 17.081 -134.645 1.00 72.81 425 THR A N 1
ATOM 3349 C CA . THR A 1 425 ? 82.802 16.609 -134.786 1.00 72.81 425 THR A CA 1
ATOM 3350 C C . THR A 1 425 ? 83.099 16.066 -136.183 1.00 72.81 425 THR A C 1
ATOM 3352 O O . THR A 1 425 ? 84.211 16.264 -136.672 1.00 72.81 425 THR A O 1
ATOM 3355 N N . GLU A 1 426 ? 82.119 15.479 -136.878 1.00 70.31 426 GLU A N 1
ATOM 3356 C CA . GLU A 1 426 ? 82.245 15.143 -138.301 1.00 70.31 426 GLU A CA 1
ATOM 3357 C C . GLU A 1 426 ? 82.403 16.411 -139.159 1.00 70.31 426 GLU A C 1
ATOM 3359 O O . GLU A 1 426 ? 83.306 16.482 -139.998 1.00 70.31 426 GLU A O 1
ATOM 3364 N N . ARG A 1 427 ? 81.604 17.460 -138.900 1.00 66.19 427 ARG A N 1
ATOM 3365 C CA . ARG A 1 427 ? 81.740 18.750 -139.599 1.00 66.19 427 ARG A CA 1
ATOM 3366 C C . ARG A 1 427 ? 83.124 19.375 -139.426 1.00 66.19 427 ARG A C 1
ATOM 3368 O O . ARG A 1 427 ? 83.708 19.779 -140.434 1.00 66.19 427 ARG A O 1
ATOM 3375 N N . ASP A 1 428 ? 83.669 19.411 -138.213 1.00 65.75 428 ASP A N 1
ATOM 3376 C CA . ASP A 1 428 ? 85.015 19.951 -137.955 1.00 65.75 428 ASP A CA 1
ATOM 3377 C C . ASP A 1 428 ? 86.140 19.110 -138.594 1.00 65.75 428 ASP A C 1
ATOM 3379 O O . ASP A 1 428 ? 87.219 19.633 -138.880 1.00 65.75 428 ASP A O 1
ATOM 3383 N N . GLN A 1 429 ? 85.894 17.829 -138.895 1.00 62.66 429 GLN A N 1
ATOM 3384 C CA . GLN A 1 429 ? 86.834 16.952 -139.609 1.00 62.66 429 GLN A CA 1
ATOM 3385 C C . GLN A 1 429 ? 86.673 16.972 -141.142 1.00 62.66 429 GLN A C 1
ATOM 3387 O O . GLN A 1 429 ? 87.409 16.276 -141.852 1.00 62.66 429 GLN A O 1
ATOM 3392 N N . THR A 1 430 ? 85.752 17.771 -141.695 1.00 58.88 430 THR A N 1
ATOM 3393 C CA . THR A 1 430 ? 85.503 17.776 -143.146 1.00 58.88 430 THR A CA 1
ATOM 3394 C C . THR A 1 430 ? 86.716 18.304 -143.922 1.00 58.88 430 THR A C 1
ATOM 3396 O O . THR A 1 430 ? 87.124 19.459 -143.779 1.00 58.88 430 THR A O 1
ATOM 3399 N N . LYS A 1 431 ? 87.242 17.478 -144.838 1.00 59.19 431 LYS A N 1
ATOM 3400 C CA . LYS A 1 431 ? 88.431 17.753 -145.676 1.00 59.19 431 LYS A CA 1
ATOM 3401 C C . LYS A 1 431 ? 88.408 19.087 -146.437 1.00 59.19 431 LYS A C 1
ATOM 3403 O O . LYS A 1 431 ? 89.466 19.566 -146.830 1.00 59.19 431 LYS A O 1
ATOM 3408 N N . THR A 1 432 ? 87.242 19.700 -146.635 1.00 63.69 432 THR A N 1
ATOM 3409 C CA . THR A 1 432 ? 87.035 20.930 -147.412 1.00 63.69 432 THR A CA 1
ATOM 3410 C C . THR A 1 432 ? 87.929 22.098 -146.977 1.00 63.69 432 THR A C 1
ATOM 3412 O O . THR A 1 432 ? 88.468 22.787 -147.836 1.00 63.69 432 THR A O 1
ATOM 3415 N N . ILE A 1 433 ? 88.137 22.318 -145.671 1.00 65.00 433 ILE A N 1
ATOM 3416 C CA . ILE A 1 433 ? 88.960 23.447 -145.187 1.00 65.00 433 ILE A CA 1
ATOM 3417 C C . ILE A 1 433 ? 90.459 23.185 -145.400 1.00 65.00 433 ILE A C 1
ATOM 3419 O O . ILE A 1 433 ? 91.193 24.097 -145.778 1.00 65.00 433 ILE A O 1
ATOM 3423 N N . GLN A 1 434 ? 90.916 21.943 -145.210 1.00 65.25 434 GLN A N 1
ATOM 3424 C CA . GLN A 1 434 ? 92.309 21.563 -145.472 1.00 65.25 434 GLN A CA 1
ATOM 3425 C C . GLN A 1 434 ? 92.622 21.555 -146.977 1.00 65.25 434 GLN A C 1
ATOM 3427 O O . GLN A 1 434 ? 93.688 22.015 -147.376 1.00 65.25 434 GLN A O 1
ATOM 3432 N N . GLN A 1 435 ? 91.674 21.108 -147.808 1.00 66.69 435 GLN A N 1
ATOM 3433 C CA . GLN A 1 435 ? 91.795 21.119 -149.266 1.00 66.69 435 GLN A CA 1
ATOM 3434 C C . GLN A 1 435 ? 91.898 22.553 -149.809 1.00 66.69 435 GLN A C 1
ATOM 3436 O O . GLN A 1 435 ? 92.833 22.858 -150.539 1.00 66.69 435 GLN A O 1
ATOM 3441 N N . LEU A 1 436 ? 91.021 23.465 -149.368 1.00 69.81 436 LEU A N 1
ATOM 3442 C CA . LEU A 1 436 ? 91.073 24.877 -149.772 1.00 69.81 436 LEU A CA 1
ATOM 3443 C C . LEU A 1 436 ? 92.394 25.565 -149.380 1.00 69.81 436 LEU A C 1
ATOM 3445 O O . LEU A 1 436 ? 92.870 26.427 -150.113 1.00 69.81 436 LEU A O 1
ATOM 3449 N N . HIS A 1 437 ? 93.014 25.182 -148.258 1.00 72.69 437 HIS A N 1
ATOM 3450 C CA . HIS A 1 437 ? 94.334 25.701 -147.874 1.00 72.69 437 HIS A CA 1
ATOM 3451 C C . HIS A 1 437 ? 95.452 25.219 -148.813 1.00 72.69 437 HIS A C 1
ATOM 3453 O O . HIS A 1 437 ? 96.348 25.995 -149.151 1.00 72.69 437 HIS A O 1
ATOM 3459 N N . ALA A 1 438 ? 95.397 23.957 -149.252 1.00 70.12 438 ALA A N 1
ATOM 3460 C CA . ALA A 1 438 ? 96.348 23.407 -150.214 1.00 70.12 438 ALA A CA 1
ATOM 3461 C C . ALA A 1 438 ? 96.210 24.0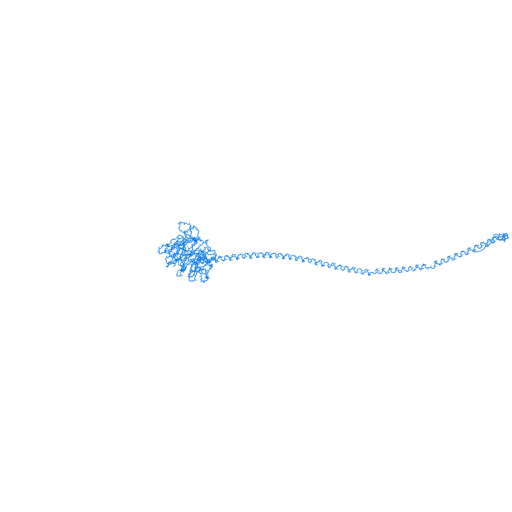94 -151.585 1.00 70.12 438 ALA A C 1
ATOM 3463 O O . ALA A 1 438 ? 97.204 24.589 -152.118 1.00 70.12 438 ALA A O 1
ATOM 3464 N N . ASP A 1 439 ? 94.979 24.216 -152.090 1.00 74.19 439 ASP A N 1
ATOM 3465 C CA . ASP A 1 439 ? 94.682 24.814 -153.397 1.00 74.19 439 ASP A CA 1
ATOM 3466 C C . ASP A 1 439 ? 95.125 26.297 -153.474 1.00 74.19 439 ASP A C 1
ATOM 3468 O O . ASP A 1 439 ? 95.664 26.740 -154.491 1.00 74.19 439 ASP A O 1
ATOM 3472 N N . VAL A 1 440 ? 94.964 27.073 -152.389 1.00 77.62 440 VAL A N 1
ATOM 3473 C CA . VAL A 1 440 ? 95.468 28.462 -152.296 1.00 77.62 440 VAL A CA 1
ATOM 3474 C C . VAL A 1 440 ? 97.000 28.507 -152.336 1.00 77.62 440 VAL A C 1
ATOM 3476 O O . VAL A 1 440 ? 97.572 29.331 -153.050 1.00 77.62 440 VAL A O 1
ATOM 3479 N N . THR A 1 441 ? 97.668 27.593 -151.627 1.00 75.25 441 THR A N 1
ATOM 3480 C CA . THR A 1 441 ? 99.140 27.536 -151.575 1.00 75.25 441 THR A CA 1
ATOM 3481 C C . THR A 1 441 ? 99.743 27.213 -152.951 1.00 75.25 441 THR A C 1
ATOM 3483 O O . THR A 1 441 ? 100.776 27.769 -153.329 1.00 75.25 441 THR A O 1
ATOM 3486 N N . GLU A 1 442 ? 99.093 26.345 -153.733 1.00 76.38 442 GLU A N 1
ATOM 3487 C CA . GLU A 1 442 ? 99.522 26.001 -155.097 1.00 76.38 442 GLU A CA 1
ATOM 3488 C C . GLU A 1 442 ? 99.340 27.181 -156.076 1.00 76.38 442 GLU A C 1
ATOM 3490 O O . GLU A 1 442 ? 100.221 27.457 -156.898 1.00 76.38 442 GLU A O 1
ATOM 3495 N N . GLN A 1 443 ? 98.252 27.953 -155.941 1.00 76.12 443 GLN A N 1
ATOM 3496 C CA . GLN A 1 443 ? 98.046 29.170 -156.738 1.00 76.12 443 GLN A CA 1
ATOM 3497 C C . GLN A 1 443 ? 99.091 30.258 -156.446 1.00 76.12 443 GLN A C 1
ATOM 3499 O O . GLN A 1 443 ? 99.585 30.888 -157.385 1.00 76.12 443 GLN A O 1
ATOM 3504 N N . GLU A 1 444 ? 99.482 30.464 -155.184 1.00 77.94 444 GLU A N 1
ATOM 3505 C CA . GLU A 1 444 ? 100.519 31.445 -154.829 1.00 77.94 444 GLU A CA 1
ATOM 3506 C C . GLU A 1 444 ? 101.888 31.101 -155.445 1.00 77.94 444 GLU A C 1
ATOM 3508 O O . GLU A 1 444 ? 102.574 31.992 -155.957 1.00 77.94 444 GLU A O 1
ATOM 3513 N N . GLN A 1 445 ? 102.260 29.815 -155.494 1.00 75.31 445 GLN A N 1
ATOM 3514 C CA . GLN A 1 445 ? 103.484 29.373 -156.178 1.00 75.31 445 GLN A CA 1
ATOM 3515 C C . GLN A 1 445 ? 103.412 29.604 -157.696 1.00 75.31 445 GLN A C 1
ATOM 3517 O O . GLN A 1 445 ? 104.361 30.130 -158.286 1.00 75.31 445 GLN A O 1
ATOM 3522 N N . SER A 1 446 ? 102.273 29.304 -158.332 1.00 76.19 446 SER A N 1
ATOM 3523 C CA . SER A 1 446 ? 102.087 29.562 -159.767 1.00 76.19 446 SER A CA 1
ATOM 3524 C C . SER A 1 446 ? 102.159 31.054 -160.123 1.00 76.19 446 SER A C 1
ATOM 3526 O O . SER A 1 446 ? 102.613 31.396 -161.218 1.00 76.19 446 SER A O 1
ATOM 3528 N N . ILE A 1 447 ? 101.729 31.949 -159.227 1.00 78.56 447 ILE A N 1
ATOM 3529 C CA . ILE A 1 447 ? 101.819 33.404 -159.428 1.00 78.56 447 ILE A CA 1
ATOM 3530 C C . ILE A 1 447 ? 103.279 33.876 -159.375 1.00 78.56 447 ILE A C 1
ATOM 3532 O O . ILE A 1 447 ? 103.685 34.662 -160.232 1.00 78.56 447 ILE A O 1
ATOM 3536 N N . GLN A 1 448 ? 104.087 33.375 -158.432 1.00 75.06 448 GLN A N 1
ATOM 3537 C CA . GLN A 1 448 ? 105.516 33.714 -158.367 1.00 75.06 448 GLN A CA 1
ATOM 3538 C C . GLN A 1 448 ? 106.280 33.249 -159.616 1.00 75.06 448 GLN A C 1
ATOM 3540 O O . GLN A 1 448 ? 107.103 33.999 -160.145 1.00 75.06 448 GLN A O 1
ATOM 3545 N N . GLN A 1 449 ? 105.968 32.054 -160.131 1.00 74.12 449 GLN A N 1
ATOM 3546 C CA . GLN A 1 449 ? 106.569 31.522 -161.358 1.00 74.12 449 GLN A CA 1
ATOM 3547 C C . GLN A 1 449 ? 106.301 32.447 -162.565 1.00 74.12 449 GLN A C 1
ATOM 3549 O O . GLN A 1 449 ? 107.227 32.840 -163.272 1.00 74.12 449 GLN A O 1
ATOM 3554 N N . LEU A 1 450 ? 105.045 32.870 -162.755 1.00 73.25 450 LEU A N 1
ATOM 3555 C CA . LEU A 1 450 ? 104.652 33.770 -163.849 1.00 73.25 450 LEU A CA 1
ATOM 3556 C C . LEU A 1 450 ? 105.268 35.174 -163.725 1.00 73.25 450 LEU A C 1
ATOM 3558 O O . LEU A 1 450 ? 105.565 35.806 -164.738 1.00 73.25 450 LEU A O 1
ATOM 3562 N N . GLN A 1 451 ? 105.486 35.671 -162.504 1.00 75.81 451 GLN A N 1
ATOM 3563 C CA . GLN A 1 451 ? 106.162 36.954 -162.282 1.00 75.81 451 GLN A CA 1
ATOM 3564 C C . GLN A 1 451 ? 107.649 36.910 -162.673 1.00 75.81 451 GLN A C 1
ATOM 3566 O O . GLN A 1 451 ? 108.166 37.904 -163.188 1.00 75.81 451 GLN A O 1
ATOM 3571 N N . ALA A 1 452 ? 108.324 35.769 -162.493 1.00 71.12 452 ALA A N 1
ATOM 3572 C CA . ALA A 1 452 ? 109.703 35.580 -162.945 1.00 71.12 452 ALA A CA 1
ATOM 3573 C C . ALA A 1 452 ? 109.810 35.564 -164.484 1.00 71.12 452 ALA A C 1
ATOM 3575 O O . ALA A 1 452 ? 110.633 36.292 -165.045 1.00 71.12 452 ALA A O 1
ATOM 3576 N N . ASP A 1 453 ? 108.930 34.822 -165.167 1.00 71.69 453 ASP A N 1
ATOM 3577 C CA . ASP A 1 453 ? 108.892 34.741 -166.637 1.00 71.69 453 ASP A CA 1
ATOM 3578 C C . ASP A 1 453 ? 108.627 36.111 -167.295 1.00 71.69 453 ASP A C 1
ATOM 3580 O O . ASP A 1 453 ? 109.221 36.451 -168.325 1.00 71.69 453 ASP A O 1
ATOM 3584 N N . VAL A 1 454 ? 107.753 36.934 -166.697 1.00 74.12 454 VAL A N 1
ATOM 3585 C CA . VAL A 1 454 ? 107.486 38.304 -167.171 1.00 74.12 454 VAL A CA 1
ATOM 3586 C C . VAL A 1 454 ? 108.731 39.184 -167.036 1.00 74.12 454 VAL A C 1
ATOM 3588 O O . VAL A 1 454 ? 109.096 39.863 -167.998 1.00 74.12 454 VAL A O 1
ATOM 3591 N N . ALA A 1 455 ? 109.428 39.133 -165.897 1.00 69.38 455 ALA A N 1
ATOM 3592 C CA . ALA A 1 455 ? 110.646 39.913 -165.677 1.00 69.38 455 ALA A CA 1
ATOM 3593 C C . ALA A 1 455 ? 111.785 39.527 -166.646 1.00 69.38 455 ALA A C 1
ATOM 3595 O O . ALA A 1 455 ? 112.514 40.401 -167.124 1.00 69.38 455 ALA A O 1
ATOM 3596 N N . GLU A 1 456 ? 111.918 38.240 -166.991 1.00 69.56 456 GLU A N 1
ATOM 3597 C CA . GLU A 1 456 ? 112.892 37.780 -167.990 1.00 69.56 456 GLU A CA 1
ATOM 3598 C C . GLU A 1 456 ? 112.563 38.332 -169.391 1.00 69.56 456 GLU A C 1
ATOM 3600 O O . GLU A 1 456 ? 113.440 38.867 -170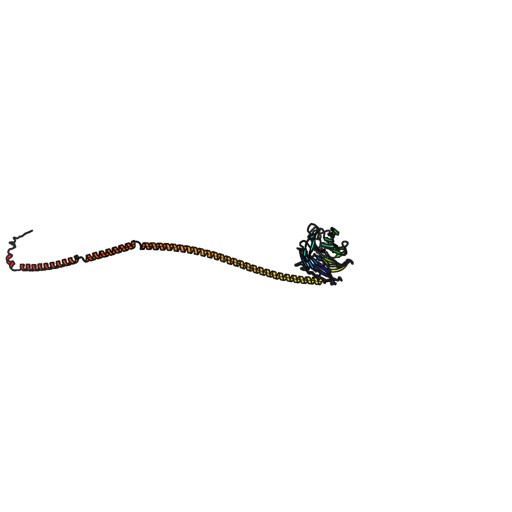.079 1.00 69.56 456 GLU A O 1
ATOM 3605 N N . ARG A 1 457 ? 111.288 38.292 -169.805 1.00 66.38 457 ARG A N 1
ATOM 3606 C CA . ARG A 1 457 ? 110.867 38.820 -171.117 1.00 66.38 457 ARG A CA 1
ATOM 3607 C C . ARG A 1 457 ? 110.938 40.342 -171.210 1.00 66.38 457 ARG A C 1
ATOM 3609 O O . ARG A 1 457 ? 111.226 40.854 -172.292 1.00 66.38 457 ARG A O 1
ATOM 3616 N N . GLU A 1 458 ? 110.765 41.077 -170.115 1.00 67.56 458 GLU A N 1
ATOM 3617 C CA . GLU A 1 458 ? 110.998 42.528 -170.101 1.00 67.56 458 GLU A CA 1
ATOM 3618 C C . GLU A 1 458 ? 112.480 42.884 -170.319 1.00 67.56 458 GLU A C 1
ATOM 3620 O O . GLU A 1 458 ? 112.783 43.788 -171.109 1.00 67.56 458 GLU A O 1
ATOM 3625 N N . GLN A 1 459 ? 113.419 42.138 -169.718 1.00 64.00 459 GLN A N 1
ATOM 3626 C CA . GLN A 1 459 ? 114.852 42.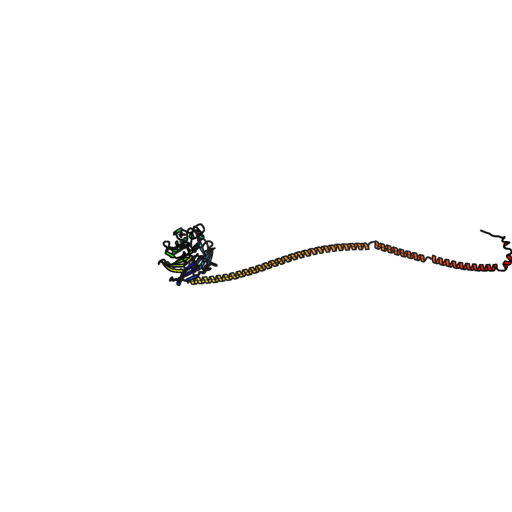314 -170.003 1.00 64.00 459 GLN A CA 1
ATOM 3627 C C . GLN A 1 459 ? 115.209 41.931 -171.447 1.00 64.00 459 GLN A C 1
ATOM 3629 O O . GLN A 1 459 ? 115.981 42.637 -172.104 1.00 64.00 459 GLN A O 1
ATOM 3634 N N . GLU A 1 460 ? 114.613 40.864 -171.979 1.00 63.78 460 GLU A N 1
ATOM 3635 C CA . GLU A 1 460 ? 114.829 40.428 -173.361 1.00 63.78 460 GLU A CA 1
ATOM 3636 C C . GLU A 1 460 ? 114.314 41.468 -174.383 1.00 63.78 460 GLU A C 1
ATOM 3638 O O . GLU A 1 460 ? 115.003 41.804 -175.352 1.00 63.78 460 GLU A O 1
ATOM 3643 N N . VAL A 1 461 ? 113.142 42.070 -174.140 1.00 63.16 461 VAL A N 1
ATOM 3644 C CA . VAL A 1 461 ? 112.590 43.160 -174.969 1.00 63.16 461 VAL A CA 1
ATOM 3645 C C . VAL A 1 461 ? 113.485 44.405 -174.936 1.00 63.16 461 VAL A C 1
ATOM 3647 O O . VAL A 1 461 ? 113.722 45.012 -175.987 1.00 63.16 461 VAL A O 1
ATOM 3650 N N . LEU A 1 462 ? 114.039 44.769 -173.775 1.00 59.06 462 LEU A N 1
ATOM 3651 C CA . LEU A 1 462 ? 115.005 45.870 -173.655 1.00 59.06 462 LEU A CA 1
ATOM 3652 C C . LEU A 1 462 ? 116.311 45.593 -174.419 1.00 59.06 462 LEU A C 1
ATOM 3654 O O . LEU A 1 462 ? 116.841 46.494 -175.079 1.00 59.06 4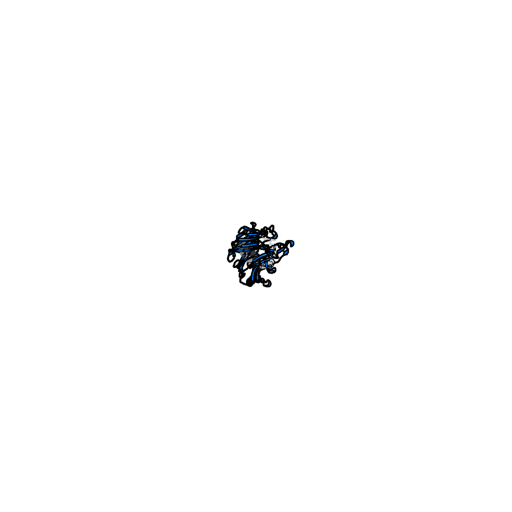62 LEU A O 1
ATOM 3658 N N . PHE A 1 463 ? 116.793 44.347 -174.415 1.00 60.75 463 PHE A N 1
ATOM 3659 C CA . PHE A 1 463 ? 117.948 43.925 -175.213 1.00 60.75 463 PHE A CA 1
ATOM 3660 C C . PHE A 1 463 ? 117.687 44.063 -176.726 1.00 60.75 463 PHE A C 1
ATOM 3662 O O . PHE A 1 463 ? 118.509 44.636 -177.454 1.00 60.75 463 PHE A O 1
ATOM 3669 N N . TYR A 1 464 ? 116.513 43.638 -177.210 1.00 57.19 464 TYR A N 1
ATOM 3670 C CA . TYR A 1 464 ? 116.122 43.827 -178.613 1.00 57.19 464 TYR A CA 1
ATOM 3671 C C . TYR A 1 464 ? 115.918 45.302 -179.004 1.00 57.19 464 TYR A C 1
ATOM 3673 O O . TYR A 1 464 ? 116.149 45.655 -180.164 1.00 57.19 464 TYR A O 1
ATOM 3681 N N . ALA A 1 465 ? 115.527 46.173 -178.068 1.00 56.28 465 ALA A N 1
ATOM 3682 C CA . ALA A 1 465 ? 115.288 47.594 -178.331 1.00 56.28 465 ALA A CA 1
ATOM 3683 C C . ALA A 1 465 ? 116.572 48.423 -178.549 1.00 56.28 465 ALA A C 1
ATOM 3685 O O . ALA A 1 465 ? 116.527 49.442 -179.245 1.00 56.28 465 ALA A O 1
ATOM 3686 N N . LEU A 1 466 ? 117.708 48.007 -177.974 1.00 53.47 466 LEU A N 1
ATOM 3687 C CA . LEU A 1 466 ? 118.964 48.780 -177.976 1.00 53.47 466 LEU A CA 1
ATOM 3688 C C . LEU A 1 466 ? 120.124 48.121 -178.750 1.00 53.47 466 LEU A C 1
ATOM 3690 O O . LEU A 1 466 ? 121.153 48.760 -178.984 1.00 53.47 466 LEU A O 1
ATOM 3694 N N . SER A 1 467 ? 119.956 46.882 -179.221 1.00 49.88 467 SER A N 1
ATOM 3695 C CA . SER A 1 467 ? 120.925 46.212 -180.096 1.00 49.88 467 SER A CA 1
ATOM 3696 C C . SER A 1 467 ? 120.973 46.813 -181.518 1.00 49.88 467 SER A C 1
ATOM 3698 O O . SER A 1 467 ? 119.987 47.315 -182.065 1.00 49.88 467 SER A O 1
ATOM 3700 N N . LYS A 1 468 ? 122.158 46.774 -182.149 1.00 54.66 468 LYS A N 1
ATOM 3701 C CA . LYS A 1 468 ? 122.543 47.619 -183.307 1.00 54.66 468 LYS A CA 1
ATOM 3702 C C . LYS A 1 468 ? 121.707 47.427 -184.589 1.00 54.66 468 LYS A C 1
ATOM 3704 O O . LYS A 1 468 ? 121.752 48.287 -185.469 1.00 54.66 468 LYS A O 1
ATOM 3709 N N . SER A 1 469 ? 120.919 46.358 -184.697 1.00 51.53 469 SER A N 1
ATOM 3710 C CA . SER A 1 469 ? 120.173 45.975 -185.909 1.00 51.53 469 SER A CA 1
ATOM 3711 C C . SER A 1 469 ? 118.926 46.832 -186.200 1.00 51.53 469 SER A C 1
ATOM 3713 O O . SER A 1 469 ? 118.478 46.904 -187.346 1.00 51.53 469 SER A O 1
ATOM 3715 N N . TRP A 1 470 ? 118.364 47.534 -185.207 1.00 50.28 470 TRP A N 1
ATOM 3716 C CA . TRP A 1 470 ? 117.127 48.320 -185.390 1.00 50.28 470 TRP A CA 1
ATOM 3717 C C . TRP A 1 470 ? 117.314 49.615 -186.208 1.00 50.28 470 TRP A C 1
ATOM 3719 O O . TRP A 1 470 ? 116.352 50.122 -186.790 1.00 50.28 470 TRP A O 1
ATOM 3729 N N . ARG A 1 471 ? 118.550 50.135 -186.329 1.00 53.53 471 ARG A N 1
ATOM 3730 C CA . ARG A 1 471 ? 118.854 51.377 -187.080 1.00 53.53 471 ARG A CA 1
ATOM 3731 C C . ARG A 1 471 ? 118.662 51.261 -188.598 1.00 53.53 471 ARG A C 1
ATOM 3733 O O . ARG A 1 471 ? 118.520 52.295 -189.241 1.00 53.53 471 ARG A O 1
ATOM 3740 N N . ILE A 1 472 ? 118.616 50.050 -189.162 1.00 54.16 472 ILE A N 1
ATOM 3741 C CA . ILE A 1 472 ? 118.511 49.834 -190.619 1.00 54.16 472 ILE A CA 1
ATOM 3742 C C . ILE A 1 472 ? 117.050 49.709 -191.092 1.00 54.16 472 ILE A C 1
ATOM 3744 O O . ILE A 1 472 ? 116.733 50.126 -192.198 1.00 54.16 472 ILE A O 1
ATOM 3748 N N . THR A 1 473 ? 116.129 49.197 -190.262 1.00 52.09 473 THR A N 1
ATOM 3749 C CA . THR A 1 473 ? 114.742 48.886 -190.699 1.00 52.09 473 THR A CA 1
ATOM 3750 C C . THR A 1 473 ? 113.667 49.892 -190.262 1.00 52.09 473 THR A C 1
ATOM 3752 O O . THR A 1 473 ? 112.473 49.662 -190.475 1.00 52.09 473 THR A O 1
ATOM 3755 N N . ARG A 1 474 ? 114.071 51.014 -189.649 1.00 49.59 474 ARG A N 1
ATOM 3756 C CA . ARG A 1 474 ? 113.159 52.108 -189.268 1.00 49.59 474 ARG A CA 1
ATOM 3757 C C . ARG A 1 474 ? 112.606 52.862 -190.492 1.00 49.59 474 ARG A C 1
ATOM 3759 O O . ARG A 1 474 ? 111.407 53.146 -190.474 1.00 49.59 474 ARG A O 1
ATOM 3766 N N . PRO A 1 475 ? 113.394 53.122 -191.560 1.00 54.59 475 PRO A N 1
ATOM 3767 C CA . PRO A 1 475 ? 112.880 53.523 -192.861 1.00 54.59 475 PRO A CA 1
ATOM 3768 C C . PRO A 1 475 ? 112.530 52.271 -193.693 1.00 54.59 475 PRO A C 1
ATOM 3770 O O . PRO A 1 475 ? 113.410 51.532 -194.109 1.00 54.59 475 PRO A O 1
ATOM 3773 N N . LEU A 1 476 ? 111.266 51.963 -193.969 1.00 46.59 476 LEU A N 1
ATOM 3774 C CA . LEU A 1 476 ? 110.052 52.595 -193.463 1.00 46.59 476 LEU A CA 1
ATOM 3775 C C . LEU A 1 476 ? 109.012 51.504 -193.169 1.00 46.59 476 LEU A C 1
ATOM 3777 O O . LEU A 1 476 ? 108.187 51.199 -194.018 1.00 46.59 476 LEU A O 1
ATOM 3781 N N . ARG A 1 477 ? 108.959 50.931 -191.958 1.00 55.53 477 ARG A N 1
ATOM 3782 C CA . ARG A 1 477 ? 107.921 49.916 -191.636 1.00 55.53 477 ARG A CA 1
ATOM 3783 C C . ARG A 1 477 ? 106.509 50.496 -191.390 1.00 55.53 477 ARG A C 1
ATOM 3785 O O . ARG A 1 477 ? 105.568 49.749 -191.147 1.00 55.53 477 ARG A O 1
ATOM 3792 N N . LYS A 1 478 ? 106.348 51.824 -191.515 1.00 47.72 478 LYS A N 1
ATOM 3793 C CA . LYS A 1 478 ? 105.059 52.529 -191.721 1.00 47.72 478 LYS A CA 1
ATOM 3794 C C . LYS A 1 478 ? 104.737 52.804 -193.210 1.00 47.72 478 LYS A C 1
ATOM 3796 O O . LYS A 1 478 ? 103.692 53.382 -193.484 1.00 47.72 478 LYS A O 1
ATOM 3801 N N . PHE A 1 479 ? 105.614 52.371 -194.123 1.00 55.91 479 PHE A N 1
ATOM 3802 C CA . PHE A 1 479 ? 105.532 52.377 -195.596 1.00 55.91 479 PHE A CA 1
ATOM 3803 C C . PHE A 1 479 ? 106.130 51.045 -196.132 1.00 55.91 479 PHE A C 1
ATOM 3805 O O . PHE A 1 479 ? 106.880 50.998 -197.093 1.00 55.91 479 PHE A O 1
ATOM 3812 N N . MET A 1 480 ? 105.968 49.908 -195.452 1.00 41.78 480 MET A N 1
ATOM 3813 C CA . MET A 1 480 ? 104.708 49.179 -195.528 1.00 41.78 480 MET A CA 1
ATOM 3814 C C . MET A 1 480 ? 104.353 48.408 -194.250 1.00 41.78 480 MET A C 1
ATOM 3816 O O . MET A 1 480 ? 104.800 47.291 -193.999 1.00 41.78 480 MET A O 1
ATOM 3820 N N . LYS A 1 481 ? 103.395 48.975 -193.527 1.00 44.44 481 LYS A N 1
ATOM 3821 C CA . LYS A 1 481 ? 102.236 48.256 -192.982 1.00 44.44 481 LYS A CA 1
ATOM 3822 C C . LYS A 1 481 ? 101.098 49.238 -193.227 1.00 44.44 481 LYS A C 1
ATOM 3824 O O . LYS A 1 481 ? 100.965 50.087 -192.358 1.00 44.44 481 LYS A O 1
ATOM 3829 N N . LEU A 1 482 ? 100.470 49.241 -194.435 1.00 52.38 482 LEU A N 1
ATOM 3830 C CA . LEU A 1 482 ? 100.396 50.402 -195.375 1.00 52.38 482 LEU A CA 1
ATOM 3831 C C . LEU A 1 482 ? 101.265 51.546 -194.888 1.00 52.38 482 LEU A C 1
ATOM 3833 O O . LEU A 1 482 ? 102.354 51.662 -195.429 1.00 52.38 482 LEU A O 1
ATOM 3837 N N . ILE A 1 483 ? 100.914 52.349 -193.864 1.00 54.22 483 ILE A N 1
ATOM 3838 C CA . ILE A 1 483 ? 99.661 52.715 -193.102 1.00 54.22 483 ILE A CA 1
ATOM 3839 C C . ILE A 1 483 ? 98.702 51.712 -192.302 1.00 54.22 483 ILE A C 1
ATOM 3841 O O . ILE A 1 483 ? 98.331 52.098 -191.193 1.00 54.22 483 ILE A O 1
ATOM 3845 N N . ARG A 1 484 ? 98.275 50.480 -192.711 1.00 52.62 484 ARG A N 1
ATOM 3846 C CA . ARG A 1 484 ? 97.473 49.473 -191.911 1.00 52.62 484 ARG A CA 1
ATOM 3847 C C . ARG A 1 484 ? 97.761 47.964 -192.223 1.00 52.62 484 ARG A C 1
ATOM 3849 O O . ARG A 1 484 ? 98.440 47.664 -193.196 1.00 52.62 484 ARG A O 1
ATOM 3856 N N . GLY A 1 485 ? 97.241 46.997 -191.429 1.00 47.41 485 GLY A N 1
ATOM 3857 C CA . GLY A 1 485 ? 97.093 45.561 -191.820 1.00 47.41 485 GLY A CA 1
ATOM 3858 C C . GLY A 1 485 ? 96.780 44.506 -190.708 1.00 47.41 485 GLY A C 1
ATOM 3859 O O . GLY A 1 485 ? 97.396 44.594 -189.644 1.00 47.41 485 GLY A O 1
ATOM 3860 N N . LYS A 1 486 ? 95.952 43.477 -191.057 1.00 41.00 486 LYS A N 1
ATOM 3861 C CA . LYS A 1 486 ? 95.444 42.236 -190.344 1.00 41.00 486 LYS A CA 1
ATOM 3862 C C . LYS A 1 486 ? 94.209 42.399 -189.403 1.00 41.00 486 LYS A C 1
ATOM 3864 O O . LYS A 1 486 ? 94.176 43.410 -188.717 1.00 41.00 486 LYS A O 1
ATOM 3869 N N . ARG A 1 487 ? 93.104 41.600 -189.455 1.00 43.72 487 ARG A N 1
ATOM 3870 C CA . ARG A 1 487 ? 92.793 40.115 -189.407 1.00 43.72 487 ARG A CA 1
ATOM 3871 C C . ARG A 1 487 ? 92.873 39.521 -187.978 1.00 43.72 487 ARG A C 1
ATOM 3873 O O . ARG A 1 487 ? 93.886 39.800 -187.348 1.00 43.72 487 ARG A O 1
ATOM 3880 N N . ASN A 1 488 ? 91.967 38.665 -187.470 1.00 44.06 488 ASN A N 1
ATOM 3881 C CA . ASN A 1 488 ? 90.671 38.094 -187.927 1.00 44.06 488 ASN A CA 1
ATOM 3882 C C . ASN A 1 488 ? 89.880 37.597 -186.681 1.00 44.06 488 ASN A C 1
ATOM 3884 O O . ASN A 1 488 ? 90.547 37.349 -185.682 1.00 44.06 488 ASN A O 1
ATOM 3888 N N . ASP A 1 489 ? 88.557 37.403 -186.816 1.00 46.19 489 ASP A N 1
ATOM 3889 C CA . ASP A 1 489 ? 87.596 36.711 -185.911 1.00 46.19 489 ASP A CA 1
ATOM 3890 C C . ASP A 1 489 ? 87.451 37.191 -184.445 1.00 46.19 489 ASP A C 1
ATOM 3892 O O . ASP A 1 489 ? 88.399 37.057 -183.643 1.00 46.19 489 ASP A O 1
#

pLDDT: mean 88.05, std 13.39, range [41.0, 98.69]

Radius of gyration: 82.55 Å; chains: 1; bounding box: 156×73×236 Å

Sequence (489 aa):
MNHHYVLISFCNNQLSSSGQTICVGIPSDFNEAKIKFAPVYSGFQGFINSITGVSNDQNNIYLLNPGAPNKISVLDNDDFSEKFSQYLPQVIDAHSSIVCNNKLYVVSTGTDEVISYDIEEDKLINPQTFWKASSDGKDSHHINSIININGDFHISAFGPKSGTLHSSAKNGYIQNITKNIMLKEGINQPHTLSERNGKLYYCESSLGYFSSLDERLLHLDGYLRGIAWINDEIVCLTTSIGRTISKSTGQILNPADPGEPSGSCSLTVFNISTKEILLKTDLSNFGPETYDVLFVKSEIDLLKKAKSAFIQERKWSNQIQNELADREKTVQNLNAQLAERDQTIQQLHADVTERDQTIQQLHADVTERDQTIQQLHADVTERDQTIQQLHADVTERDQTKTIQQLHADVTEQEQTIQQLQADLTERDQTKTIQQLHADVTEQEQSIQQLQADVAEREQEVLFYALSKSWRITRPLRKFMKLIRGKRND